Protein AF-0000000071004312 (afdb_homodimer)

Sequence (506 aa):
MAPIQQKALINCDMGEAYGNWACGPDLELLPMIDIANVACGFHGGDPLIMMETVRNCKAHNVRIGAHPGLPDLQGFGRREMKLSPEELTAMTIYQVGALQGFLDREGVPLSHVKPHGVLYGMMCRDYEVAKAVMLGIPKGVPVFGLAGTNMEKAANDLGIEFWAELYGDVKYDSRGLLVIDRKKKPWDLGDVERHVRQQVEEQSVTAVDGTVVQLPLKNYPLSICCHSDSPGCVDIIQVTRKVADEFNQKDGKMAPIQQKALINCDMGEAYGNWACGPDLELLPMIDIANVACGFHGGDPLIMMETVRNCKAHNVRIGAHPGLPDLQGFGRREMKLSPEELTAMTIYQVGALQGFLDREGVPLSHVKPHGVLYGMMCRDYEVAKAVMLGIPKGVPVFGLAGTNMEKAANDLGIEFWAELYGDVKYDSRGLLVIDRKKKPWDLGDVERHVRQQVEEQSVTAVDGTVVQLPLKNYPLSICCHSDSPGCVDIIQVTRKVADEFNQKDGK

Structure (mmCIF, N/CA/C/O backbone):
data_AF-0000000071004312-model_v1
#
loop_
_entity.id
_entity.type
_entity.pdbx_description
1 polymer 'Lactam utilization protein LamB'
#
loop_
_atom_site.group_PDB
_atom_site.id
_atom_site.type_symbol
_atom_site.label_atom_id
_atom_site.label_alt_id
_atom_site.label_comp_id
_atom_site.label_asym_id
_atom_site.label_entity_id
_atom_site.label_seq_id
_atom_site.pdbx_PDB_ins_code
_atom_site.Cartn_x
_atom_site.Cartn_y
_atom_site.Cartn_z
_atom_site.occupancy
_atom_site.B_iso_or_equiv
_atom_site.auth_seq_id
_atom_site.auth_comp_id
_atom_site.auth_asym_id
_atom_site.auth_atom_id
_atom_site.pdbx_PDB_model_num
ATOM 1 N N . MET A 1 1 ? 13.906 -38.688 -13.523 1 69.5 1 MET A N 1
ATOM 2 C CA . MET A 1 1 ? 14.164 -38.344 -12.133 1 69.5 1 MET A CA 1
ATOM 3 C C . MET A 1 1 ? 13.008 -38.781 -11.234 1 69.5 1 MET A C 1
ATOM 5 O O . MET A 1 1 ? 11.891 -38.969 -11.711 1 69.5 1 MET A O 1
ATOM 9 N N . ALA A 1 2 ? 13.281 -39.062 -9.953 1 77.81 2 ALA A N 1
ATOM 10 C CA . ALA A 1 2 ? 12.289 -39.5 -8.977 1 77.81 2 ALA A CA 1
ATOM 11 C C . ALA A 1 2 ? 11.18 -38.5 -8.797 1 77.81 2 ALA A C 1
ATOM 13 O O . ALA A 1 2 ? 11.391 -37.281 -8.992 1 77.81 2 ALA A O 1
ATOM 14 N N . PRO A 1 3 ? 9.938 -38.875 -8.695 1 84.31 3 PRO A N 1
ATOM 15 C CA . PRO A 1 3 ? 8.836 -37.969 -8.383 1 84.31 3 PRO A CA 1
ATOM 16 C C . PRO A 1 3 ? 9.148 -37.031 -7.215 1 84.31 3 PRO A C 1
ATOM 18 O O . PRO A 1 3 ? 10 -37.344 -6.379 1 84.31 3 PRO A O 1
ATOM 21 N N . ILE A 1 4 ? 8.477 -35.875 -7.305 1 87.81 4 ILE A N 1
ATOM 22 C CA . ILE A 1 4 ? 8.625 -35 -6.152 1 87.81 4 ILE A CA 1
ATOM 23 C C . ILE A 1 4 ? 8.172 -35.719 -4.887 1 87.81 4 ILE A C 1
ATOM 25 O O . ILE A 1 4 ? 7.391 -36.656 -4.953 1 87.81 4 ILE A O 1
ATOM 29 N N . GLN A 1 5 ? 8.68 -35.281 -3.76 1 85.81 5 GLN A N 1
ATOM 30 C CA . GLN A 1 5 ? 8.352 -35.938 -2.49 1 85.81 5 GLN A CA 1
ATOM 31 C C . GLN A 1 5 ? 7.375 -35.094 -1.682 1 85.81 5 GLN A C 1
ATOM 33 O O . GLN A 1 5 ? 6.754 -35.594 -0.739 1 85.81 5 GLN A O 1
ATOM 38 N N . GLN A 1 6 ? 7.176 -33.906 -2.055 1 91.5 6 GLN A N 1
ATOM 39 C CA . GLN A 1 6 ? 6.305 -32.969 -1.339 1 91.5 6 GLN A CA 1
ATOM 40 C C . GLN A 1 6 ? 4.898 -32.969 -1.923 1 91.5 6 GLN A C 1
ATOM 42 O O . GLN A 1 6 ? 4.695 -33.375 -3.07 1 91.5 6 GLN A O 1
ATOM 47 N N . LYS A 1 7 ? 3.975 -32.594 -1.084 1 94.81 7 LYS A N 1
ATOM 48 C CA . LYS A 1 7 ? 2.613 -32.375 -1.568 1 94.81 7 LYS A CA 1
ATOM 49 C C . LYS A 1 7 ? 2.574 -31.312 -2.656 1 94.81 7 LYS A C 1
ATOM 51 O O . LYS A 1 7 ? 3.232 -30.281 -2.541 1 94.81 7 LYS A O 1
ATOM 56 N N . ALA A 1 8 ? 1.825 -31.641 -3.682 1 95.62 8 ALA A N 1
ATOM 57 C CA . ALA A 1 8 ? 1.619 -30.672 -4.746 1 95.62 8 ALA A CA 1
ATOM 58 C C . ALA A 1 8 ? 0.413 -29.781 -4.449 1 95.62 8 ALA A C 1
ATOM 60 O O . ALA A 1 8 ? -0.732 -30.234 -4.547 1 95.62 8 ALA A O 1
ATOM 61 N N . LEU A 1 9 ? 0.684 -28.547 -4.09 1 97.62 9 LEU A N 1
ATOM 62 C CA . LEU A 1 9 ? -0.386 -27.578 -3.896 1 97.62 9 LEU A CA 1
ATOM 63 C C . LEU A 1 9 ? -0.665 -26.812 -5.188 1 97.62 9 LEU A C 1
ATOM 65 O O . LEU A 1 9 ? 0.139 -26.859 -6.121 1 97.62 9 LEU A O 1
ATOM 69 N N . ILE A 1 10 ? -1.806 -26.203 -5.262 1 98.25 10 ILE A N 1
ATOM 70 C CA . ILE A 1 10 ? -2.168 -25.406 -6.422 1 98.25 10 ILE A CA 1
ATOM 71 C C . ILE A 1 10 ? -2.309 -23.938 -6.012 1 98.25 10 ILE A C 1
ATOM 73 O O . ILE A 1 10 ? -2.994 -23.625 -5.035 1 98.25 10 ILE A O 1
ATOM 77 N N . ASN A 1 11 ? -1.608 -23.094 -6.727 1 98.5 11 ASN A N 1
ATOM 78 C CA . ASN A 1 11 ? -1.804 -21.672 -6.5 1 98.5 11 ASN A CA 1
ATOM 79 C C . ASN A 1 11 ? -2.279 -20.953 -7.766 1 98.5 11 ASN A C 1
ATOM 81 O O . ASN A 1 11 ? -2.131 -21.484 -8.867 1 98.5 11 ASN A O 1
ATOM 85 N N . CYS A 1 12 ? -2.926 -19.812 -7.566 1 98.06 12 CYS A N 1
ATOM 86 C CA . CYS A 1 12 ? -3.473 -19.047 -8.672 1 98.06 12 CYS A CA 1
ATOM 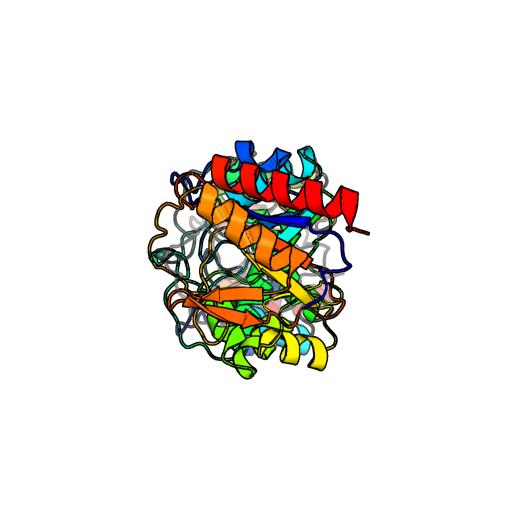87 C C . CYS A 1 12 ? -3.291 -17.547 -8.438 1 98.06 12 CYS A C 1
ATOM 89 O O . CYS A 1 12 ? -3.498 -17.062 -7.328 1 98.06 12 CYS A O 1
ATOM 91 N N . ASP A 1 13 ? -2.797 -16.891 -9.461 1 97 13 ASP A N 1
ATOM 92 C CA . ASP A 1 13 ? -2.785 -15.43 -9.406 1 97 13 ASP A CA 1
ATOM 93 C C . ASP A 1 13 ? -4.203 -14.867 -9.438 1 97 13 ASP A C 1
ATOM 95 O O . ASP A 1 13 ? -4.957 -15.125 -10.383 1 97 13 ASP A O 1
ATOM 99 N N . MET A 1 14 ? -4.516 -14.094 -8.414 1 95.81 14 MET A N 1
ATOM 100 C CA . MET A 1 14 ? -5.891 -13.617 -8.289 1 95.81 14 MET A CA 1
ATOM 101 C C . MET A 1 14 ? -5.926 -12.117 -8.023 1 95.81 14 MET A C 1
ATOM 103 O O . MET A 1 14 ? -4.895 -11.508 -7.723 1 95.81 14 MET A O 1
ATOM 107 N N . GLY A 1 15 ? -7.16 -11.539 -8.141 1 96.31 15 GLY A N 1
ATOM 108 C CA . GLY A 1 15 ? -7.359 -10.133 -7.852 1 96.31 15 GLY A CA 1
ATOM 109 C C . GLY A 1 15 ? -6.688 -9.211 -8.852 1 96.31 15 GLY A C 1
ATOM 110 O O . GLY A 1 15 ? -6.301 -8.094 -8.516 1 96.31 15 GLY A O 1
ATOM 111 N N . GLU A 1 16 ? -6.562 -9.648 -10.055 1 94.88 16 GLU A N 1
ATOM 112 C CA . GLU A 1 16 ? -5.777 -8.898 -11.031 1 94.88 16 GLU A CA 1
ATOM 113 C C . GLU A 1 16 ? -6.668 -7.988 -11.867 1 94.88 16 GLU A C 1
ATOM 115 O O . GLU A 1 16 ? -6.223 -7.434 -12.875 1 94.88 16 GLU A O 1
ATOM 120 N N . ALA A 1 17 ? -7.918 -7.824 -11.438 1 90.81 17 ALA A N 1
ATOM 121 C CA . ALA A 1 17 ? -8.828 -6.867 -12.055 1 90.81 17 ALA A CA 1
ATOM 122 C C . ALA A 1 17 ? -8.461 -5.434 -11.672 1 90.81 17 ALA A C 1
ATOM 124 O O . ALA A 1 17 ? -7.594 -5.215 -10.828 1 90.81 17 ALA A O 1
ATOM 125 N N . TYR A 1 18 ? -9.156 -4.512 -12.383 1 88.06 18 TYR A N 1
ATOM 126 C CA . TYR A 1 18 ? -8.961 -3.102 -12.07 1 88.06 18 TYR A CA 1
ATOM 127 C C . TYR A 1 18 ? -10.172 -2.279 -12.484 1 88.06 18 TYR A C 1
ATOM 129 O O . TYR A 1 18 ? -10.602 -2.328 -13.641 1 88.06 18 TYR A O 1
ATOM 137 N N . GLY A 1 19 ? -10.656 -1.514 -11.453 1 87.12 19 GLY A N 1
ATOM 138 C CA . GLY A 1 19 ? -11.867 -0.77 -11.758 1 87.12 19 GLY A CA 1
ATOM 139 C C . GLY A 1 19 ? -12.992 -1.646 -12.281 1 87.12 19 GLY A C 1
ATOM 140 O O . GLY A 1 19 ? -13.359 -2.635 -11.641 1 87.12 19 GLY A O 1
ATOM 141 N N . ASN A 1 20 ? -13.391 -1.354 -13.5 1 78.31 20 ASN A N 1
ATOM 142 C CA . ASN A 1 20 ? -14.5 -2.084 -14.102 1 78.31 20 ASN A CA 1
ATOM 143 C C . ASN A 1 20 ? -14.008 -3.268 -14.93 1 78.31 20 ASN A C 1
ATOM 145 O O . ASN A 1 20 ? -14.812 -4 -15.516 1 78.31 20 ASN A O 1
ATOM 149 N N . TRP A 1 21 ? -12.719 -3.432 -14.938 1 78.75 21 TRP A N 1
ATOM 150 C CA . TRP A 1 21 ? -12.156 -4.48 -15.781 1 78.75 21 TRP A CA 1
ATOM 151 C C . TRP A 1 21 ? -11.93 -5.758 -14.984 1 78.75 21 TRP A C 1
ATOM 153 O O . TRP A 1 21 ? -11.438 -5.715 -13.852 1 78.75 21 TRP A O 1
ATOM 163 N N . ALA A 1 22 ? -12.375 -6.781 -15.422 1 82.88 22 ALA A N 1
ATOM 164 C CA . ALA A 1 22 ? -12.188 -8.086 -14.797 1 82.88 22 ALA A CA 1
ATOM 165 C C . ALA A 1 22 ? -10.992 -8.82 -15.398 1 82.88 22 ALA A C 1
ATOM 167 O O . ALA A 1 22 ? -10.602 -8.547 -16.531 1 82.88 22 ALA A O 1
ATOM 168 N N . CYS A 1 23 ? -10.398 -9.586 -14.477 1 81.69 23 CYS A N 1
ATOM 169 C CA . CYS A 1 23 ? -9.344 -10.492 -14.93 1 81.69 23 CYS A CA 1
ATOM 170 C C . CYS A 1 23 ? -9.672 -11.93 -14.562 1 81.69 23 CYS A C 1
ATOM 172 O O . CYS A 1 23 ? -9.57 -12.32 -13.398 1 81.69 23 CYS A O 1
ATOM 174 N N . GLY A 1 24 ? -10.461 -12.734 -15.32 1 85.06 24 GLY A N 1
ATOM 175 C CA . GLY A 1 24 ? -10.781 -14.141 -15.125 1 85.06 24 GLY A CA 1
ATOM 176 C C . GLY A 1 24 ? -11.883 -14.359 -14.102 1 85.06 24 GLY A C 1
ATOM 177 O O . GLY A 1 24 ? -12.328 -13.414 -13.445 1 85.06 24 GLY A O 1
ATOM 178 N N . PRO A 1 25 ? -12.289 -15.531 -13.906 1 92.31 25 PRO A N 1
ATOM 179 C CA . PRO A 1 25 ? -13.375 -15.891 -12.984 1 92.31 25 PRO A CA 1
ATOM 180 C C . PRO A 1 25 ? -12.859 -16.328 -11.609 1 92.31 25 PRO A C 1
ATOM 182 O O . PRO A 1 25 ? -13.055 -17.469 -11.211 1 92.31 25 PRO A O 1
ATOM 185 N N . ASP A 1 26 ? -12.359 -15.414 -10.82 1 93.25 26 ASP A N 1
ATOM 186 C CA . ASP A 1 26 ? -11.672 -15.695 -9.57 1 93.25 26 ASP A CA 1
ATOM 187 C C . ASP A 1 26 ? -12.57 -16.484 -8.609 1 93.25 26 ASP A C 1
ATOM 189 O O . ASP A 1 26 ? -12.141 -17.469 -8.008 1 93.25 26 ASP A O 1
ATOM 193 N N . LEU A 1 27 ? -13.805 -16.062 -8.484 1 93.69 27 LEU A N 1
ATOM 194 C CA . LEU A 1 27 ? -14.711 -16.688 -7.527 1 93.69 27 LEU A CA 1
ATOM 195 C C . LEU A 1 27 ? -14.93 -18.156 -7.875 1 93.69 27 LEU A C 1
ATOM 197 O O . LEU A 1 27 ? -15.039 -19 -6.98 1 93.69 27 LEU A O 1
ATOM 201 N N . GLU A 1 28 ? -14.969 -18.422 -9.148 1 94.81 28 GLU A N 1
ATOM 202 C CA . GLU A 1 28 ? -15.164 -19.797 -9.602 1 94.81 28 GLU A CA 1
ATOM 203 C C . GLU A 1 28 ? -13.922 -20.656 -9.328 1 94.81 28 GLU A C 1
ATOM 205 O O . GLU A 1 28 ? -14.023 -21.875 -9.164 1 94.81 28 GLU A O 1
ATOM 210 N N . LEU A 1 29 ? -12.805 -20.047 -9.266 1 96.19 29 LEU A N 1
ATOM 211 C CA . LEU A 1 29 ? -11.539 -20.766 -9.148 1 96.19 29 LEU A CA 1
ATOM 212 C C . LEU A 1 29 ? -11.211 -21.047 -7.684 1 96.19 29 LEU A C 1
ATOM 214 O O . LEU A 1 29 ? -10.477 -21.984 -7.379 1 96.19 29 LEU A O 1
ATOM 218 N N . LEU A 1 30 ? -11.719 -20.281 -6.789 1 96.94 30 LEU A N 1
ATOM 219 C CA . LEU A 1 30 ? -11.328 -20.266 -5.383 1 96.94 30 LEU A CA 1
ATOM 220 C C . LEU A 1 30 ? -11.492 -21.656 -4.77 1 96.94 30 LEU A C 1
ATOM 222 O O . LEU A 1 30 ? -10.594 -22.141 -4.082 1 96.94 30 LEU A O 1
ATOM 226 N N . PRO A 1 31 ? -12.609 -22.359 -5.094 1 96.38 31 PRO A N 1
ATOM 227 C CA . PRO A 1 31 ? -12.773 -23.672 -4.473 1 96.38 31 PRO A CA 1
ATOM 228 C C . PRO A 1 31 ? -11.773 -24.703 -4.988 1 96.38 31 PRO A C 1
ATOM 230 O O . PRO A 1 31 ? -11.633 -25.781 -4.41 1 96.38 31 PRO A O 1
ATOM 233 N N . MET A 1 32 ? -11.031 -24.391 -6.035 1 96.94 32 MET A N 1
ATOM 234 C CA . MET A 1 32 ? -10.188 -25.375 -6.707 1 96.94 32 MET A CA 1
ATOM 235 C C . MET A 1 32 ? -8.719 -25.156 -6.355 1 96.94 32 MET A C 1
ATOM 237 O O . MET A 1 32 ? -7.855 -25.938 -6.762 1 96.94 32 MET A O 1
ATOM 241 N N . ILE A 1 33 ? -8.406 -24.094 -5.586 1 98.06 33 ILE A N 1
ATOM 242 C CA . ILE A 1 33 ? -7 -23.797 -5.355 1 98.06 33 ILE A CA 1
ATOM 243 C C . ILE A 1 33 ? -6.703 -23.828 -3.855 1 98.06 33 ILE A C 1
ATOM 245 O O . ILE A 1 33 ? -7.621 -23.797 -3.035 1 98.06 33 ILE A O 1
ATOM 249 N N . ASP A 1 34 ? -5.398 -23.953 -3.514 1 98.44 34 ASP A N 1
ATOM 250 C CA . ASP A 1 34 ? -4.934 -23.969 -2.129 1 98.44 34 ASP A CA 1
ATOM 251 C C . ASP A 1 34 ? -4.418 -22.594 -1.705 1 98.44 34 ASP A C 1
ATOM 253 O O . ASP A 1 34 ? -4.484 -22.234 -0.526 1 98.44 34 ASP A O 1
ATOM 257 N N . ILE A 1 35 ? -3.842 -21.891 -2.652 1 98.69 35 ILE A N 1
ATOM 258 C CA . ILE A 1 35 ? -3.109 -20.656 -2.373 1 98.69 35 ILE A CA 1
ATOM 259 C C . ILE A 1 35 ? -3.455 -19.609 -3.422 1 98.69 35 ILE A C 1
ATOM 261 O O . ILE A 1 35 ? -3.553 -19.906 -4.613 1 98.69 35 ILE A O 1
ATOM 265 N N . ALA A 1 36 ? -3.666 -18.359 -3.018 1 98.69 36 ALA A N 1
ATOM 266 C CA . ALA A 1 36 ? -3.895 -17.234 -3.92 1 98.69 36 ALA A CA 1
ATOM 267 C C . ALA A 1 36 ? -2.744 -16.234 -3.852 1 98.69 36 ALA A C 1
ATOM 269 O O . ALA A 1 36 ? -2.324 -15.836 -2.764 1 98.69 36 ALA A O 1
ATOM 270 N N . ASN A 1 37 ? -2.145 -15.93 -4.969 1 98.75 37 ASN A N 1
ATOM 271 C CA . ASN A 1 37 ? -1.273 -14.773 -5.113 1 98.75 37 ASN A CA 1
ATOM 272 C C . ASN A 1 37 ? -2.064 -13.523 -5.488 1 98.75 37 ASN A C 1
ATOM 274 O O . ASN A 1 37 ? -2.529 -13.391 -6.621 1 98.75 37 ASN A O 1
ATOM 278 N N . VAL A 1 38 ? -2.188 -12.602 -4.59 1 98.62 38 VAL A N 1
ATOM 279 C CA . VAL A 1 38 ? -3.119 -11.492 -4.773 1 98.62 38 VAL A CA 1
ATOM 280 C C . VAL A 1 38 ? -2.377 -10.273 -5.316 1 98.62 38 VAL A C 1
ATOM 282 O O . VAL A 1 38 ? -1.383 -9.836 -4.738 1 98.62 38 VAL A O 1
ATOM 285 N N . ALA A 1 39 ? -2.873 -9.773 -6.438 1 98.38 39 ALA A N 1
ATOM 286 C CA . ALA A 1 39 ? -2.297 -8.586 -7.059 1 98.38 39 ALA A CA 1
ATOM 287 C C . ALA A 1 39 ? -2.32 -7.402 -6.102 1 98.38 39 ALA A C 1
ATOM 289 O O . ALA A 1 39 ? -3.307 -7.188 -5.391 1 98.38 39 ALA A O 1
ATOM 290 N N . CYS A 1 40 ? -1.262 -6.562 -6.176 1 98.38 40 CYS A N 1
ATOM 291 C CA . CYS A 1 40 ? -1.096 -5.555 -5.133 1 98.38 40 CYS A CA 1
ATOM 292 C C . CYS A 1 40 ? -1.201 -4.148 -5.707 1 98.38 40 CYS A C 1
ATOM 294 O O . CYS A 1 40 ? -0.777 -3.182 -5.074 1 98.38 40 CYS A O 1
ATOM 296 N N . GLY A 1 41 ? -1.634 -4.039 -6.934 1 96.81 41 GLY A N 1
ATOM 297 C CA . GLY A 1 41 ? -2.012 -2.709 -7.387 1 96.81 41 GLY A CA 1
ATOM 298 C C . GLY A 1 41 ? -1.175 -2.215 -8.547 1 96.81 41 GLY A C 1
ATOM 299 O O . GLY A 1 41 ? -1.619 -1.365 -9.328 1 96.81 41 GLY A O 1
ATOM 300 N N . PHE A 1 42 ? 0.093 -2.729 -8.719 1 97.56 42 PHE A N 1
ATOM 301 C CA . PHE A 1 42 ? 0.99 -2.168 -9.727 1 97.56 42 PHE A CA 1
ATOM 302 C C . PHE A 1 42 ? 0.686 -2.744 -11.102 1 97.56 42 PHE A C 1
ATOM 304 O O . PHE A 1 42 ? 0.561 -1.999 -12.078 1 97.56 42 PHE A O 1
ATOM 311 N N . HIS A 1 43 ? 0.513 -4.074 -11.219 1 96 43 HIS A N 1
ATOM 312 C CA . HIS A 1 43 ? 0.188 -4.648 -12.516 1 96 43 HIS A CA 1
ATOM 313 C C . HIS A 1 43 ? -1.312 -4.883 -12.656 1 96 43 HIS A C 1
ATOM 315 O O . HIS A 1 43 ? -1.807 -5.121 -13.758 1 96 43 HIS A O 1
ATOM 321 N N . GLY A 1 44 ? -1.965 -4.879 -11.523 1 94.19 44 GLY A N 1
ATOM 322 C CA . GLY A 1 44 ? -3.393 -5.109 -11.367 1 94.19 44 GLY A CA 1
ATOM 323 C C . GLY A 1 44 ? -3.842 -5.121 -9.914 1 94.19 44 GLY A C 1
ATOM 324 O O . GLY A 1 44 ? -3.012 -5.133 -9 1 94.19 44 GLY A O 1
ATOM 325 N N . GLY A 1 45 ? -5.148 -5.086 -9.742 1 94.75 45 GLY A N 1
ATOM 326 C CA . GLY A 1 45 ? -5.688 -5.125 -8.398 1 94.75 45 GLY A CA 1
ATOM 327 C C . GLY A 1 45 ? -5.793 -3.752 -7.754 1 94.75 45 GLY A C 1
ATOM 328 O O . GLY A 1 45 ? -4.793 -3.203 -7.285 1 94.75 45 GLY A O 1
ATOM 329 N N . ASP A 1 46 ? -6.918 -3.133 -7.766 1 95.06 46 ASP A N 1
ATOM 330 C CA . ASP A 1 46 ? -7.109 -1.889 -7.023 1 95.06 46 ASP A CA 1
ATOM 331 C C . ASP A 1 46 ? -7.559 -2.166 -5.59 1 95.06 46 ASP A C 1
ATOM 333 O O . ASP A 1 46 ? -7.793 -3.318 -5.219 1 95.06 46 ASP A O 1
ATOM 337 N N . PRO A 1 47 ? -7.609 -1.148 -4.785 1 98 47 PRO A N 1
ATOM 338 C CA . PRO A 1 47 ? -7.867 -1.379 -3.363 1 98 47 PRO A CA 1
ATOM 339 C C . PRO A 1 47 ? -9.164 -2.143 -3.115 1 98 47 PRO A C 1
ATOM 341 O O . PRO A 1 47 ? -9.203 -3.053 -2.283 1 98 47 PRO A O 1
ATOM 344 N N . LEU A 1 48 ? -10.211 -1.795 -3.803 1 97.12 48 LEU A N 1
ATOM 345 C CA . LEU A 1 48 ? -11.492 -2.459 -3.592 1 97.12 48 LEU A CA 1
ATOM 346 C C . LEU A 1 48 ? -11.414 -3.928 -4 1 97.12 48 LEU A C 1
ATOM 348 O O . LEU A 1 48 ? -11.914 -4.801 -3.289 1 97.12 48 LEU A O 1
ATOM 352 N N . ILE A 1 49 ? -10.805 -4.227 -5.086 1 96.69 49 ILE A N 1
ATOM 353 C CA . ILE A 1 49 ? -10.641 -5.59 -5.586 1 96.69 49 ILE A CA 1
ATOM 354 C C . ILE A 1 49 ? -9.781 -6.395 -4.613 1 96.69 49 ILE A C 1
ATOM 356 O O . ILE A 1 49 ? -10.086 -7.551 -4.32 1 96.69 49 ILE A O 1
ATOM 360 N N . MET A 1 50 ? -8.734 -5.785 -4.152 1 98.25 50 MET A N 1
ATOM 361 C CA . MET A 1 50 ? -7.875 -6.449 -3.176 1 98.25 50 MET A CA 1
ATOM 362 C C . MET A 1 50 ? -8.664 -6.82 -1.922 1 98.25 50 MET A C 1
ATOM 364 O O . MET A 1 50 ? -8.547 -7.938 -1.418 1 98.25 50 MET A O 1
ATOM 368 N N . MET A 1 51 ? -9.453 -5.875 -1.412 1 98.31 51 MET A N 1
ATOM 369 C CA . MET A 1 51 ? -10.273 -6.109 -0.228 1 98.31 51 MET A CA 1
ATOM 370 C C . MET A 1 51 ? -11.227 -7.281 -0.449 1 98.31 51 MET A C 1
ATOM 372 O O . MET A 1 51 ? -11.305 -8.188 0.379 1 98.31 51 MET A O 1
ATOM 376 N N . GLU A 1 52 ? -11.875 -7.285 -1.579 1 97.06 52 GLU A N 1
ATOM 377 C CA . GLU A 1 52 ? -12.828 -8.336 -1.907 1 97.06 52 GLU A CA 1
ATOM 378 C C . GLU A 1 52 ? -12.133 -9.68 -2.082 1 97.06 52 GLU A C 1
ATOM 380 O O . GLU A 1 52 ? -12.633 -10.719 -1.631 1 97.06 52 GLU A O 1
ATOM 385 N N . THR A 1 53 ? -11.008 -9.656 -2.742 1 97.81 53 THR A N 1
ATOM 386 C CA . THR A 1 53 ? -10.258 -10.883 -2.98 1 97.81 53 THR A CA 1
ATOM 387 C C . THR A 1 53 ? -9.82 -11.516 -1.662 1 97.81 53 THR A C 1
ATOM 389 O O . THR A 1 53 ? -9.961 -12.727 -1.473 1 97.81 53 THR A O 1
ATOM 392 N N . VAL A 1 54 ? -9.352 -10.711 -0.725 1 98.69 54 VAL A N 1
ATOM 393 C CA . VAL A 1 54 ? -8.922 -11.203 0.581 1 98.69 54 VAL A CA 1
ATOM 394 C C . VAL A 1 54 ? -10.102 -11.836 1.309 1 98.69 54 VAL A C 1
ATOM 396 O O . VAL A 1 54 ? -9.984 -12.945 1.844 1 98.69 54 VAL A O 1
ATOM 399 N N . ARG A 1 55 ? -11.211 -11.164 1.273 1 98.5 55 ARG A N 1
ATOM 400 C CA . ARG A 1 55 ? -12.398 -11.672 1.947 1 98.5 55 ARG A CA 1
ATOM 401 C C . ARG A 1 55 ? -12.859 -12.992 1.331 1 98.5 55 ARG A C 1
ATOM 403 O O . ARG A 1 55 ? -13.203 -13.93 2.049 1 98.5 55 ARG A O 1
ATOM 410 N N . ASN A 1 56 ? -12.859 -13.047 0.032 1 98.19 56 ASN A N 1
ATOM 411 C CA . ASN A 1 56 ? -13.266 -14.258 -0.67 1 98.19 56 ASN A CA 1
ATOM 412 C C . ASN A 1 56 ? -12.312 -15.422 -0.389 1 98.19 56 ASN A C 1
ATOM 414 O O . ASN A 1 56 ? -12.758 -16.547 -0.159 1 98.19 56 ASN A O 1
ATOM 418 N N . CYS A 1 57 ? -11 -15.141 -0.454 1 98.62 57 CYS A N 1
ATOM 419 C CA . CYS A 1 57 ? -10.023 -16.172 -0.148 1 98.62 57 CYS A CA 1
ATOM 420 C C . CYS A 1 57 ? -10.211 -16.703 1.268 1 98.62 57 CYS A C 1
ATOM 422 O O . CYS A 1 57 ? -10.18 -17.922 1.491 1 98.62 57 CYS A O 1
ATOM 424 N N . LYS A 1 58 ? -10.391 -15.789 2.234 1 98.56 58 LYS A N 1
ATOM 425 C CA . LYS A 1 58 ? -10.641 -16.188 3.615 1 98.56 58 LYS A CA 1
ATOM 426 C C . LYS A 1 58 ? -11.867 -17.094 3.713 1 98.56 58 LYS A C 1
ATOM 428 O O . LYS A 1 58 ? -11.82 -18.141 4.363 1 98.56 58 LYS A O 1
ATOM 433 N N . ALA A 1 59 ? -12.953 -16.703 3.061 1 98.19 59 ALA A N 1
ATOM 434 C CA . ALA A 1 59 ? -14.211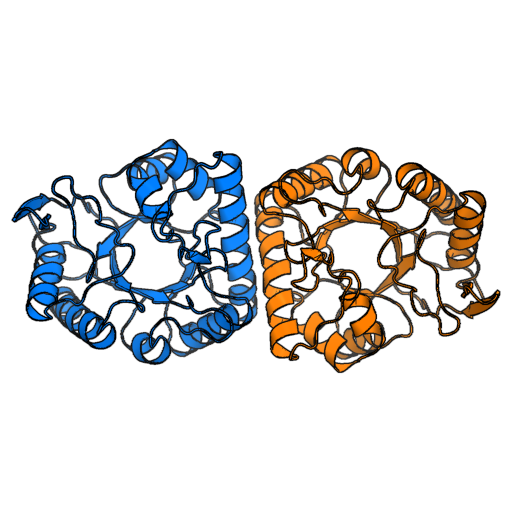 -17.453 3.102 1 98.19 59 ALA A CA 1
ATOM 435 C C . ALA A 1 59 ? -14.031 -18.859 2.559 1 98.19 59 ALA A C 1
ATOM 437 O O . ALA A 1 59 ? -14.75 -19.781 2.953 1 98.19 59 ALA A O 1
ATOM 438 N N . HIS A 1 60 ? -13.078 -19.109 1.7 1 98.06 60 HIS A N 1
ATOM 439 C CA . HIS A 1 60 ? -12.867 -20.406 1.069 1 98.06 60 HIS A CA 1
ATOM 440 C C . HIS A 1 60 ? -11.656 -21.125 1.667 1 98.06 60 HIS A C 1
ATOM 442 O O . HIS A 1 60 ? -11.203 -22.141 1.14 1 98.06 60 HIS A O 1
ATOM 448 N N . ASN A 1 61 ? -11.039 -20.531 2.682 1 97.94 61 ASN A N 1
ATOM 449 C CA . ASN A 1 61 ? -9.891 -21.094 3.379 1 97.94 61 ASN A CA 1
ATOM 450 C C . ASN A 1 61 ? -8.688 -21.25 2.447 1 97.94 61 ASN A C 1
ATOM 452 O O . ASN A 1 61 ? -8.008 -22.281 2.471 1 97.94 61 ASN A O 1
ATOM 456 N N . VAL A 1 62 ? -8.555 -20.359 1.569 1 98.62 62 VAL A N 1
ATOM 457 C CA . VAL A 1 62 ? -7.406 -20.281 0.667 1 98.62 62 VAL A CA 1
ATOM 458 C C . VAL A 1 62 ? -6.301 -19.438 1.297 1 98.62 62 VAL A C 1
ATOM 460 O O . VAL A 1 62 ? -6.559 -18.359 1.809 1 98.62 62 VAL A O 1
ATOM 463 N N . ARG A 1 63 ? -5.031 -19.953 1.313 1 98.69 63 ARG A N 1
ATOM 464 C CA . ARG A 1 63 ? -3.906 -19.172 1.81 1 98.69 63 ARG A CA 1
ATOM 465 C C . ARG A 1 63 ? -3.637 -17.969 0.91 1 98.69 63 ARG A C 1
ATOM 467 O O . ARG A 1 63 ? -3.807 -18.047 -0.308 1 98.69 63 ARG A O 1
ATOM 474 N N . ILE A 1 64 ? -3.207 -16.859 1.502 1 98.88 64 ILE A N 1
ATOM 475 C CA . ILE A 1 64 ? -3.094 -15.625 0.729 1 98.88 64 ILE A CA 1
ATOM 476 C C . ILE A 1 64 ? -1.647 -15.141 0.748 1 98.88 64 ILE A C 1
ATOM 478 O O . ILE A 1 64 ? -1.034 -15.031 1.812 1 98.88 64 ILE A O 1
ATOM 482 N N . GLY A 1 65 ? -1.104 -14.891 -0.368 1 98.88 65 GLY A N 1
ATOM 483 C CA . GLY A 1 65 ? 0.185 -14.234 -0.517 1 98.88 65 GLY A CA 1
ATOM 484 C C . GLY A 1 65 ? 0.128 -13 -1.396 1 98.88 65 GLY A C 1
ATOM 485 O O . GLY A 1 65 ? -0.887 -12.742 -2.047 1 98.88 65 GLY A O 1
ATOM 486 N N . ALA A 1 66 ? 1.188 -12.203 -1.363 1 98.94 66 ALA A N 1
ATOM 487 C CA . ALA A 1 66 ? 1.3 -10.992 -2.172 1 98.94 66 ALA A CA 1
ATOM 488 C C . ALA A 1 66 ? 1.873 -11.305 -3.551 1 98.94 66 ALA A C 1
ATOM 490 O O . ALA A 1 66 ? 2.799 -12.109 -3.678 1 98.94 66 ALA A O 1
ATOM 491 N N . HIS A 1 67 ? 1.357 -10.656 -4.551 1 98.81 67 HIS A N 1
ATOM 492 C CA . HIS A 1 67 ? 1.753 -10.812 -5.945 1 98.81 67 HIS A CA 1
ATOM 493 C C . HIS A 1 67 ? 2.275 -9.5 -6.52 1 98.81 67 HIS A C 1
ATOM 495 O O . HIS A 1 67 ? 1.761 -9.008 -7.527 1 98.81 67 HIS A O 1
ATOM 501 N N . PRO A 1 68 ? 3.371 -8.961 -5.879 1 98.88 68 PRO A N 1
ATOM 502 C CA . PRO A 1 68 ? 3.883 -7.676 -6.355 1 98.88 68 PRO A CA 1
ATOM 503 C C . PRO A 1 68 ? 4.395 -7.738 -7.793 1 98.88 68 PRO A C 1
ATOM 505 O O . PRO A 1 68 ? 4.961 -8.758 -8.211 1 98.88 68 PRO A O 1
ATOM 508 N N . GLY A 1 69 ? 4.207 -6.699 -8.555 1 98.12 69 GLY A N 1
ATOM 509 C CA . GLY A 1 69 ? 4.676 -6.586 -9.922 1 98.12 69 GLY A CA 1
ATOM 510 C C . GLY A 1 69 ? 5.281 -5.234 -10.242 1 98.12 69 GLY A C 1
ATOM 511 O O . GLY A 1 69 ? 5.402 -4.379 -9.359 1 98.12 69 GLY A O 1
ATOM 512 N N . LEU A 1 70 ? 5.766 -5.07 -11.477 1 97.38 70 LEU A N 1
ATOM 513 C CA . LEU A 1 70 ? 6.281 -3.789 -11.953 1 97.38 70 LEU A CA 1
ATOM 514 C C . LEU A 1 70 ? 5.156 -2.773 -12.109 1 97.38 70 LEU A C 1
ATOM 516 O O . LEU A 1 70 ? 4.008 -3.148 -12.375 1 97.38 70 LEU A O 1
ATOM 520 N N . PRO A 1 71 ? 5.457 -1.505 -11.836 1 96.12 71 PRO A N 1
ATOM 521 C CA . PRO A 1 71 ? 4.441 -0.466 -12.016 1 96.12 71 PRO A CA 1
ATOM 522 C C . PRO A 1 71 ? 4.09 -0.24 -13.484 1 96.12 71 PRO A C 1
ATOM 524 O O . PRO A 1 71 ? 4.371 0.829 -14.039 1 96.12 71 PRO A O 1
ATOM 527 N N . ASP A 1 72 ? 3.488 -1.19 -14.109 1 94.44 72 ASP A N 1
ATOM 528 C CA . ASP A 1 72 ? 3.109 -1.247 -15.516 1 94.44 72 ASP A CA 1
ATOM 529 C C . ASP A 1 72 ? 1.694 -1.793 -15.688 1 94.44 72 ASP A C 1
ATOM 531 O O . ASP A 1 72 ? 1.497 -2.846 -16.297 1 94.44 72 ASP A O 1
ATOM 535 N N . LEU A 1 73 ? 0.731 -1.014 -15.227 1 91.81 73 LEU A N 1
ATOM 536 C CA . LEU A 1 73 ? -0.665 -1.432 -15.281 1 91.81 73 LEU A CA 1
ATOM 537 C C . LEU A 1 73 ? -1.099 -1.703 -16.719 1 91.81 73 LEU A C 1
ATOM 539 O O . LEU A 1 73 ? -1.681 -2.752 -17 1 91.81 73 LEU A O 1
ATOM 543 N N . GLN A 1 74 ? -0.736 -0.855 -17.609 1 88.56 74 GLN A N 1
ATOM 544 C CA . GLN A 1 74 ? -1.146 -0.976 -19 1 88.56 74 GLN A CA 1
ATOM 545 C C . GLN A 1 74 ? -0.567 -2.236 -19.641 1 88.56 74 GLN A C 1
ATOM 547 O O . GLN A 1 74 ? -1.224 -2.879 -20.469 1 88.56 74 GLN A O 1
ATOM 552 N N . GLY A 1 75 ? 0.655 -2.529 -19.297 1 91.19 75 GLY A N 1
ATOM 553 C CA . GLY A 1 75 ? 1.314 -3.703 -19.844 1 91.19 75 GLY A CA 1
ATOM 554 C C . GLY A 1 75 ? 1.114 -4.949 -19 1 91.19 75 GLY A C 1
ATOM 555 O O . GLY A 1 75 ? 1.737 -5.98 -19.25 1 91.19 75 GLY A O 1
ATOM 556 N N . PHE A 1 76 ? 0.332 -4.793 -17.906 1 92.12 76 PHE A N 1
ATOM 557 C CA . PHE A 1 76 ? -0.004 -5.879 -17 1 92.12 76 PHE A CA 1
ATOM 558 C C . PHE A 1 76 ? 1.25 -6.434 -16.328 1 92.12 76 PHE A C 1
ATOM 560 O O . PHE A 1 76 ? 1.312 -7.621 -16.016 1 92.12 76 PHE A O 1
ATOM 567 N N . GLY A 1 77 ? 2.318 -5.586 -16.297 1 92 77 GLY A N 1
ATOM 568 C CA . GLY A 1 77 ? 3.562 -6 -15.672 1 92 77 GLY A CA 1
ATOM 569 C C . GLY A 1 77 ? 4.359 -6.98 -16.516 1 92 77 GLY A C 1
ATOM 570 O O . GLY A 1 77 ? 5.141 -7.77 -15.977 1 92 77 GLY A O 1
ATOM 571 N N . ARG A 1 78 ? 4.129 -7 -17.766 1 89.62 78 ARG A N 1
ATOM 572 C CA . ARG A 1 78 ? 4.781 -7.977 -18.641 1 89.62 78 ARG A CA 1
ATOM 573 C C . ARG A 1 78 ? 5.797 -7.305 -19.547 1 89.62 78 ARG A C 1
ATOM 575 O O . ARG A 1 78 ? 6.242 -7.902 -20.531 1 89.62 78 ARG A O 1
ATOM 582 N N . ARG A 1 79 ? 6.113 -5.992 -19.281 1 92 79 ARG A N 1
ATOM 583 C CA . ARG A 1 79 ? 7.184 -5.27 -19.969 1 92 79 ARG A CA 1
ATOM 584 C C . ARG A 1 79 ? 8.336 -4.969 -19.016 1 92 79 ARG A C 1
ATOM 586 O O . ARG A 1 79 ? 8.117 -4.418 -17.922 1 92 79 ARG A O 1
ATOM 593 N N . GLU A 1 80 ? 9.469 -5.336 -19.391 1 93.19 80 GLU A N 1
ATOM 594 C CA . GLU A 1 80 ? 10.625 -5.125 -18.516 1 93.19 80 GLU A CA 1
ATOM 595 C C . GLU A 1 80 ? 10.891 -3.641 -18.297 1 93.19 80 GLU A C 1
ATOM 597 O O . GLU A 1 80 ? 10.703 -2.832 -19.219 1 93.19 80 GLU A O 1
ATOM 602 N N . MET A 1 81 ? 11.258 -3.316 -17.141 1 93.69 81 MET A N 1
ATOM 603 C CA . MET A 1 81 ? 11.664 -1.972 -16.75 1 93.69 81 MET A CA 1
ATOM 604 C C . MET A 1 81 ? 13 -2 -16.016 1 93.69 81 MET A C 1
ATOM 606 O O . MET A 1 81 ? 13.25 -2.887 -15.203 1 93.69 81 MET A O 1
ATOM 610 N N . LYS A 1 82 ? 13.867 -1.19 -16.406 1 92.81 82 LYS A N 1
ATOM 611 C CA . LYS A 1 82 ? 15.117 -1.042 -15.68 1 92.81 82 LYS A CA 1
ATOM 612 C C . LYS A 1 82 ? 14.938 -0.165 -14.445 1 92.81 82 LYS A C 1
ATOM 614 O O . LYS A 1 82 ? 14.68 1.035 -14.562 1 92.81 82 LYS A O 1
ATOM 619 N N . LEU A 1 83 ? 15 -0.753 -13.344 1 96.19 83 LEU A N 1
ATOM 620 C CA . LEU A 1 83 ? 14.867 -0.077 -12.055 1 96.19 83 LEU A CA 1
ATOM 621 C C . LEU A 1 83 ? 16.109 -0.305 -11.195 1 96.19 83 LEU A C 1
ATOM 623 O O . LEU A 1 83 ? 16.781 -1.335 -11.312 1 96.19 83 LEU A O 1
ATOM 627 N N . SER A 1 84 ? 16.453 0.687 -10.352 1 96.88 84 SER A N 1
ATOM 628 C CA . SER A 1 84 ? 17.531 0.501 -9.398 1 96.88 84 SER A CA 1
ATOM 629 C C . SER A 1 84 ? 17.156 -0.524 -8.328 1 96.88 84 SER A C 1
ATOM 631 O O . SER A 1 84 ? 15.984 -0.785 -8.102 1 96.88 84 SER A O 1
ATOM 633 N N . PRO A 1 85 ? 18.141 -1.153 -7.719 1 98.12 85 PRO A N 1
ATOM 634 C CA . PRO A 1 85 ? 17.859 -2.088 -6.629 1 98.12 85 PRO A CA 1
ATOM 635 C C . PRO A 1 85 ? 16.984 -1.477 -5.539 1 98.12 85 PRO A C 1
ATOM 637 O O . PRO A 1 85 ? 16.078 -2.141 -5.023 1 98.12 85 PRO A O 1
ATOM 640 N N . GLU A 1 86 ? 17.188 -0.221 -5.262 1 97.81 86 GLU A N 1
ATOM 641 C CA . GLU A 1 86 ? 16.422 0.438 -4.211 1 97.81 86 GLU A CA 1
ATOM 642 C C . GLU A 1 86 ? 14.961 0.612 -4.625 1 97.81 86 GLU A C 1
ATOM 644 O O . GLU A 1 86 ? 14.055 0.486 -3.799 1 97.81 86 GLU A O 1
ATOM 649 N N . GLU A 1 87 ? 14.773 0.935 -5.855 1 97.88 87 GLU A N 1
ATOM 650 C CA . GLU A 1 87 ? 13.406 1.034 -6.371 1 97.88 87 GLU A CA 1
ATOM 651 C C . GLU A 1 87 ? 12.688 -0.307 -6.285 1 97.88 87 GLU A C 1
ATOM 653 O O . GLU A 1 87 ? 11.516 -0.365 -5.898 1 97.88 87 GLU A O 1
ATOM 658 N N . LEU A 1 88 ? 13.391 -1.385 -6.617 1 98.62 88 LEU A N 1
ATOM 659 C CA . LEU A 1 88 ? 12.82 -2.727 -6.562 1 98.62 88 LEU A CA 1
ATOM 660 C C . LEU A 1 88 ? 12.453 -3.102 -5.129 1 98.62 88 LEU A C 1
ATOM 662 O O . LEU A 1 88 ? 11.375 -3.654 -4.887 1 98.62 88 LEU A O 1
ATOM 666 N N . THR A 1 89 ? 13.367 -2.771 -4.238 1 98.81 89 THR A N 1
ATOM 667 C CA . THR A 1 89 ? 13.102 -3.043 -2.83 1 98.81 89 THR A CA 1
ATOM 668 C C . THR A 1 89 ? 11.898 -2.242 -2.344 1 98.81 89 THR A C 1
ATOM 670 O O . THR A 1 89 ? 10.977 -2.801 -1.75 1 98.81 89 THR A O 1
ATOM 673 N N . ALA A 1 90 ? 11.844 -0.979 -2.664 1 98.75 90 ALA A N 1
ATOM 674 C CA . ALA A 1 90 ? 10.797 -0.083 -2.182 1 98.75 90 ALA A CA 1
ATOM 675 C C . ALA A 1 90 ? 9.438 -0.475 -2.748 1 98.75 90 ALA A C 1
ATOM 677 O O . ALA A 1 90 ? 8.438 -0.484 -2.027 1 98.75 90 ALA A O 1
ATOM 678 N N . MET A 1 91 ? 9.445 -0.778 -4.012 1 98.56 91 MET A N 1
ATOM 679 C CA . MET A 1 91 ? 8.156 -1.105 -4.613 1 98.56 91 MET A CA 1
ATOM 680 C C . MET A 1 91 ? 7.609 -2.41 -4.047 1 98.56 91 MET A C 1
ATOM 682 O O . MET A 1 91 ? 6.395 -2.578 -3.926 1 98.56 91 MET A O 1
ATOM 686 N N . THR A 1 92 ? 8.508 -3.346 -3.701 1 98.88 92 THR A N 1
ATOM 687 C CA . THR A 1 92 ? 8.07 -4.602 -3.102 1 98.88 92 THR A CA 1
ATOM 688 C C . THR A 1 92 ? 7.504 -4.367 -1.704 1 98.88 92 THR A C 1
ATOM 690 O O . THR A 1 92 ? 6.426 -4.863 -1.375 1 98.88 92 THR A O 1
ATOM 693 N N . ILE A 1 93 ? 8.195 -3.547 -0.897 1 98.88 93 ILE A N 1
ATOM 694 C CA . ILE A 1 93 ? 7.719 -3.219 0.442 1 98.88 93 ILE A CA 1
ATOM 695 C C . ILE A 1 93 ? 6.336 -2.578 0.355 1 98.88 93 ILE A C 1
ATOM 697 O O . ILE A 1 93 ? 5.422 -2.959 1.089 1 98.88 93 ILE A O 1
ATOM 701 N N . TYR A 1 94 ? 6.191 -1.664 -0.561 1 98.88 94 TYR A N 1
ATOM 702 C CA . TYR A 1 94 ? 4.957 -0.913 -0.738 1 98.88 94 TYR A CA 1
ATOM 703 C C . TYR A 1 94 ? 3.789 -1.846 -1.042 1 98.88 94 TYR A C 1
ATOM 705 O O . TYR A 1 94 ? 2.752 -1.79 -0.378 1 98.88 94 TYR A O 1
ATOM 713 N N . GLN A 1 95 ? 3.965 -2.674 -2.049 1 98.88 95 GLN A N 1
ATOM 714 C CA . GLN A 1 95 ? 2.906 -3.559 -2.525 1 98.88 95 GLN A CA 1
ATOM 715 C C . GLN A 1 95 ? 2.553 -4.605 -1.477 1 98.88 95 GLN A C 1
ATOM 717 O O . GLN A 1 95 ? 1.373 -4.848 -1.206 1 98.88 95 GLN A O 1
ATOM 722 N N . VAL A 1 96 ? 3.568 -5.223 -0.838 1 98.94 96 VAL A N 1
ATOM 723 C CA . VAL A 1 96 ? 3.334 -6.246 0.176 1 98.94 96 VAL A CA 1
ATOM 724 C C . VAL A 1 96 ? 2.66 -5.621 1.395 1 98.94 96 VAL A C 1
ATOM 726 O O . VAL A 1 96 ? 1.723 -6.195 1.955 1 98.94 96 VAL A O 1
ATOM 729 N N . GLY A 1 97 ? 3.139 -4.43 1.8 1 98.88 97 GLY A N 1
ATOM 730 C CA . GLY A 1 97 ? 2.516 -3.719 2.906 1 98.88 97 GLY A CA 1
ATOM 731 C C . GLY A 1 97 ? 1.055 -3.393 2.658 1 98.88 97 GLY A C 1
ATOM 732 O O . GLY A 1 97 ? 0.22 -3.541 3.553 1 98.88 97 GLY A O 1
ATOM 733 N N . ALA A 1 98 ? 0.76 -2.938 1.451 1 98.81 98 ALA A N 1
ATOM 734 C CA . ALA A 1 98 ? -0.62 -2.621 1.09 1 98.81 98 ALA A CA 1
ATOM 735 C C . ALA A 1 98 ? -1.529 -3.83 1.288 1 98.81 98 ALA A C 1
ATOM 737 O O . ALA A 1 98 ? -2.586 -3.723 1.915 1 98.81 98 ALA A O 1
ATOM 738 N N . LEU A 1 99 ? -1.104 -4.996 0.815 1 98.88 99 LEU A N 1
ATOM 739 C CA . LEU A 1 99 ? -1.907 -6.199 0.986 1 98.88 99 LEU A CA 1
ATOM 740 C C . LEU A 1 99 ? -2.025 -6.57 2.461 1 98.88 99 LEU A C 1
ATOM 742 O O . LEU A 1 99 ? -3.094 -6.98 2.918 1 98.88 99 LEU A O 1
ATOM 746 N N . GLN A 1 100 ? -0.949 -6.445 3.199 1 98.75 100 GLN A N 1
ATOM 747 C CA . GLN A 1 100 ? -0.957 -6.801 4.613 1 98.75 100 GLN A CA 1
ATOM 748 C C . GLN A 1 100 ? -2.002 -5.992 5.379 1 98.75 100 GLN A C 1
ATOM 750 O O . GLN A 1 100 ? -2.602 -6.488 6.336 1 98.75 100 GLN A O 1
ATOM 755 N N . GLY A 1 101 ? -2.213 -4.723 4.938 1 98.69 101 GLY A N 1
ATOM 756 C CA . GLY A 1 101 ? -3.268 -3.938 5.559 1 98.69 101 GLY A CA 1
ATOM 757 C C . GLY A 1 101 ? -4.621 -4.617 5.52 1 98.69 101 GLY A C 1
ATOM 758 O O . GLY A 1 101 ? -5.367 -4.59 6.504 1 98.69 101 GLY A O 1
ATOM 759 N N . PHE A 1 102 ? -4.945 -5.219 4.418 1 98.81 102 PHE A N 1
ATOM 760 C CA . PHE A 1 102 ? -6.211 -5.926 4.266 1 98.81 102 PHE A CA 1
ATOM 761 C C . PHE A 1 102 ? -6.203 -7.23 5.051 1 98.81 102 PHE A C 1
ATOM 763 O O . PHE A 1 102 ? -7.207 -7.602 5.66 1 98.81 102 PHE A O 1
ATOM 770 N N . LEU A 1 103 ? -5.078 -7.934 5 1 98.81 103 LEU A N 1
ATOM 771 C CA . LEU A 1 103 ? -4.965 -9.195 5.723 1 98.81 103 LEU A CA 1
ATOM 772 C C . LEU A 1 103 ? -5.141 -8.984 7.223 1 98.81 103 LEU A C 1
ATOM 774 O O . LEU A 1 103 ? -5.875 -9.727 7.879 1 98.81 103 LEU A O 1
ATOM 778 N N . ASP A 1 104 ? -4.508 -7.984 7.754 1 98 104 ASP A N 1
ATOM 779 C CA . ASP A 1 104 ? -4.59 -7.68 9.18 1 98 104 ASP A CA 1
ATOM 780 C C . ASP A 1 104 ? -6.031 -7.402 9.602 1 98 104 ASP A C 1
ATOM 782 O O . ASP A 1 104 ? -6.473 -7.84 10.664 1 98 104 ASP A O 1
ATOM 786 N N . ARG A 1 105 ? -6.695 -6.695 8.781 1 96.75 105 ARG A N 1
ATOM 787 C CA . ARG A 1 105 ? -8.086 -6.363 9.078 1 96.75 105 ARG A CA 1
ATOM 788 C C . ARG A 1 105 ? -8.938 -7.625 9.195 1 96.75 105 ARG A C 1
ATOM 790 O O . ARG A 1 105 ? -9.852 -7.688 10.016 1 96.75 105 ARG A O 1
ATOM 797 N N . GLU A 1 106 ? -8.586 -8.617 8.383 1 97.69 106 GLU A N 1
ATOM 798 C CA . GLU A 1 106 ? -9.367 -9.852 8.352 1 97.69 106 GLU A CA 1
ATOM 799 C C . GLU A 1 106 ? -8.781 -10.898 9.281 1 97.69 106 GLU A C 1
ATOM 801 O O . GLU A 1 106 ? -9.32 -12 9.406 1 97.69 106 GLU A O 1
ATOM 806 N N . GLY A 1 107 ? -7.688 -10.625 9.938 1 97.69 107 GLY A N 1
ATOM 807 C CA . GLY A 1 107 ? -7.043 -11.57 10.844 1 97.69 107 GLY A CA 1
ATOM 808 C C . GLY A 1 107 ? -6.422 -12.75 10.125 1 97.69 107 GLY A C 1
ATOM 809 O O . GLY A 1 107 ? -6.48 -13.883 10.617 1 97.69 107 GLY A O 1
ATOM 810 N N . VAL A 1 108 ? -5.984 -12.5 8.922 1 98.06 108 VAL A N 1
ATOM 811 C CA . VAL A 1 108 ? -5.375 -13.539 8.102 1 98.06 108 VAL A CA 1
ATOM 812 C C . VAL A 1 108 ? -3.889 -13.25 7.914 1 98.06 108 VAL A C 1
ATOM 814 O O . VAL A 1 108 ? -3.5 -12.102 7.684 1 98.06 108 VAL A O 1
ATOM 817 N N . PRO A 1 109 ? -3.037 -14.242 8.062 1 98.31 109 PRO A N 1
ATOM 818 C CA . PRO A 1 109 ? -1.603 -14.008 7.891 1 98.31 109 PRO A CA 1
ATOM 819 C C . PRO A 1 109 ? -1.19 -13.906 6.422 1 98.31 109 PRO A C 1
ATOM 821 O O . PRO A 1 109 ? -1.859 -14.469 5.551 1 98.31 109 PRO A O 1
ATOM 824 N N . LEU A 1 110 ? -0.143 -13.172 6.152 1 98.81 110 LEU A N 1
ATOM 825 C CA . LEU A 1 110 ? 0.527 -13.234 4.855 1 98.81 110 LEU A CA 1
ATOM 826 C C . LEU A 1 110 ? 1.268 -14.555 4.688 1 98.81 110 LEU A C 1
ATOM 828 O O . LEU A 1 110 ? 2.188 -14.859 5.453 1 98.81 110 LEU A O 1
ATOM 832 N N . SER A 1 111 ? 0.961 -15.273 3.705 1 98.69 111 SER A N 1
ATOM 833 C CA . SER A 1 111 ? 1.477 -16.641 3.568 1 98.69 111 SER A CA 1
ATOM 834 C C . SER A 1 111 ? 2.807 -16.656 2.824 1 98.69 111 SER A C 1
ATOM 836 O O . SER A 1 111 ? 3.691 -17.453 3.137 1 98.69 111 SER A O 1
ATOM 838 N N . HIS A 1 112 ? 2.934 -15.789 1.825 1 98.88 112 HIS A N 1
ATOM 839 C CA . HIS A 1 112 ? 4.094 -15.805 0.944 1 98.88 112 HIS A CA 1
ATOM 840 C C . HIS A 1 112 ? 4.125 -14.57 0.049 1 98.88 112 HIS A C 1
ATOM 842 O O . HIS A 1 112 ? 3.188 -13.766 0.064 1 98.88 112 HIS A O 1
ATOM 848 N N . VAL A 1 113 ? 5.203 -14.406 -0.597 1 98.94 113 VAL A N 1
ATOM 849 C CA . VAL A 1 113 ? 5.309 -13.445 -1.688 1 98.94 113 VAL A CA 1
ATOM 850 C C . VAL A 1 113 ? 5.676 -14.164 -2.982 1 98.94 113 VAL A C 1
ATOM 852 O O . VAL A 1 113 ? 6.578 -15.008 -2.996 1 98.94 113 VAL A O 1
ATOM 855 N N . LYS A 1 114 ? 4.953 -13.906 -4.027 1 98.81 114 LYS A N 1
ATOM 856 C CA . LYS A 1 114 ? 5.25 -14.414 -5.363 1 98.81 114 LYS A CA 1
ATOM 857 C C . LYS A 1 114 ? 5.293 -13.273 -6.383 1 98.81 114 LYS A C 1
ATOM 859 O O . LYS A 1 114 ? 4.246 -12.789 -6.824 1 98.81 114 LYS A O 1
ATOM 864 N N . PRO A 1 115 ? 6.508 -12.891 -6.828 1 98.56 115 PRO A N 1
ATOM 865 C CA . PRO A 1 115 ? 6.582 -11.805 -7.805 1 98.56 115 PRO A CA 1
ATOM 866 C C . PRO A 1 115 ? 5.84 -12.117 -9.102 1 98.56 115 PRO A C 1
ATOM 868 O O . PRO A 1 115 ? 5.816 -13.273 -9.539 1 98.56 115 PRO A O 1
ATOM 871 N N . HIS A 1 116 ? 5.344 -11.094 -9.672 1 97 116 HIS A N 1
ATOM 872 C CA . HIS A 1 116 ? 4.48 -11.227 -10.844 1 97 116 HIS A CA 1
ATOM 873 C C . HIS A 1 116 ? 5.27 -11.047 -12.133 1 97 116 HIS A C 1
ATOM 875 O O . HIS A 1 116 ? 6.129 -10.164 -12.227 1 97 116 HIS A O 1
ATOM 881 N N . GLY A 1 117 ? 4.891 -11.828 -13.125 1 94 117 GLY A N 1
ATOM 882 C CA . GLY A 1 117 ? 5.156 -11.531 -14.523 1 94 117 GLY A CA 1
ATOM 883 C C . GLY A 1 117 ? 6.637 -11.383 -14.828 1 94 117 GLY A C 1
ATOM 884 O O . GLY A 1 117 ? 7.438 -12.25 -14.477 1 94 117 GLY A O 1
ATOM 885 N N . VAL A 1 118 ? 6.918 -10.266 -15.547 1 95.69 118 VAL A N 1
ATOM 886 C CA . VAL A 1 118 ? 8.273 -10.07 -16.047 1 95.69 118 VAL A CA 1
ATOM 887 C C . VAL A 1 118 ? 9.227 -9.844 -14.875 1 95.69 118 VAL A C 1
ATOM 889 O O . VAL A 1 118 ? 10.422 -10.141 -14.969 1 95.69 118 VAL A O 1
ATOM 892 N N . LEU A 1 119 ? 8.695 -9.352 -13.773 1 97.81 119 LEU A N 1
ATOM 893 C CA . LEU A 1 119 ? 9.531 -9.219 -12.586 1 97.81 119 LEU A CA 1
ATOM 894 C C . LEU A 1 119 ? 10.078 -10.578 -12.156 1 97.81 119 LEU A C 1
ATOM 896 O O . LEU A 1 119 ? 11.266 -10.703 -11.844 1 97.81 119 LEU A O 1
ATOM 900 N N . TYR A 1 120 ? 9.234 -11.594 -12.148 1 97.81 120 TYR A N 1
ATOM 901 C CA . TYR A 1 120 ? 9.625 -12.977 -11.883 1 97.81 120 TYR A CA 1
ATOM 902 C C . TYR A 1 120 ? 10.742 -13.414 -12.82 1 97.81 120 TYR A C 1
ATOM 904 O O . TYR A 1 120 ? 11.773 -13.93 -12.375 1 97.81 120 TYR A O 1
ATOM 912 N N . GLY A 1 121 ? 10.555 -13.133 -14.086 1 96.56 121 GLY A N 1
ATOM 913 C CA . GLY A 1 121 ? 11.57 -13.477 -15.07 1 96.56 121 GLY A CA 1
ATOM 914 C C . GLY A 1 121 ? 12.883 -12.742 -14.859 1 96.56 121 GLY A C 1
ATOM 915 O O . GLY A 1 121 ? 13.953 -13.328 -14.992 1 96.56 121 GLY A O 1
ATOM 916 N N . MET A 1 122 ? 12.789 -11.484 -14.562 1 97.75 122 MET A N 1
ATOM 917 C CA . MET A 1 122 ? 13.984 -10.695 -14.266 1 97.75 122 MET A CA 1
ATOM 918 C C . MET A 1 122 ? 14.742 -11.281 -13.078 1 97.75 122 MET A C 1
ATOM 920 O O . MET A 1 122 ? 15.969 -11.375 -13.109 1 97.75 122 MET A O 1
ATOM 924 N N . MET A 1 123 ? 14.023 -11.742 -12.109 1 98.38 123 MET A N 1
ATOM 925 C CA . MET A 1 123 ? 14.625 -12.305 -10.906 1 98.38 123 MET A CA 1
ATOM 926 C C . MET A 1 123 ? 15.297 -13.641 -11.211 1 98.38 123 MET A C 1
ATOM 928 O O . MET A 1 123 ? 16.312 -13.984 -10.617 1 98.38 123 MET A O 1
ATOM 932 N N . CYS A 1 124 ? 14.727 -14.391 -12.109 1 98.12 124 CYS A N 1
ATOM 933 C CA . CYS A 1 124 ? 15.328 -15.656 -12.508 1 98.12 124 CYS A CA 1
ATOM 934 C C . CYS A 1 124 ? 16.688 -15.438 -13.156 1 98.12 124 CYS A C 1
ATOM 936 O O . CYS A 1 124 ? 17.625 -16.219 -12.953 1 98.12 124 CYS A O 1
ATOM 938 N N . ARG A 1 125 ? 16.828 -14.336 -13.852 1 97.44 125 ARG A N 1
ATOM 939 C CA . ARG A 1 125 ? 18 -14.141 -14.711 1 97.44 125 ARG A CA 1
ATOM 940 C C . ARG A 1 125 ? 19.062 -13.305 -14.008 1 97.44 125 ARG A C 1
ATOM 942 O O . ARG A 1 125 ? 20.234 -13.398 -14.336 1 97.44 125 ARG A O 1
ATOM 949 N N . ASP A 1 126 ? 18.672 -12.492 -13.117 1 98.25 126 ASP A N 1
ATOM 950 C CA . ASP A 1 126 ? 19.562 -11.5 -12.531 1 98.25 126 ASP A CA 1
ATOM 951 C C . ASP A 1 126 ? 19.562 -11.586 -11.008 1 98.25 126 ASP A C 1
ATOM 953 O O . ASP A 1 126 ? 18.578 -11.219 -10.367 1 98.25 126 ASP A O 1
ATOM 957 N N . TYR A 1 127 ? 20.672 -11.922 -10.492 1 98.69 127 TYR A N 1
ATOM 958 C CA . TYR A 1 127 ? 20.812 -12.117 -9.055 1 98.69 127 TYR A CA 1
ATOM 959 C C . TYR A 1 127 ? 20.562 -10.82 -8.297 1 98.69 127 TYR A C 1
ATOM 961 O O . TYR A 1 127 ? 19.922 -10.828 -7.238 1 98.69 127 TYR A O 1
ATOM 969 N N . GLU A 1 128 ? 21.062 -9.727 -8.797 1 98.69 128 GLU A N 1
ATOM 970 C CA . GLU A 1 128 ? 20.922 -8.453 -8.094 1 98.69 128 GLU A CA 1
ATOM 971 C C . GLU A 1 128 ? 19.469 -8 -8.062 1 98.69 128 GLU A C 1
ATOM 973 O O . GLU A 1 128 ? 19.016 -7.395 -7.086 1 98.69 128 GLU A O 1
ATOM 978 N N . VAL A 1 129 ? 18.75 -8.289 -9.102 1 98.69 129 VAL A N 1
ATOM 979 C CA . VAL A 1 129 ? 17.328 -7.992 -9.133 1 98.69 129 VAL A CA 1
ATOM 980 C C . VAL A 1 129 ? 16.594 -8.867 -8.117 1 98.69 129 VAL A C 1
ATOM 982 O O . VAL A 1 129 ? 15.781 -8.367 -7.332 1 98.69 129 VAL A O 1
ATOM 985 N N . ALA A 1 130 ? 16.891 -10.164 -8.172 1 98.88 130 ALA A N 1
ATOM 986 C CA . ALA A 1 130 ? 16.266 -11.094 -7.227 1 98.88 130 ALA A CA 1
ATOM 987 C C . ALA A 1 130 ? 16.531 -10.664 -5.785 1 98.88 130 ALA A C 1
ATOM 989 O O . ALA A 1 130 ? 15.602 -10.609 -4.973 1 98.88 130 ALA A O 1
ATOM 990 N N . LYS A 1 131 ? 17.75 -10.367 -5.531 1 98.88 131 LYS A N 1
ATOM 991 C CA . LYS A 1 131 ? 18.125 -9.938 -4.191 1 98.88 131 LYS A CA 1
ATOM 992 C C . LYS A 1 131 ? 17.391 -8.68 -3.781 1 98.88 131 LYS A C 1
ATOM 994 O O . LYS A 1 131 ? 16.828 -8.609 -2.682 1 98.88 131 LYS A O 1
ATOM 999 N N . ALA A 1 132 ? 17.359 -7.703 -4.641 1 98.81 132 ALA A N 1
ATOM 1000 C CA . ALA A 1 132 ? 16.719 -6.422 -4.352 1 98.81 132 ALA A CA 1
ATOM 1001 C C . ALA A 1 132 ? 15.234 -6.605 -4.043 1 98.81 132 ALA A C 1
ATOM 1003 O O . ALA A 1 132 ? 14.719 -6.016 -3.09 1 98.81 132 ALA A O 1
ATOM 1004 N N . VAL A 1 133 ? 14.523 -7.391 -4.824 1 98.88 133 VAL A N 1
ATOM 1005 C CA . VAL A 1 133 ? 13.102 -7.652 -4.617 1 98.88 133 VAL A CA 1
ATOM 1006 C C . VAL A 1 133 ? 12.898 -8.375 -3.287 1 98.88 133 VAL A C 1
ATOM 1008 O O . VAL A 1 133 ? 12.023 -8.008 -2.502 1 98.88 133 VAL A O 1
ATOM 1011 N N . MET A 1 134 ? 13.75 -9.344 -3.016 1 98.81 134 MET A N 1
ATOM 1012 C CA . MET A 1 134 ? 13.555 -10.195 -1.844 1 98.81 134 MET A CA 1
ATOM 1013 C C . MET A 1 134 ? 13.891 -9.438 -0.562 1 98.81 134 MET A C 1
ATOM 1015 O O . MET A 1 134 ? 13.344 -9.734 0.501 1 98.81 134 MET A O 1
ATOM 1019 N N . LEU A 1 135 ? 14.75 -8.43 -0.663 1 98.69 135 LEU A N 1
ATOM 1020 C CA . LEU A 1 135 ? 15.023 -7.566 0.484 1 98.69 135 LEU A CA 1
ATOM 1021 C C . LEU A 1 135 ? 13.773 -6.801 0.902 1 98.69 135 LEU A C 1
ATOM 1023 O O . LEU A 1 135 ? 13.695 -6.297 2.025 1 98.69 135 LEU A O 1
ATOM 1027 N N . GLY A 1 136 ? 12.805 -6.699 0.043 1 98.75 136 GLY A N 1
ATOM 1028 C CA . GLY A 1 136 ? 11.562 -6.02 0.363 1 98.75 136 GLY A CA 1
ATOM 1029 C C . GLY A 1 136 ? 10.531 -6.93 1 1 98.75 136 GLY A C 1
ATOM 1030 O O . GLY A 1 136 ? 9.461 -6.477 1.412 1 98.75 136 GLY A O 1
ATOM 1031 N N . ILE A 1 137 ? 10.773 -8.219 1.106 1 98.81 137 ILE A N 1
ATOM 1032 C CA . ILE A 1 137 ? 9.859 -9.195 1.677 1 98.81 137 ILE A CA 1
ATOM 1033 C C . ILE A 1 137 ? 9.945 -9.164 3.201 1 98.81 137 ILE A C 1
ATOM 1035 O O . ILE A 1 137 ? 11.047 -9.133 3.764 1 98.81 137 ILE A O 1
ATOM 1039 N N . PRO A 1 138 ? 8.805 -9.117 3.891 1 98.31 138 PRO A N 1
ATOM 1040 C CA . PRO A 1 138 ? 8.852 -9.109 5.355 1 98.31 138 PRO A CA 1
ATOM 1041 C C . PRO A 1 138 ? 9.555 -10.336 5.93 1 98.31 138 PRO A C 1
ATOM 1043 O O . PRO A 1 138 ? 9.461 -11.43 5.359 1 98.31 138 PRO A O 1
ATOM 1046 N N . LYS A 1 139 ? 10.18 -10.172 7.09 1 97.12 139 LYS A N 1
ATOM 1047 C CA . LYS A 1 139 ? 10.875 -11.266 7.758 1 97.12 139 LYS A CA 1
ATOM 1048 C C . LYS A 1 139 ? 9.938 -12.445 8.016 1 97.12 139 LYS A C 1
ATOM 1050 O O . LYS A 1 139 ? 8.797 -12.25 8.438 1 97.12 139 LYS A O 1
ATOM 1055 N N . GLY A 1 140 ? 10.445 -13.625 7.715 1 97.75 140 GLY A N 1
ATOM 1056 C CA . GLY A 1 140 ? 9.711 -14.836 8.031 1 97.75 140 GLY A CA 1
ATOM 1057 C C . GLY A 1 140 ? 8.734 -15.25 6.949 1 97.75 140 GLY A C 1
ATOM 1058 O O . GLY A 1 140 ? 8.094 -16.297 7.047 1 97.75 140 GLY A O 1
ATOM 1059 N N . VAL A 1 141 ? 8.578 -14.453 5.934 1 98.69 141 VAL A N 1
ATOM 1060 C CA . VAL A 1 141 ? 7.637 -14.75 4.863 1 98.69 141 VAL A CA 1
ATOM 1061 C C . VAL A 1 141 ? 8.367 -15.453 3.715 1 98.69 141 VAL A C 1
ATOM 1063 O O . VAL A 1 141 ? 9.375 -14.945 3.211 1 98.69 141 VAL A O 1
ATOM 1066 N N . PRO A 1 142 ? 7.918 -16.609 3.293 1 98.81 142 PRO A N 1
ATOM 1067 C CA . PRO A 1 142 ? 8.562 -17.328 2.189 1 98.81 142 PRO A CA 1
ATOM 1068 C C . PRO A 1 142 ? 8.352 -16.641 0.84 1 98.81 142 PRO A C 1
ATOM 1070 O O . PRO A 1 142 ? 7.43 -15.828 0.692 1 98.81 142 PRO A O 1
ATOM 1073 N N . VAL A 1 143 ? 9.211 -16.953 -0.097 1 98.88 143 VAL A N 1
ATOM 1074 C CA . VAL A 1 143 ? 9.094 -16.469 -1.472 1 98.88 143 VAL A CA 1
ATOM 1075 C C . VAL A 1 143 ? 8.883 -17.656 -2.412 1 98.88 143 VAL A C 1
ATOM 1077 O O . VAL A 1 143 ? 9.5 -18.703 -2.246 1 98.88 143 VAL A O 1
ATOM 1080 N N . PHE A 1 144 ? 7.887 -17.516 -3.291 1 98.81 144 PHE A N 1
ATOM 1081 C CA . PHE A 1 144 ? 7.746 -18.469 -4.387 1 98.81 144 PHE A CA 1
ATOM 1082 C C . PHE A 1 144 ? 8.672 -18.109 -5.543 1 98.81 144 PHE A C 1
ATOM 1084 O O . PHE A 1 144 ? 8.812 -16.938 -5.887 1 98.81 144 PHE A O 1
ATOM 1091 N N . GLY A 1 145 ? 9.328 -19.094 -6.086 1 98.31 145 GLY A N 1
ATOM 1092 C CA . GLY A 1 145 ? 10.227 -18.828 -7.195 1 98.31 145 GLY A CA 1
ATOM 1093 C C . GLY A 1 145 ? 10.539 -20.078 -8.016 1 98.31 145 GLY A C 1
ATOM 1094 O O . GLY A 1 145 ? 10.016 -21.156 -7.734 1 98.31 145 GLY A O 1
ATOM 1095 N N . LEU A 1 146 ? 11.328 -19.891 -8.992 1 98 146 LEU A N 1
ATOM 1096 C CA . LEU A 1 146 ? 11.734 -20.969 -9.891 1 98 146 LEU A CA 1
ATOM 1097 C C . LEU A 1 146 ? 13.055 -21.594 -9.438 1 98 146 LEU A C 1
ATOM 1099 O O . LEU A 1 146 ? 14.086 -20.922 -9.43 1 98 146 LEU A O 1
ATOM 1103 N N . ALA A 1 147 ? 13.008 -22.859 -9.086 1 97.31 147 ALA A N 1
ATOM 1104 C CA . ALA A 1 147 ? 14.211 -23.562 -8.633 1 97.31 147 ALA A CA 1
ATOM 1105 C C . ALA A 1 147 ? 15.273 -23.578 -9.719 1 97.31 147 ALA A C 1
ATOM 1107 O O . ALA A 1 147 ? 14.961 -23.641 -10.914 1 97.31 147 ALA A O 1
ATOM 1108 N N . GLY A 1 148 ? 16.531 -23.547 -9.297 1 96.81 148 GLY A N 1
ATOM 1109 C CA . GLY A 1 148 ? 17.641 -23.625 -10.227 1 96.81 148 GLY A CA 1
ATOM 1110 C C . GLY A 1 148 ? 17.984 -22.297 -10.852 1 96.81 148 GLY A C 1
ATOM 1111 O O . GLY A 1 148 ? 18.734 -22.234 -11.828 1 96.81 148 GLY A O 1
ATOM 1112 N N . THR A 1 149 ? 17.453 -21.188 -10.359 1 98.06 149 THR A N 1
ATOM 1113 C CA . THR A 1 149 ? 17.688 -19.859 -10.914 1 98.06 149 THR A CA 1
ATOM 1114 C C . THR A 1 149 ? 18.297 -18.938 -9.852 1 98.06 149 THR A C 1
ATOM 1116 O O . THR A 1 149 ? 18.562 -19.375 -8.727 1 98.06 149 THR A O 1
ATOM 1119 N N . ASN A 1 150 ? 18.484 -17.688 -10.266 1 98.62 150 ASN A N 1
ATOM 1120 C CA . ASN A 1 150 ? 19 -16.688 -9.336 1 98.62 150 ASN A CA 1
ATOM 1121 C C . ASN A 1 150 ? 18.016 -16.391 -8.219 1 98.62 150 ASN A C 1
ATOM 1123 O O . ASN A 1 150 ? 18.406 -15.914 -7.148 1 98.62 150 ASN A O 1
ATOM 1127 N N . MET A 1 151 ? 16.719 -16.688 -8.43 1 98.62 151 MET A N 1
ATOM 1128 C CA . MET A 1 151 ? 15.75 -16.531 -7.355 1 98.62 151 MET A CA 1
ATOM 1129 C C . MET A 1 151 ? 16.078 -17.453 -6.184 1 98.62 151 MET A C 1
ATOM 1131 O O . MET A 1 151 ? 16.078 -17.031 -5.031 1 98.62 151 MET A O 1
ATOM 1135 N N . GLU A 1 152 ? 16.312 -18.703 -6.531 1 98.56 152 GLU A N 1
ATOM 1136 C CA . GLU A 1 152 ? 16.688 -19.656 -5.5 1 98.56 152 GLU A CA 1
ATOM 1137 C C . GLU A 1 152 ? 17.969 -19.25 -4.785 1 98.56 152 GLU A C 1
ATOM 1139 O O . GLU A 1 152 ? 18.031 -19.266 -3.555 1 98.56 152 GLU A O 1
ATOM 1144 N N . LYS A 1 153 ? 18.953 -18.891 -5.578 1 98.75 153 LYS A N 1
ATOM 1145 C CA . LYS A 1 153 ? 20.25 -18.484 -5.016 1 98.75 153 LYS A CA 1
ATOM 1146 C C . LYS A 1 153 ? 20.078 -17.312 -4.055 1 98.75 153 LYS A C 1
ATOM 1148 O O . LYS A 1 153 ? 20.609 -17.344 -2.943 1 98.75 153 LYS A O 1
ATOM 1153 N N . ALA A 1 154 ? 19.359 -16.312 -4.48 1 98.81 154 ALA A N 1
ATOM 1154 C CA . ALA A 1 154 ? 19.156 -15.117 -3.668 1 98.81 154 ALA A CA 1
ATOM 1155 C C . ALA A 1 154 ? 18.406 -15.445 -2.383 1 98.81 154 ALA A C 1
ATOM 1157 O O . ALA A 1 154 ? 18.766 -14.977 -1.303 1 98.81 154 ALA A O 1
ATOM 1158 N N . ALA A 1 155 ? 17.344 -16.234 -2.498 1 98.81 155 ALA A N 1
ATOM 1159 C CA . ALA A 1 155 ? 16.578 -16.609 -1.321 1 98.81 155 ALA A CA 1
ATOM 1160 C C . ALA A 1 155 ? 17.453 -17.328 -0.295 1 98.81 155 ALA A C 1
ATOM 1162 O O . ALA A 1 155 ? 17.422 -17 0.893 1 98.81 155 ALA A O 1
ATOM 1163 N N . ASN A 1 156 ? 18.203 -18.281 -0.749 1 98.56 156 ASN A N 1
ATOM 1164 C CA . ASN A 1 156 ? 19.094 -19.047 0.134 1 98.56 156 ASN A CA 1
ATOM 1165 C C . ASN A 1 156 ? 20.156 -18.156 0.768 1 98.56 156 ASN A C 1
ATOM 1167 O O . ASN A 1 156 ? 20.406 -18.25 1.968 1 98.56 156 ASN A O 1
ATOM 1171 N N . ASP A 1 157 ? 20.734 -17.312 -0.078 1 98.75 157 ASP A N 1
ATOM 1172 C CA . ASP A 1 157 ? 21.766 -16.406 0.421 1 98.75 157 ASP A CA 1
ATOM 1173 C C . ASP A 1 157 ? 21.203 -15.469 1.486 1 98.75 157 ASP A C 1
ATOM 1175 O O . ASP A 1 157 ? 21.922 -15.094 2.424 1 98.75 157 ASP A O 1
ATOM 1179 N N . LEU A 1 158 ? 19.969 -15.094 1.381 1 98.56 158 LEU A N 1
ATOM 1180 C CA . LEU A 1 158 ? 19.359 -14.133 2.295 1 98.56 158 LEU A CA 1
ATOM 1181 C C . LEU A 1 158 ? 18.688 -14.844 3.467 1 98.56 158 LEU A C 1
ATOM 1183 O O . LEU A 1 158 ? 18.188 -14.195 4.387 1 98.56 158 LEU A O 1
ATOM 1187 N N . GLY A 1 159 ? 18.609 -16.156 3.389 1 98.5 159 GLY A N 1
ATOM 1188 C CA . GLY A 1 159 ? 17.969 -16.906 4.441 1 98.5 159 GLY A CA 1
ATOM 1189 C C . GLY A 1 159 ? 16.453 -16.844 4.379 1 98.5 159 GLY A C 1
ATOM 1190 O O . GLY A 1 159 ? 15.773 -16.953 5.406 1 98.5 159 GLY A O 1
ATOM 1191 N N . ILE A 1 160 ? 15.898 -16.547 3.252 1 98.69 160 ILE A N 1
ATOM 1192 C CA . ILE A 1 160 ? 14.453 -16.516 3.043 1 98.69 160 ILE A CA 1
ATOM 1193 C C . ILE A 1 160 ? 13.969 -17.906 2.615 1 98.69 160 ILE A C 1
ATOM 1195 O O . ILE A 1 160 ? 14.555 -18.531 1.725 1 98.69 160 ILE A O 1
ATOM 1199 N N . GLU A 1 161 ? 12.953 -18.406 3.287 1 98.69 161 GLU A N 1
ATOM 1200 C CA . GLU A 1 161 ? 12.406 -19.703 2.893 1 98.69 161 GLU A CA 1
ATOM 1201 C C . GLU A 1 161 ? 11.945 -19.688 1.438 1 98.69 161 GLU A C 1
ATOM 1203 O O . GLU A 1 161 ? 11.18 -18.812 1.033 1 98.69 161 GLU A O 1
ATOM 1208 N N . PHE A 1 162 ? 12.438 -20.641 0.678 1 98.5 162 PHE A N 1
ATOM 1209 C CA . PHE A 1 162 ? 12.164 -20.75 -0.751 1 98.5 162 PHE A CA 1
ATOM 1210 C C . PHE A 1 162 ? 11.164 -21.859 -1.036 1 98.5 162 PHE A C 1
ATOM 1212 O O . PHE A 1 162 ? 11.328 -22.984 -0.568 1 98.5 162 PHE A O 1
ATOM 1219 N N . TRP A 1 163 ? 10.055 -21.516 -1.705 1 98.44 163 TRP A N 1
ATOM 1220 C CA . TRP A 1 163 ? 9.117 -22.484 -2.266 1 98.44 163 TRP A CA 1
ATOM 1221 C C . TRP A 1 163 ? 9.289 -22.594 -3.775 1 98.44 163 TRP A C 1
ATOM 1223 O O . TRP A 1 163 ? 9.289 -21.578 -4.484 1 98.44 163 TRP A O 1
ATOM 1233 N N . ALA A 1 164 ? 9.414 -23.766 -4.23 1 97.75 164 ALA A N 1
ATOM 1234 C CA . ALA A 1 164 ? 9.547 -23.969 -5.672 1 97.75 164 ALA A CA 1
ATOM 1235 C C . ALA A 1 164 ? 8.188 -23.953 -6.359 1 97.75 164 ALA A C 1
ATOM 1237 O O . ALA A 1 164 ? 7.207 -24.469 -5.824 1 97.75 164 ALA A O 1
ATOM 1238 N N . GLU A 1 165 ? 8.18 -23.406 -7.531 1 97.62 165 GLU A N 1
ATOM 1239 C CA . GLU A 1 165 ? 6.938 -23.328 -8.289 1 97.62 165 GLU A CA 1
ATOM 1240 C C . GLU A 1 165 ? 7.016 -24.172 -9.562 1 97.62 165 GLU A C 1
ATOM 1242 O O . GLU A 1 165 ? 8.055 -24.188 -10.227 1 97.62 165 GLU A O 1
ATOM 1247 N N . LEU A 1 166 ? 5.988 -24.844 -9.789 1 97.31 166 LEU A N 1
ATOM 1248 C CA . LEU A 1 166 ? 5.684 -25.453 -11.078 1 97.31 166 LEU A CA 1
ATOM 1249 C C . LEU A 1 166 ? 4.559 -24.703 -11.781 1 97.31 166 LEU A C 1
ATOM 1251 O O . LEU A 1 166 ? 3.896 -23.859 -11.18 1 97.31 166 LEU A O 1
ATOM 1255 N N . TYR A 1 167 ? 4.363 -24.969 -13.039 1 97.56 167 TYR A N 1
ATOM 1256 C CA . TYR A 1 167 ? 3.373 -24.188 -13.766 1 97.56 167 TYR A CA 1
ATOM 1257 C C . TYR A 1 167 ? 2.455 -25.094 -14.586 1 97.56 167 TYR A C 1
ATOM 1259 O O . TYR A 1 167 ? 2.922 -26 -15.273 1 97.56 167 TYR A O 1
ATOM 1267 N N . GLY A 1 168 ? 1.254 -24.859 -14.492 1 96.69 168 GLY A N 1
ATOM 1268 C CA . GLY A 1 168 ? 0.274 -25.641 -15.234 1 96.69 168 GLY A CA 1
ATOM 1269 C C . GLY A 1 168 ? 0.025 -25.109 -16.641 1 96.69 168 GLY A C 1
ATOM 1270 O O . GLY A 1 168 ? -0.257 -25.875 -17.547 1 96.69 168 GLY A O 1
ATOM 1271 N N . ASP A 1 169 ? 0.125 -23.797 -16.766 1 96.31 169 ASP A N 1
ATOM 1272 C CA . ASP A 1 169 ? -0.292 -23.203 -18.031 1 96.31 169 ASP A CA 1
ATOM 1273 C C . ASP A 1 169 ? 0.751 -22.203 -18.531 1 96.31 169 ASP A C 1
ATOM 1275 O O . ASP A 1 169 ? 0.403 -21.156 -19.094 1 96.31 169 ASP A O 1
ATOM 1279 N N . VAL A 1 170 ? 1.951 -22.406 -18.203 1 95.5 170 VAL A N 1
ATOM 1280 C CA . VAL A 1 170 ? 3.074 -21.656 -18.75 1 95.5 170 VAL A CA 1
ATOM 1281 C C . VAL A 1 170 ? 4.109 -22.609 -19.328 1 95.5 170 VAL A C 1
ATOM 1283 O O . VAL A 1 170 ? 4.41 -23.641 -18.734 1 95.5 170 VAL A O 1
ATOM 1286 N N . LYS A 1 171 ? 4.621 -22.281 -20.484 1 95.12 171 LYS A N 1
ATOM 1287 C CA . LYS A 1 171 ? 5.629 -23.109 -21.141 1 95.12 171 LYS A CA 1
ATOM 1288 C C . LYS A 1 171 ? 7.035 -22.75 -20.672 1 95.12 171 LYS A C 1
ATOM 1290 O O . LYS A 1 171 ? 7.238 -21.688 -20.078 1 95.12 171 LYS A O 1
ATOM 1295 N N . TYR A 1 172 ? 7.93 -23.641 -20.922 1 96.75 172 TYR A N 1
ATOM 1296 C CA . TYR A 1 172 ? 9.344 -23.469 -20.594 1 96.75 172 TYR A CA 1
ATOM 1297 C C . TYR A 1 172 ? 10.188 -23.422 -21.859 1 96.75 172 TYR A C 1
ATOM 1299 O O . TYR A 1 172 ? 9.828 -24.031 -22.875 1 96.75 172 TYR A O 1
ATOM 1307 N N . ASP A 1 173 ? 11.281 -22.672 -21.781 1 95.94 173 ASP A N 1
ATOM 1308 C CA . ASP A 1 173 ? 12.273 -22.75 -22.844 1 95.94 173 ASP A CA 1
ATOM 1309 C C . ASP A 1 173 ? 13.32 -23.828 -22.531 1 95.94 173 ASP A C 1
ATOM 1311 O O . ASP A 1 173 ? 13.219 -24.516 -21.531 1 95.94 173 ASP A O 1
ATOM 1315 N N . SER A 1 174 ? 14.258 -24.016 -23.438 1 95.69 174 SER A N 1
ATOM 1316 C CA . SER A 1 174 ? 15.211 -25.109 -23.328 1 95.69 174 SER A CA 1
ATOM 1317 C C . SER A 1 174 ? 16.188 -24.891 -22.172 1 95.69 174 SER A C 1
ATOM 1319 O O . SER A 1 174 ? 16.906 -25.812 -21.781 1 95.69 174 SER A O 1
ATOM 1321 N N . ARG A 1 175 ? 16.266 -23.734 -21.703 1 94.19 175 ARG A N 1
ATOM 1322 C CA . ARG A 1 175 ? 17.125 -23.422 -20.562 1 94.19 175 ARG A CA 1
ATOM 1323 C C . ARG A 1 175 ? 16.375 -23.609 -19.25 1 94.19 175 ARG A C 1
ATOM 1325 O O . ARG A 1 175 ? 16.922 -23.375 -18.172 1 94.19 175 ARG A O 1
ATOM 1332 N N . GLY A 1 176 ? 14.992 -23.953 -19.328 1 95 176 GLY A N 1
ATOM 1333 C CA . GLY A 1 176 ? 14.188 -24.156 -18.125 1 95 176 GLY A CA 1
ATOM 1334 C C 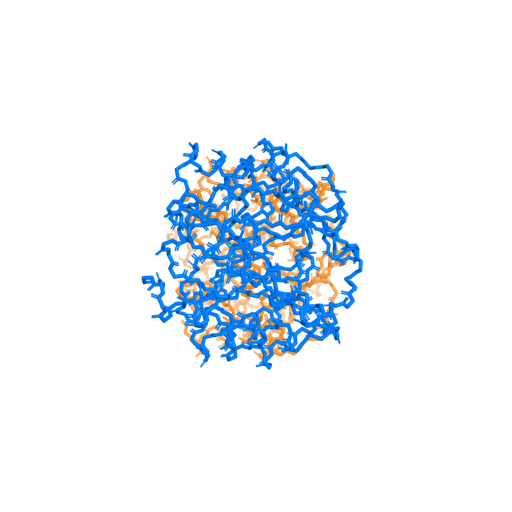. GLY A 1 176 ? 13.57 -22.875 -17.594 1 95 176 GLY A C 1
ATOM 1335 O O . GLY A 1 176 ? 13.109 -22.828 -16.453 1 95 176 GLY A O 1
ATOM 1336 N N . LEU A 1 177 ? 13.656 -21.859 -18.312 1 95.56 177 LEU A N 1
ATOM 1337 C CA . LEU A 1 177 ? 13.016 -20.609 -17.938 1 95.56 177 LEU A CA 1
ATOM 1338 C C . LEU A 1 177 ? 11.609 -20.516 -18.516 1 95.56 177 LEU A C 1
ATOM 1340 O O . LEU A 1 177 ? 11.305 -21.156 -19.531 1 95.56 177 LEU A O 1
ATOM 1344 N N . LEU A 1 178 ? 10.812 -19.75 -17.859 1 95.31 178 LEU A N 1
ATOM 1345 C CA . LEU A 1 178 ? 9.414 -19.594 -18.266 1 95.31 178 LEU A CA 1
ATOM 1346 C C . LEU A 1 178 ? 9.297 -18.734 -19.5 1 95.31 178 LEU A C 1
ATOM 1348 O O . LEU A 1 178 ? 10.016 -17.734 -19.641 1 95.31 178 LEU A O 1
ATOM 1352 N N . VAL A 1 179 ? 8.469 -19.156 -20.344 1 91.81 179 VAL A N 1
ATOM 1353 C CA . VAL A 1 179 ? 8.133 -18.344 -21.516 1 91.81 179 VAL A CA 1
ATOM 1354 C C . VAL A 1 179 ? 6.965 -17.422 -21.172 1 91.81 179 VAL A C 1
ATOM 1356 O O . VAL A 1 179 ? 5.82 -17.859 -21.062 1 91.81 179 VAL A O 1
ATOM 1359 N N . ILE A 1 180 ? 7.238 -16.234 -20.953 1 84.44 180 ILE A N 1
ATOM 1360 C CA . ILE A 1 180 ? 6.223 -15.273 -20.547 1 84.44 180 ILE A CA 1
ATOM 1361 C C . ILE A 1 180 ? 5.664 -14.57 -21.797 1 84.44 180 ILE A C 1
ATOM 1363 O O . ILE A 1 180 ? 6.359 -13.773 -22.422 1 84.44 180 ILE A O 1
ATOM 1367 N N . ASP A 1 181 ? 4.438 -14.789 -22.078 1 81.94 181 ASP A N 1
ATOM 1368 C CA . ASP A 1 181 ? 3.77 -14.195 -23.219 1 81.94 181 ASP A CA 1
ATOM 1369 C C . ASP A 1 181 ? 3.031 -12.914 -22.828 1 81.94 181 ASP A C 1
ATOM 1371 O O . ASP A 1 181 ? 2.523 -12.805 -21.719 1 81.94 181 ASP A O 1
ATOM 1375 N N . ARG A 1 182 ? 2.947 -12.016 -23.797 1 80.06 182 ARG A N 1
ATOM 1376 C CA . ARG A 1 182 ? 2.154 -10.812 -23.578 1 80.06 182 ARG A CA 1
ATOM 1377 C C . ARG A 1 182 ? 0.669 -11.148 -23.484 1 80.06 182 ARG A C 1
ATOM 1379 O O . ARG A 1 182 ? -0.021 -10.664 -22.578 1 80.06 182 ARG A O 1
ATOM 1386 N N . LYS A 1 183 ? 0.273 -11.938 -24.375 1 81.88 183 LYS A N 1
ATOM 1387 C CA . LYS A 1 183 ? -1.081 -12.484 -24.344 1 81.88 183 LYS A CA 1
ATOM 1388 C C . LYS A 1 183 ? -1.061 -14.008 -24.312 1 81.88 183 LYS A C 1
ATOM 1390 O O . LYS A 1 183 ? -0.461 -14.641 -25.188 1 81.88 183 LYS A O 1
ATOM 1395 N N . LYS A 1 184 ? -1.73 -14.508 -23.344 1 86.56 184 LYS A N 1
ATOM 1396 C CA . LYS A 1 184 ? -1.745 -15.961 -23.172 1 86.56 184 LYS A CA 1
ATOM 1397 C C . LYS A 1 184 ? -2.568 -16.625 -24.266 1 86.56 184 LYS A C 1
ATOM 1399 O O . LYS A 1 184 ? -3.611 -16.109 -24.672 1 86.56 184 LYS A O 1
ATOM 1404 N N . LYS A 1 185 ? -2.098 -17.75 -24.719 1 88.31 185 LYS A N 1
ATOM 1405 C CA . LYS A 1 185 ? -2.775 -18.562 -25.734 1 88.31 185 LYS A CA 1
ATOM 1406 C C . LYS A 1 185 ? -3.496 -19.75 -25.094 1 88.31 185 LYS A C 1
ATOM 1408 O O . LYS A 1 185 ? -3.1 -20.219 -24.031 1 88.31 185 LYS A O 1
ATOM 1413 N N . PRO A 1 186 ? -4.516 -20.219 -25.766 1 91.31 186 PRO A N 1
ATOM 1414 C CA . PRO A 1 186 ? -5.254 -21.359 -25.219 1 91.31 186 PRO A CA 1
ATOM 1415 C C . PRO A 1 186 ? -4.41 -22.641 -25.156 1 91.31 186 PRO A C 1
ATOM 1417 O O . PRO A 1 186 ? -3.551 -22.859 -26.016 1 91.31 186 PRO A O 1
ATOM 1420 N N . TRP A 1 187 ? -4.617 -23.484 -24.188 1 93.94 187 TRP A N 1
ATOM 1421 C CA . TRP A 1 187 ? -3.996 -24.781 -24 1 93.94 187 TRP A CA 1
ATOM 1422 C C . TRP A 1 187 ? -4.957 -25.906 -24.391 1 93.94 187 TRP A C 1
ATOM 1424 O O . TRP A 1 187 ? -6.168 -25.797 -24.172 1 93.94 187 TRP A O 1
ATOM 1434 N N . ASP A 1 188 ? -4.391 -26.859 -25.047 1 96 188 ASP A N 1
ATOM 1435 C CA . ASP A 1 188 ? -5.09 -28.141 -25.109 1 96 188 ASP A CA 1
ATOM 1436 C C . ASP A 1 188 ? -5.082 -28.828 -23.75 1 96 188 ASP A C 1
ATOM 1438 O O . ASP A 1 188 ? -4.035 -28.938 -23.109 1 96 188 ASP A O 1
ATOM 1442 N N . LEU A 1 189 ? -6.195 -29.25 -23.266 1 97.44 189 LEU A N 1
ATOM 1443 C CA . LEU A 1 189 ? -6.316 -29.781 -21.906 1 97.44 189 LEU A CA 1
ATOM 1444 C C . LEU A 1 189 ? -5.488 -31.047 -21.734 1 97.44 189 LEU A C 1
ATOM 1446 O O . LEU A 1 189 ? -4.957 -31.312 -20.656 1 97.44 189 LEU A O 1
ATOM 1450 N N . GLY A 1 190 ? -5.438 -31.844 -22.828 1 97.81 190 GLY A N 1
ATOM 1451 C CA . GLY A 1 190 ? -4.539 -33 -22.781 1 97.81 190 GLY A CA 1
ATOM 1452 C C . GLY A 1 190 ? -3.084 -32.594 -22.594 1 97.81 190 GLY A C 1
ATOM 1453 O O . GLY A 1 190 ? -2.34 -33.281 -21.891 1 97.81 190 GLY A O 1
ATOM 1454 N N . ASP A 1 191 ? -2.67 -31.594 -23.25 1 97.06 191 ASP A N 1
ATOM 1455 C CA . ASP A 1 191 ? -1.313 -31.062 -23.109 1 97.06 191 ASP A CA 1
ATOM 1456 C C . ASP A 1 191 ? -1.066 -30.578 -21.688 1 97.06 191 ASP A C 1
ATOM 1458 O O . ASP A 1 191 ? 0.019 -30.766 -21.125 1 97.06 191 ASP A O 1
ATOM 1462 N N . VAL A 1 192 ? -2.09 -29.891 -21.094 1 97.81 192 VAL A N 1
ATOM 1463 C CA . VAL A 1 192 ? -1.979 -29.438 -19.703 1 97.81 192 VAL A CA 1
ATOM 1464 C C . VAL A 1 192 ? -1.73 -30.625 -18.797 1 97.81 192 VAL A C 1
ATOM 1466 O O . VAL A 1 192 ? -0.829 -30.594 -17.953 1 97.81 192 VAL A O 1
ATOM 1469 N N . GLU A 1 193 ? -2.572 -31.656 -18.953 1 98.38 193 GLU A N 1
ATOM 1470 C CA . GLU A 1 193 ? -2.449 -32.844 -18.125 1 98.38 193 GLU A CA 1
ATOM 1471 C C . GLU A 1 193 ? -1.049 -33.438 -18.219 1 98.38 193 GLU A C 1
ATOM 1473 O O . GLU A 1 193 ? -0.423 -33.75 -17.203 1 98.38 193 GLU A O 1
ATOM 1478 N N . ARG A 1 194 ? -0.563 -33.656 -19.438 1 98 194 ARG A N 1
ATOM 1479 C CA . ARG A 1 194 ? 0.76 -34.25 -19.656 1 98 194 ARG A CA 1
ATOM 1480 C C . ARG A 1 194 ? 1.848 -33.344 -19.078 1 98 194 ARG A C 1
ATOM 1482 O O . ARG A 1 194 ? 2.799 -33.844 -18.453 1 98 194 ARG A O 1
ATOM 1489 N N . HIS A 1 195 ? 1.708 -32.062 -19.328 1 98 195 HIS A N 1
ATOM 1490 C CA . HIS A 1 195 ? 2.654 -31.047 -18.875 1 98 195 HIS A CA 1
ATOM 1491 C C . HIS A 1 195 ? 2.787 -31.078 -17.344 1 98 195 HIS A C 1
ATOM 1493 O O . HIS A 1 195 ? 3.898 -31.141 -16.812 1 98 195 HIS A O 1
ATOM 1499 N N . VAL A 1 196 ? 1.701 -31.078 -16.594 1 98.12 196 VAL A N 1
ATOM 1500 C CA . VAL A 1 196 ? 1.684 -31.047 -15.133 1 98.12 196 VAL A CA 1
ATOM 1501 C C . VAL A 1 196 ? 2.176 -32.375 -14.594 1 98.12 196 VAL A C 1
ATOM 1503 O O . VAL A 1 196 ? 3 -32.438 -13.672 1 98.12 196 VAL A O 1
ATOM 1506 N N . ARG A 1 197 ? 1.669 -33.469 -15.164 1 97.5 197 ARG A N 1
ATOM 1507 C CA . ARG A 1 197 ? 2.049 -34.812 -14.695 1 97.5 197 ARG A CA 1
ATOM 1508 C C . ARG A 1 197 ? 3.555 -35.031 -14.812 1 97.5 197 ARG A C 1
ATOM 1510 O O . ARG A 1 197 ? 4.184 -35.562 -13.906 1 97.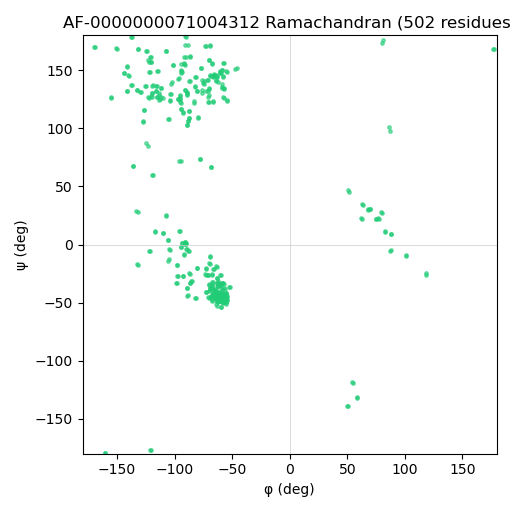5 197 ARG A O 1
ATOM 1517 N N . GLN A 1 198 ? 4.129 -34.625 -15.922 1 97.69 198 GLN A N 1
ATOM 1518 C CA . GLN A 1 198 ? 5.57 -34.719 -16.125 1 97.69 198 GLN A CA 1
ATOM 1519 C C . GLN A 1 198 ? 6.332 -34 -15.023 1 97.69 198 GLN A C 1
ATOM 1521 O O . GLN A 1 198 ? 7.328 -34.5 -14.5 1 97.69 198 GLN A O 1
ATOM 1526 N N . GLN A 1 199 ? 5.898 -32.781 -14.672 1 97.31 199 GLN A N 1
ATOM 1527 C CA . GLN A 1 199 ? 6.582 -31.969 -13.68 1 97.31 199 GLN A CA 1
ATOM 1528 C C . GLN A 1 199 ? 6.574 -32.625 -12.305 1 97.31 199 GLN A C 1
ATOM 1530 O O . GLN A 1 199 ? 7.609 -32.719 -11.648 1 97.31 199 GLN A O 1
ATOM 1535 N N . VAL A 1 200 ? 5.438 -33.219 -11.898 1 95.94 200 VAL A N 1
ATOM 1536 C CA . VAL A 1 200 ? 5.332 -33.719 -10.531 1 95.94 200 VAL A CA 1
ATOM 1537 C C . VAL A 1 200 ? 5.895 -35.125 -10.453 1 95.94 200 VAL A C 1
ATOM 1539 O O . VAL A 1 200 ? 6.457 -35.531 -9.43 1 95.94 200 VAL A O 1
ATOM 1542 N N . GLU A 1 201 ? 5.809 -35.938 -11.492 1 95.31 201 GLU A N 1
ATOM 1543 C CA . GLU A 1 201 ? 6.203 -37.312 -11.43 1 95.31 201 GLU A CA 1
ATOM 1544 C C . GLU A 1 201 ? 7.656 -37.5 -11.859 1 95.31 201 GLU A C 1
ATOM 1546 O O . GLU A 1 201 ? 8.32 -38.469 -11.445 1 95.31 201 GLU A O 1
ATOM 1551 N N . GLU A 1 202 ? 8.109 -36.562 -12.727 1 95.19 202 GLU A N 1
ATOM 1552 C CA . GLU A 1 202 ? 9.438 -36.781 -13.297 1 95.19 202 GLU A CA 1
ATOM 1553 C C . GLU A 1 202 ? 10.367 -35.625 -12.984 1 95.19 202 GLU A C 1
ATOM 1555 O O . GLU A 1 202 ? 11.547 -35.656 -13.344 1 95.19 202 GLU A O 1
ATOM 1560 N N . GLN A 1 203 ? 9.844 -34.562 -12.359 1 95.25 203 GLN A N 1
ATOM 1561 C CA . GLN A 1 203 ? 10.617 -33.344 -12.094 1 95.25 203 GLN A CA 1
ATOM 1562 C C . GLN A 1 203 ? 11.305 -32.844 -13.359 1 95.25 203 GLN A C 1
ATOM 1564 O O . GLN A 1 203 ? 12.508 -32.562 -13.359 1 95.25 203 GLN A O 1
ATOM 1569 N N . SER A 1 204 ? 10.555 -32.812 -14.375 1 96.81 204 SER A N 1
ATOM 1570 C CA . SER A 1 204 ? 11.039 -32.312 -15.664 1 96.81 204 SER A CA 1
ATOM 1571 C C . SER A 1 204 ? 9.906 -31.719 -16.484 1 96.81 204 SER A C 1
ATOM 1573 O O . SER A 1 204 ? 8.734 -31.844 -16.125 1 96.81 204 SER A O 1
ATOM 1575 N N . VAL A 1 205 ? 10.305 -31.047 -17.562 1 97.31 205 VAL A N 1
ATOM 1576 C CA . VAL A 1 205 ? 9.328 -30.469 -18.469 1 97.31 205 VAL A CA 1
ATOM 1577 C C . VAL A 1 205 ? 9.836 -30.562 -19.906 1 97.31 205 VAL A C 1
ATOM 1579 O O . VAL A 1 205 ? 11.039 -30.641 -20.141 1 97.31 205 VAL A O 1
ATOM 1582 N N . THR A 1 206 ? 8.93 -30.719 -20.844 1 97.44 206 THR A N 1
ATOM 1583 C CA . THR A 1 206 ? 9.273 -30.625 -22.25 1 97.44 206 THR A CA 1
ATOM 1584 C C . THR A 1 206 ? 9.18 -29.172 -22.734 1 97.44 206 THR A C 1
ATOM 1586 O O . THR A 1 206 ? 8.102 -28.578 -22.75 1 97.44 206 THR A O 1
ATOM 1589 N N . ALA A 1 207 ? 10.281 -28.641 -23.094 1 97.56 207 ALA A N 1
ATOM 1590 C CA . ALA A 1 207 ? 10.367 -27.25 -23.531 1 97.56 207 ALA A CA 1
ATOM 1591 C C . ALA A 1 207 ? 9.68 -27.062 -24.875 1 97.56 207 ALA A C 1
ATOM 1593 O O . ALA A 1 207 ? 9.312 -28.031 -25.547 1 97.56 207 ALA A O 1
ATOM 1594 N N . VAL A 1 208 ? 9.539 -25.844 -25.281 1 95.56 208 VAL A N 1
ATOM 1595 C CA . VAL A 1 208 ? 8.82 -25.5 -26.5 1 95.56 208 VAL A CA 1
ATOM 1596 C C . VAL A 1 208 ? 9.523 -26.094 -27.719 1 95.56 208 VAL A C 1
ATOM 1598 O O . VAL A 1 208 ? 8.883 -26.406 -28.719 1 95.56 208 VAL A O 1
ATOM 1601 N N . ASP A 1 209 ? 10.812 -26.266 -27.625 1 96.88 209 ASP A N 1
ATOM 1602 C CA . ASP A 1 209 ? 11.562 -26.797 -28.766 1 96.88 209 ASP A CA 1
ATOM 1603 C C . ASP A 1 209 ? 11.656 -28.328 -28.688 1 96.88 209 ASP A C 1
ATOM 1605 O O . ASP A 1 209 ? 12.359 -28.953 -29.484 1 96.88 209 ASP A O 1
ATOM 1609 N N . GLY A 1 210 ? 11.07 -28.875 -27.656 1 96.88 210 GLY A N 1
ATOM 1610 C CA . GLY A 1 210 ? 11.016 -30.312 -27.531 1 96.88 210 GLY A CA 1
ATOM 1611 C C . GLY A 1 210 ? 12.039 -30.891 -26.578 1 96.88 210 GLY A C 1
ATOM 1612 O O . GLY A 1 210 ? 11.969 -32.062 -26.188 1 96.88 210 GLY A O 1
ATOM 1613 N N . THR A 1 211 ? 12.945 -30.062 -26.156 1 97.38 211 THR A N 1
ATOM 1614 C CA . THR A 1 211 ? 13.984 -30.516 -25.234 1 97.38 211 THR A CA 1
ATOM 1615 C C . THR A 1 211 ? 13.391 -30.812 -23.859 1 97.38 211 THR A C 1
ATOM 1617 O O . THR A 1 211 ? 12.555 -30.062 -23.359 1 97.38 211 THR A O 1
ATOM 1620 N N . VAL A 1 212 ? 13.781 -31.953 -23.312 1 97.38 212 VAL A N 1
ATOM 1621 C CA . VAL A 1 212 ? 13.391 -32.281 -21.953 1 97.38 212 VAL A CA 1
ATOM 1622 C C . VAL A 1 212 ? 14.352 -31.594 -20.969 1 97.38 212 VAL A C 1
ATOM 1624 O O . VAL A 1 212 ? 15.562 -31.828 -21.031 1 97.38 212 VAL A O 1
ATOM 1627 N N . VAL A 1 213 ? 13.789 -30.781 -20.094 1 96.44 213 VAL A N 1
ATOM 1628 C CA . VAL A 1 213 ? 14.586 -30.031 -19.141 1 96.44 213 VAL A CA 1
ATOM 1629 C C . VAL A 1 213 ? 14.281 -30.531 -17.719 1 96.44 213 VAL A C 1
ATOM 1631 O O . VAL A 1 213 ? 13.117 -30.656 -17.344 1 96.44 213 VAL A O 1
ATOM 1634 N N . GLN A 1 214 ? 15.312 -30.812 -17 1 95.69 214 GLN A N 1
ATOM 1635 C CA . GLN A 1 214 ? 15.148 -31.203 -15.609 1 95.69 214 GLN A CA 1
ATOM 1636 C C . GLN A 1 214 ? 14.844 -29.984 -14.734 1 95.69 214 GLN A C 1
ATOM 1638 O O . GLN A 1 214 ? 15.406 -28.906 -14.938 1 95.69 214 GLN A O 1
ATOM 1643 N N . LEU A 1 215 ? 13.969 -30.125 -13.766 1 94.94 215 LEU A N 1
ATOM 1644 C CA . LEU A 1 215 ? 13.617 -29.109 -12.789 1 94.94 215 LEU A CA 1
ATOM 1645 C C . LEU A 1 215 ? 14.227 -29.422 -11.43 1 94.94 215 LEU A C 1
ATOM 1647 O O . LEU A 1 215 ? 13.781 -30.344 -10.742 1 94.94 215 LEU A O 1
ATOM 1651 N N . PRO A 1 216 ? 15.203 -28.719 -10.992 1 94.06 216 PRO A N 1
ATOM 1652 C CA . PRO A 1 216 ? 15.922 -29.016 -9.75 1 94.06 216 PRO A CA 1
ATOM 1653 C C . PRO A 1 216 ? 15.156 -28.578 -8.508 1 94.06 216 PRO A C 1
ATOM 1655 O O . PRO A 1 216 ? 15.586 -27.672 -7.801 1 94.06 216 PRO A O 1
ATOM 1658 N N . LEU A 1 217 ? 14.109 -29.281 -8.156 1 95.25 217 LEU A N 1
ATOM 1659 C CA . LEU A 1 217 ? 13.156 -28.875 -7.121 1 95.25 217 LEU A CA 1
ATOM 1660 C C . LEU A 1 217 ? 13.703 -29.188 -5.73 1 95.25 217 LEU A C 1
ATOM 1662 O O . LEU A 1 217 ? 13.227 -28.641 -4.734 1 95.25 217 LEU A O 1
ATOM 1666 N N . LYS A 1 218 ? 14.664 -30.094 -5.645 1 93.25 218 LYS A N 1
ATOM 1667 C CA . LYS A 1 218 ? 15.195 -30.516 -4.348 1 93.25 218 LYS A CA 1
ATOM 1668 C C . LYS A 1 218 ? 14.07 -30.906 -3.391 1 93.25 218 LYS A C 1
ATOM 1670 O O . LYS A 1 218 ? 13.195 -31.703 -3.736 1 93.25 218 LYS A O 1
ATOM 1675 N N . ASN A 1 219 ? 14.156 -30.516 -2.092 1 93 219 ASN A N 1
ATOM 1676 C CA . ASN A 1 219 ? 13.125 -30.859 -1.123 1 93 219 ASN A CA 1
ATOM 1677 C C . ASN A 1 219 ? 12.281 -29.641 -0.738 1 93 219 ASN A C 1
ATOM 1679 O O . ASN A 1 219 ? 11.75 -29.578 0.37 1 93 219 ASN A O 1
ATOM 1683 N N . TYR A 1 220 ? 12.234 -28.656 -1.638 1 96.44 220 TYR A N 1
ATOM 1684 C CA . TYR A 1 220 ? 11.461 -27.453 -1.354 1 96.44 220 TYR A CA 1
ATOM 1685 C C . TYR A 1 220 ? 9.969 -27.781 -1.289 1 96.44 220 TYR A C 1
ATOM 1687 O O . TYR A 1 220 ? 9.477 -28.609 -2.043 1 96.44 220 TYR A O 1
ATOM 1695 N N . PRO A 1 221 ? 9.227 -27.062 -0.354 1 96.31 221 PRO A N 1
ATOM 1696 C CA . PRO A 1 221 ? 7.785 -27.047 -0.608 1 96.31 221 PRO A CA 1
ATOM 1697 C C . PRO A 1 221 ? 7.441 -26.531 -2.006 1 96.31 221 PRO A C 1
ATOM 1699 O O . PRO A 1 221 ? 8.203 -25.766 -2.588 1 96.31 221 PRO A O 1
ATOM 1702 N N . LEU A 1 222 ? 6.355 -27.031 -2.564 1 94.12 222 LEU A N 1
ATOM 1703 C CA . LEU A 1 222 ? 6.125 -26.625 -3.947 1 94.12 222 LEU A CA 1
ATOM 1704 C C . LEU A 1 222 ? 4.641 -26.391 -4.203 1 94.12 222 LEU A C 1
ATOM 1706 O O . LEU A 1 222 ? 3.791 -26.891 -3.471 1 94.12 222 LEU A O 1
ATOM 1710 N N . SER A 1 223 ? 4.363 -25.562 -5.145 1 96.69 223 SER A N 1
ATOM 1711 C CA . SER A 1 223 ? 3.016 -25.312 -5.645 1 96.69 223 SER A CA 1
ATOM 1712 C C . SER A 1 223 ? 3.014 -25.156 -7.164 1 96.69 223 SER A C 1
ATOM 1714 O O . SER A 1 223 ? 4.016 -24.75 -7.754 1 96.69 223 SER A O 1
ATOM 1716 N N . ILE A 1 224 ? 1.907 -25.625 -7.758 1 98.06 224 ILE A N 1
ATOM 1717 C CA . ILE A 1 224 ? 1.697 -25.5 -9.195 1 98.06 224 ILE A CA 1
ATOM 1718 C C . ILE A 1 224 ? 0.852 -24.25 -9.484 1 98.06 224 ILE A C 1
ATOM 1720 O O . ILE A 1 224 ? -0.284 -24.156 -9.016 1 98.06 224 ILE A O 1
ATOM 1724 N N . CYS A 1 225 ? 1.376 -23.391 -10.258 1 98.19 225 CYS A N 1
ATOM 1725 C CA . CYS A 1 225 ? 0.693 -22.125 -10.539 1 98.19 225 CYS A CA 1
ATOM 1726 C C . CYS A 1 225 ? -0.189 -22.25 -11.773 1 98.19 225 CYS A C 1
ATOM 1728 O O . CYS A 1 225 ? 0.237 -22.797 -12.797 1 98.19 225 CYS A O 1
ATOM 1730 N N . CYS A 1 226 ? -1.36 -21.812 -11.695 1 96.25 226 CYS A N 1
ATOM 1731 C CA . CYS A 1 226 ? -2.273 -21.547 -12.805 1 96.25 226 CYS A CA 1
ATOM 1732 C C . CYS A 1 226 ? -2.73 -20.094 -12.797 1 96.25 226 CYS A C 1
ATOM 1734 O O . CYS A 1 226 ? -2.645 -19.422 -11.773 1 96.25 226 CYS A O 1
ATOM 1736 N N . HIS A 1 227 ? -3.139 -19.625 -13.906 1 93.12 227 HIS A N 1
ATOM 1737 C CA . HIS A 1 227 ? -3.439 -18.203 -14.016 1 93.12 227 HIS A CA 1
ATOM 1738 C C . HIS A 1 227 ? -4.906 -17.969 -14.375 1 93.12 227 HIS A C 1
ATOM 1740 O O . HIS A 1 227 ? -5.434 -18.609 -15.289 1 93.12 227 HIS A O 1
ATOM 1746 N N . SER A 1 228 ? -5.465 -17 -13.695 1 91.69 228 SER A N 1
ATOM 1747 C CA . SER A 1 228 ? -6.883 -16.703 -13.906 1 91.69 228 SER A CA 1
ATOM 1748 C C . SER A 1 228 ? -7.113 -16.031 -15.25 1 91.69 228 SER A C 1
ATOM 1750 O O . SER A 1 228 ? -8.242 -15.992 -15.75 1 91.69 228 SER A O 1
ATOM 1752 N N . ASP A 1 229 ? -6.086 -15.453 -15.789 1 88.19 229 ASP A N 1
ATOM 1753 C CA . ASP A 1 229 ? -6.242 -14.734 -17.062 1 88.19 229 ASP A CA 1
ATOM 1754 C C . ASP A 1 229 ? -5.992 -15.664 -18.25 1 88.19 229 ASP A C 1
ATOM 1756 O O . ASP A 1 229 ? -6.066 -15.242 -19.406 1 88.19 229 ASP A O 1
ATOM 1760 N N . SER A 1 230 ? -5.703 -16.938 -18.047 1 90.75 230 SER A N 1
ATOM 1761 C CA . SER A 1 230 ? -5.555 -17.891 -19.141 1 90.75 230 SER A CA 1
ATOM 1762 C C . SER A 1 230 ? -6.906 -18.234 -19.766 1 90.75 230 SER A C 1
ATOM 1764 O O . SER A 1 230 ? -7.879 -18.484 -19.062 1 90.75 230 SER A O 1
ATOM 1766 N N . PRO A 1 231 ? -6.98 -18.188 -21.203 1 91.94 231 PRO A N 1
ATOM 1767 C CA . PRO A 1 231 ? -8.211 -18.688 -21.812 1 91.94 231 PRO A CA 1
ATOM 1768 C C . PRO A 1 231 ? -8.547 -20.109 -21.375 1 91.94 231 PRO A C 1
ATOM 1770 O O . PRO A 1 231 ? -7.707 -21 -21.469 1 91.94 231 PRO A O 1
ATOM 1773 N N . GLY A 1 232 ? -9.734 -20.328 -20.812 1 93.5 232 GLY A N 1
ATOM 1774 C CA . GLY A 1 232 ? -10.133 -21.641 -20.328 1 93.5 232 GLY A CA 1
ATOM 1775 C C . GLY A 1 232 ? -9.547 -21.969 -18.969 1 93.5 232 GLY A C 1
ATOM 1776 O O . GLY A 1 232 ? -9.32 -23.141 -18.656 1 93.5 232 GLY A O 1
ATOM 1777 N N . CYS A 1 233 ? -9.273 -20.984 -18.203 1 94.31 233 CYS A N 1
ATOM 1778 C CA . CYS A 1 233 ? -8.562 -21.141 -16.938 1 94.31 233 CYS A CA 1
ATOM 1779 C C . CYS A 1 233 ? -9.297 -22.109 -16.016 1 94.31 233 CYS A C 1
ATOM 1781 O O . CYS A 1 233 ? -8.672 -22.859 -15.266 1 94.31 233 CYS A O 1
ATOM 1783 N N . VAL A 1 234 ? -10.617 -22.172 -16.016 1 96.38 234 VAL A N 1
ATOM 1784 C CA . VAL A 1 234 ? -11.375 -23.062 -15.156 1 96.38 234 VAL A CA 1
ATOM 1785 C C . VAL A 1 234 ? -11.023 -24.516 -15.477 1 96.38 234 VAL A C 1
ATOM 1787 O O . VAL A 1 234 ? -10.688 -25.297 -14.578 1 96.38 234 VAL A O 1
ATOM 1790 N N . ASP A 1 235 ? -11.062 -24.812 -16.766 1 97.06 235 ASP A N 1
ATOM 1791 C CA . ASP A 1 235 ? -10.734 -26.172 -17.203 1 97.06 235 ASP A CA 1
ATOM 1792 C C . ASP A 1 235 ? -9.273 -26.5 -16.906 1 97.06 235 ASP A C 1
ATOM 1794 O O . ASP A 1 235 ? -8.953 -27.625 -16.516 1 97.06 235 ASP A O 1
ATOM 1798 N N . ILE A 1 236 ? -8.406 -25.562 -17.094 1 97.38 236 ILE A N 1
ATOM 1799 C CA . ILE A 1 236 ? -6.98 -25.75 -16.859 1 97.38 236 ILE A CA 1
ATOM 1800 C C . ILE A 1 236 ? -6.746 -26.094 -15.391 1 97.38 236 ILE A C 1
ATOM 1802 O O . ILE A 1 236 ? -6.031 -27.047 -15.078 1 97.38 236 ILE A O 1
ATOM 1806 N N . ILE A 1 237 ? -7.355 -25.375 -14.508 1 97.62 237 ILE A N 1
ATOM 1807 C CA . ILE A 1 237 ? -7.16 -25.578 -13.078 1 97.62 237 ILE A CA 1
ATOM 1808 C C . ILE A 1 237 ? -7.789 -26.906 -12.656 1 97.62 237 ILE A C 1
ATOM 1810 O O . ILE A 1 237 ? -7.25 -27.609 -11.797 1 97.62 237 ILE A O 1
ATOM 1814 N N . GLN A 1 238 ? -8.938 -27.234 -13.266 1 97.62 238 GLN A N 1
ATOM 1815 C CA . GLN A 1 238 ? -9.578 -28.5 -12.953 1 97.62 238 GLN A CA 1
ATOM 1816 C C . GLN A 1 238 ? -8.672 -29.688 -13.32 1 97.62 238 GLN A C 1
ATOM 1818 O O . GLN A 1 238 ? -8.531 -30.625 -12.539 1 97.62 238 GLN A O 1
ATOM 1823 N N . VAL A 1 239 ? -8.102 -29.625 -14.516 1 98.19 239 VAL A N 1
ATOM 1824 C CA . VAL A 1 239 ? -7.195 -30.672 -14.961 1 98.19 239 VAL A CA 1
ATOM 1825 C C . VAL A 1 239 ? -5.969 -30.719 -14.055 1 98.19 239 VAL A C 1
ATOM 1827 O O . VAL A 1 239 ? -5.523 -31.797 -13.656 1 98.19 239 VAL A O 1
ATOM 1830 N N . THR A 1 240 ? -5.402 -29.562 -13.734 1 98.38 240 THR A N 1
ATOM 1831 C CA . THR A 1 240 ? -4.246 -29.484 -12.852 1 98.38 240 THR A CA 1
ATOM 1832 C C . THR A 1 240 ? -4.562 -30.078 -11.477 1 98.38 240 THR A C 1
ATOM 1834 O O . THR A 1 240 ? -3.766 -30.844 -10.93 1 98.38 240 THR A O 1
ATOM 1837 N N . ARG A 1 241 ? -5.707 -29.75 -10.93 1 97.75 241 ARG A N 1
ATOM 1838 C CA . ARG A 1 241 ? -6.156 -30.266 -9.648 1 97.75 241 ARG A CA 1
ATOM 1839 C C . ARG A 1 241 ? -6.273 -31.797 -9.68 1 97.75 241 ARG A C 1
ATOM 1841 O O . ARG A 1 241 ? -5.855 -32.469 -8.742 1 97.75 241 ARG A O 1
ATOM 1848 N N . LYS A 1 242 ? -6.883 -32.281 -10.734 1 97.56 242 LYS A N 1
ATOM 1849 C CA . LYS A 1 242 ? -7.008 -33.75 -10.891 1 97.56 242 LYS A CA 1
ATOM 1850 C C . LYS A 1 242 ? -5.641 -34.406 -10.828 1 97.56 242 LYS A C 1
ATOM 1852 O O . LYS A 1 242 ? -5.457 -35.375 -10.078 1 97.56 242 LYS A O 1
ATOM 1857 N N . VAL A 1 243 ? -4.691 -33.906 -11.578 1 97.44 243 VAL A N 1
ATOM 1858 C CA . VAL A 1 243 ? -3.354 -34.5 -11.625 1 97.44 243 VAL A CA 1
ATOM 1859 C C . VAL A 1 243 ? -2.699 -34.375 -10.25 1 97.44 243 VAL A C 1
ATOM 1861 O O . VAL A 1 243 ? -2.113 -35.344 -9.758 1 97.44 243 VAL A O 1
ATOM 1864 N N . ALA A 1 244 ? -2.764 -33.219 -9.609 1 97 244 ALA A N 1
ATOM 1865 C CA . ALA A 1 244 ? -2.17 -32.969 -8.297 1 97 244 ALA A CA 1
ATOM 1866 C C . ALA A 1 244 ? -2.76 -33.938 -7.258 1 97 244 ALA A C 1
ATOM 1868 O O . ALA A 1 244 ? -2.031 -34.5 -6.449 1 97 244 ALA A O 1
ATOM 1869 N N . ASP A 1 245 ? -4.09 -34.094 -7.277 1 96.31 245 ASP A N 1
ATOM 1870 C CA . ASP A 1 245 ? -4.758 -34.969 -6.312 1 96.31 245 ASP A CA 1
ATOM 1871 C C . ASP A 1 245 ? -4.336 -36.406 -6.508 1 96.31 245 ASP A C 1
ATOM 1873 O O . ASP A 1 245 ? -4.098 -37.125 -5.531 1 96.31 245 ASP A O 1
ATOM 1877 N N . GLU A 1 246 ? -4.363 -36.844 -7.742 1 96.44 246 GLU A N 1
ATOM 1878 C CA . GLU A 1 246 ? -3.908 -38.188 -8.039 1 96.44 246 GLU A CA 1
ATOM 1879 C C . GLU A 1 246 ? -2.484 -38.438 -7.531 1 96.44 246 GLU A C 1
ATOM 1881 O O . GLU A 1 246 ? -2.189 -39.469 -6.926 1 96.44 246 GLU A O 1
ATOM 1886 N N . PHE A 1 247 ? -1.667 -37.469 -7.785 1 96.06 247 PHE A N 1
ATOM 1887 C CA . PHE A 1 247 ? -0.284 -37.562 -7.332 1 96.06 247 PHE A CA 1
ATOM 1888 C C . PHE A 1 247 ? -0.214 -37.594 -5.812 1 96.06 247 PHE A C 1
ATOM 1890 O O . PHE A 1 247 ? 0.494 -38.438 -5.242 1 96.06 247 PHE A O 1
ATOM 1897 N N . ASN A 1 248 ? -0.872 -36.625 -5.137 1 95.31 248 ASN A N 1
ATOM 1898 C CA . ASN A 1 248 ? -0.848 -36.5 -3.682 1 95.31 248 ASN A CA 1
ATOM 1899 C C . ASN A 1 248 ? -1.352 -37.781 -3.016 1 95.31 248 ASN A C 1
ATOM 1901 O O . ASN A 1 248 ? -0.886 -38.156 -1.935 1 95.31 248 ASN A O 1
ATOM 1905 N N . GLN A 1 249 ? -2.287 -38.406 -3.529 1 92.69 249 GLN A N 1
ATOM 1906 C CA . GLN A 1 249 ? -2.834 -39.656 -2.988 1 92.69 249 GLN A CA 1
ATOM 1907 C C . GLN A 1 249 ? -1.83 -40.781 -3.105 1 92.69 249 GLN A C 1
ATOM 1909 O O . GLN A 1 249 ? -1.75 -41.625 -2.221 1 92.69 249 GLN A O 1
ATOM 1914 N N . LYS A 1 250 ? -1.113 -40.812 -4.129 1 88.12 250 LYS A N 1
ATOM 1915 C CA . LYS A 1 250 ? -0.213 -41.906 -4.418 1 88.12 250 LYS A CA 1
ATOM 1916 C C . LYS A 1 250 ? 1.158 -41.688 -3.789 1 88.12 250 LYS A C 1
ATOM 1918 O O . LYS A 1 250 ? 1.744 -42.625 -3.219 1 88.12 250 LYS A O 1
ATOM 1923 N N . ASP A 1 251 ? 1.597 -40.469 -3.936 1 78.12 251 ASP A N 1
ATOM 1924 C CA . ASP A 1 251 ? 3.016 -40.25 -3.674 1 78.12 251 ASP A CA 1
ATOM 1925 C C . ASP A 1 251 ? 3.232 -39.031 -2.781 1 78.12 251 ASP A C 1
ATOM 1927 O O . ASP A 1 251 ? 4.34 -38.781 -2.295 1 78.12 251 ASP A O 1
ATOM 1931 N N . GLY A 1 252 ? 2.191 -38.25 -2.732 1 65.06 252 GLY A N 1
ATOM 1932 C CA . GLY A 1 252 ? 2.344 -36.969 -2.051 1 65.06 252 GLY A CA 1
ATOM 1933 C C . GLY A 1 252 ? 2.348 -37.094 -0.539 1 65.06 252 GLY A C 1
ATOM 1934 O O . GLY A 1 252 ? 1.713 -38 0.015 1 65.06 252 GLY A O 1
ATOM 1935 N N . LYS A 1 253 ? 3.352 -36.469 0.076 1 69.5 253 LYS A N 1
ATOM 1936 C CA . LYS A 1 253 ? 3.355 -36.5 1.535 1 69.5 253 LYS A CA 1
ATOM 1937 C C . LYS A 1 253 ? 2.463 -35.438 2.121 1 69.5 253 LYS A C 1
ATOM 1939 O O . LYS A 1 253 ? 2.312 -34.344 1.532 1 69.5 253 LYS A O 1
ATOM 1944 N N . MET B 1 1 ? -11.867 32.781 24.656 1 69.75 1 MET B N 1
ATOM 1945 C CA . MET B 1 1 ? -11.852 31.453 25.25 1 69.75 1 MET B CA 1
ATOM 1946 C C . MET B 1 1 ? -10.492 31.156 25.875 1 69.75 1 MET B C 1
ATOM 1948 O O . MET B 1 1 ? -9.492 31.781 25.531 1 69.75 1 MET B O 1
ATOM 1952 N N . ALA B 1 2 ? -10.461 30.297 26.891 1 78.06 2 ALA B N 1
ATOM 1953 C CA . ALA B 1 2 ? -9.25 29.938 27.625 1 78.06 2 ALA B CA 1
ATOM 1954 C C . ALA B 1 2 ? -8.234 29.266 26.703 1 78.06 2 ALA B C 1
ATOM 1956 O O . ALA B 1 2 ? -8.602 28.656 25.703 1 78.06 2 ALA B O 1
ATOM 1957 N N . PRO B 1 3 ? -6.969 29.562 26.828 1 84.81 3 PRO B N 1
ATOM 1958 C CA . PRO B 1 3 ? -5.922 28.859 26.078 1 84.81 3 PRO B CA 1
ATOM 1959 C C . PRO B 1 3 ? -6.074 27.344 26.125 1 84.81 3 PRO B C 1
ATOM 1961 O O . PRO B 1 3 ? -6.695 26.812 27.031 1 84.81 3 PRO B O 1
ATOM 1964 N N . ILE B 1 4 ? -5.559 26.75 25 1 88.25 4 ILE B N 1
ATOM 1965 C CA . ILE B 1 4 ? -5.539 25.297 25.047 1 88.25 4 ILE B CA 1
ATOM 1966 C C . ILE B 1 4 ? -4.75 24.828 26.266 1 88.25 4 ILE B C 1
ATOM 1968 O O . ILE B 1 4 ? -3.908 25.562 26.797 1 88.25 4 ILE B O 1
ATOM 1972 N N . GLN B 1 5 ? -5.031 23.625 26.719 1 86.38 5 GLN B N 1
ATOM 1973 C CA . GLN B 1 5 ? -4.371 23.094 27.906 1 86.38 5 GLN B CA 1
ATOM 1974 C C . GLN B 1 5 ? -3.33 22.047 27.516 1 86.38 5 GLN B C 1
ATOM 1976 O O . GLN B 1 5 ? -2.461 21.703 28.328 1 86.38 5 GLN B O 1
ATOM 1981 N N . GLN B 1 6 ? -3.367 21.594 26.344 1 91.56 6 GLN B N 1
ATOM 1982 C CA . GLN B 1 6 ? -2.465 20.547 25.859 1 91.56 6 GLN B CA 1
ATOM 1983 C C . GLN B 1 6 ? -1.221 21.156 25.219 1 91.56 6 GLN B C 1
ATOM 1985 O O . GLN B 1 6 ? -1.229 22.312 24.797 1 91.56 6 GLN B O 1
ATOM 1990 N N . LYS B 1 7 ? -0.187 20.359 25.219 1 94.81 7 LYS B N 1
ATOM 1991 C CA . LYS B 1 7 ? 1.009 20.734 24.469 1 94.81 7 LYS B CA 1
ATOM 1992 C C . LYS B 1 7 ? 0.702 20.922 22.984 1 94.81 7 LYS B C 1
ATOM 1994 O O . LYS B 1 7 ? -0.022 20.109 22.391 1 94.81 7 LYS B O 1
ATOM 1999 N N . ALA B 1 8 ? 1.243 22 22.469 1 95.75 8 ALA B N 1
ATOM 2000 C CA . ALA B 1 8 ? 1.112 22.234 21.031 1 95.75 8 ALA B CA 1
ATOM 2001 C C . ALA B 1 8 ? 2.254 21.578 20.266 1 95.75 8 ALA B C 1
ATOM 2003 O O . ALA B 1 8 ? 3.393 22.047 20.312 1 95.75 8 ALA B O 1
ATOM 2004 N N . LEU B 1 9 ? 1.937 20.5 19.594 1 97.69 9 LEU B N 1
ATOM 2005 C CA . LEU B 1 9 ? 2.914 19.859 18.719 1 97.69 9 LEU B CA 1
ATOM 2006 C C . LEU B 1 9 ? 2.832 20.422 17.297 1 97.69 9 LEU B C 1
ATOM 2008 O O . LEU B 1 9 ? 1.858 21.094 16.953 1 97.69 9 LEU B O 1
ATOM 2012 N N . ILE B 1 10 ? 3.859 20.219 16.531 1 98.25 10 ILE B N 1
ATOM 2013 C CA . ILE B 1 10 ? 3.881 20.656 15.148 1 98.25 10 ILE B CA 1
ATOM 2014 C C . ILE B 1 10 ? 3.955 19.438 14.227 1 98.25 10 ILE B C 1
ATOM 2016 O O . ILE B 1 10 ? 4.797 18.562 14.414 1 98.25 10 ILE B O 1
ATOM 2020 N N . ASN B 1 11 ? 3.033 19.391 13.289 1 98.5 11 ASN B N 1
ATOM 2021 C CA . ASN B 1 11 ? 3.125 18.344 12.273 1 98.5 11 ASN B CA 1
ATOM 2022 C C . ASN B 1 11 ? 3.244 18.938 10.867 1 98.5 11 ASN B C 1
ATOM 2024 O O . ASN B 1 11 ? 2.922 20.109 10.656 1 98.5 11 ASN B O 1
ATOM 2028 N N . CYS B 1 12 ? 3.791 18.141 9.969 1 98 12 CYS B N 1
ATOM 2029 C CA . CYS B 1 12 ? 4.004 18.578 8.586 1 98 12 CYS B CA 1
ATOM 2030 C C . CYS B 1 12 ? 3.725 17.438 7.609 1 98 12 CYS B C 1
ATOM 2032 O O . CYS B 1 12 ? 4.117 16.297 7.848 1 98 12 CYS B O 1
ATOM 2034 N N . ASP B 1 13 ? 2.959 17.781 6.598 1 97 13 ASP B N 1
ATOM 2035 C CA . ASP B 1 13 ? 2.812 16.828 5.504 1 97 13 ASP B CA 1
ATOM 2036 C C . ASP B 1 13 ? 4.125 16.641 4.746 1 97 13 ASP B C 1
ATOM 2038 O O . ASP B 1 13 ? 4.688 17.625 4.234 1 97 13 ASP B O 1
ATOM 2042 N N . MET B 1 14 ? 4.566 15.406 4.684 1 95.69 14 MET B N 1
ATOM 2043 C CA . MET B 1 14 ? 5.883 15.156 4.102 1 95.69 14 MET B CA 1
ATOM 2044 C C . MET B 1 14 ? 5.816 14.016 3.092 1 95.69 14 MET B C 1
ATOM 2046 O O . MET B 1 14 ? 4.82 13.297 3.023 1 95.69 14 MET B O 1
ATOM 2050 N N . GLY B 1 15 ? 6.926 13.867 2.322 1 96.25 15 GLY B N 1
ATOM 2051 C CA . GLY B 1 15 ? 7.039 12.781 1.361 1 96.25 15 GLY B CA 1
ATOM 2052 C C . GLY B 1 15 ? 6.074 12.914 0.199 1 96.25 15 GLY B C 1
ATOM 2053 O O . GLY B 1 15 ? 5.648 11.906 -0.378 1 96.25 15 GLY B O 1
ATOM 2054 N N . GLU B 1 16 ? 5.754 14.094 -0.157 1 94.81 16 GLU B N 1
ATOM 2055 C CA . GLU B 1 16 ? 4.699 14.297 -1.146 1 94.81 16 GLU B CA 1
ATOM 2056 C C . GLU B 1 16 ? 5.281 14.477 -2.545 1 94.81 16 GLU B C 1
ATOM 2058 O O . GLU B 1 16 ? 4.57 14.852 -3.477 1 94.81 16 GLU B O 1
ATOM 2063 N N . ALA B 1 17 ? 6.586 14.188 -2.682 1 90.56 17 ALA B N 1
ATOM 2064 C CA . ALA B 1 17 ? 7.227 14.164 -3.994 1 90.56 17 ALA B CA 1
ATOM 2065 C C . ALA B 1 17 ? 6.797 12.938 -4.793 1 90.56 17 ALA B C 1
ATOM 2067 O O . ALA B 1 17 ? 6.113 12.055 -4.27 1 90.56 17 ALA B O 1
ATOM 2068 N N . TYR B 1 18 ? 7.211 12.977 -6.078 1 87.94 18 TYR B N 1
ATOM 2069 C CA . TYR B 1 18 ? 6.934 11.836 -6.941 1 87.94 18 TYR B CA 1
ATOM 2070 C C . TYR B 1 18 ? 7.934 11.766 -8.094 1 87.94 18 TYR B C 1
ATOM 2072 O O . TYR B 1 18 ? 8.094 12.734 -8.836 1 87.94 18 TYR B O 1
ATOM 2080 N N . GLY B 1 19 ? 8.547 10.555 -8.172 1 86.94 19 GLY B N 1
ATOM 2081 C CA . GLY B 1 19 ? 9.57 10.461 -9.195 1 86.94 19 GLY B CA 1
ATOM 2082 C C . GLY B 1 19 ? 10.641 11.531 -9.07 1 86.94 19 GLY B C 1
ATOM 2083 O O . GLY B 1 19 ? 11.242 11.695 -8.008 1 86.94 19 GLY B O 1
ATOM 2084 N N . ASN B 1 20 ? 10.734 12.336 -10.109 1 76.94 20 ASN B N 1
ATOM 2085 C CA . ASN B 1 20 ? 11.758 13.375 -10.141 1 76.94 20 ASN B CA 1
ATOM 2086 C C . ASN B 1 20 ? 11.227 14.703 -9.609 1 76.94 20 ASN B C 1
ATOM 2088 O O . ASN B 1 20 ? 11.961 15.688 -9.555 1 76.94 20 ASN B O 1
ATOM 2092 N N . TRP B 1 21 ? 9.992 14.672 -9.211 1 78.31 21 TRP B N 1
ATOM 2093 C CA . TRP B 1 21 ? 9.375 15.922 -8.773 1 78.31 21 TRP B CA 1
ATOM 2094 C C . TRP B 1 21 ? 9.469 16.078 -7.262 1 78.31 21 TRP B C 1
ATOM 2096 O O . TRP B 1 21 ? 9.234 15.117 -6.52 1 78.31 21 TRP B O 1
ATOM 2106 N N . ALA B 1 22 ? 9.93 17.109 -6.848 1 82.81 22 ALA B N 1
ATOM 2107 C CA . ALA B 1 22 ? 10.031 17.406 -5.426 1 82.81 22 ALA B CA 1
ATOM 2108 C C . ALA B 1 22 ? 8.812 18.188 -4.934 1 82.81 22 ALA B C 1
ATOM 2110 O O . ALA B 1 22 ? 8.133 18.844 -5.723 1 82.81 22 ALA B O 1
ATOM 2111 N N . CYS B 1 23 ? 8.523 17.906 -3.693 1 83.06 23 CYS B N 1
ATOM 2112 C CA . CYS B 1 23 ? 7.496 18.703 -3.023 1 83.06 23 CYS B CA 1
ATOM 2113 C C . CYS B 1 23 ? 8.031 19.312 -1.731 1 83.06 23 CYS B C 1
ATOM 2115 O O . CYS B 1 23 ? 8.188 18.609 -0.731 1 83.06 23 CYS B O 1
ATOM 2117 N N . GLY B 1 24 ? 8.672 20.5 -1.712 1 84.56 24 GLY B N 1
ATOM 2118 C CA . GLY B 1 24 ? 9.156 21.234 -0.548 1 84.56 24 GLY B CA 1
ATOM 2119 C C . GLY B 1 24 ? 10.484 20.703 -0.03 1 84.56 24 GLY B C 1
ATOM 2120 O O . GLY B 1 24 ? 10.969 19.672 -0.49 1 84.56 24 GLY B O 1
ATOM 2121 N N . PRO B 1 25 ? 11.047 21.359 0.897 1 92.12 25 PRO B N 1
ATOM 2122 C CA . PRO B 1 25 ? 12.336 20.984 1.487 1 92.12 25 PRO B CA 1
ATOM 2123 C C . PRO B 1 25 ? 12.188 20.141 2.744 1 92.12 25 PRO B C 1
ATOM 2125 O O . PRO B 1 25 ? 12.586 20.562 3.834 1 92.12 25 PRO B O 1
ATOM 2128 N N . ASP B 1 26 ? 11.781 18.906 2.609 1 93.06 26 ASP B N 1
ATOM 2129 C CA . ASP B 1 26 ? 11.414 18.031 3.723 1 93.06 26 ASP B CA 1
ATOM 2130 C C . ASP B 1 26 ? 12.578 17.875 4.703 1 93.06 26 ASP B C 1
ATOM 2132 O O . ASP B 1 26 ? 12.383 17.969 5.914 1 93.06 26 ASP B O 1
ATOM 2136 N N . LEU B 1 27 ? 13.766 17.656 4.195 1 93.56 27 LEU B N 1
ATOM 2137 C CA . LEU B 1 27 ? 14.914 17.406 5.055 1 93.56 27 LEU B CA 1
ATOM 2138 C C . LEU B 1 27 ? 15.203 18.609 5.941 1 93.56 27 LEU B C 1
ATOM 2140 O O . LEU B 1 27 ? 15.594 18.453 7.102 1 93.56 27 LEU B O 1
ATOM 2144 N N . GLU B 1 28 ? 14.992 19.766 5.383 1 94.69 28 GLU B N 1
ATOM 2145 C CA . GLU B 1 28 ? 15.227 20.984 6.141 1 94.69 28 GLU B CA 1
ATOM 2146 C C . GLU B 1 28 ? 14.172 21.172 7.227 1 94.69 28 GLU B C 1
ATOM 2148 O O . GLU B 1 28 ? 14.43 21.812 8.25 1 94.69 28 GLU B O 1
ATOM 2153 N N . LEU B 1 29 ? 13.039 20.625 7.027 1 96.06 29 LEU B N 1
ATOM 2154 C CA . LEU B 1 29 ? 11.914 20.844 7.926 1 96.06 29 LEU B CA 1
ATOM 2155 C C . LEU B 1 29 ? 11.938 19.859 9.086 1 96.06 29 LEU B C 1
ATOM 2157 O O . LEU B 1 29 ? 11.391 20.141 10.156 1 96.06 29 LEU B O 1
ATOM 2161 N N . LEU B 1 30 ? 12.539 18.734 8.914 1 96.81 30 LEU B N 1
ATOM 2162 C CA . LEU B 1 30 ? 12.469 17.609 9.828 1 96.81 30 LEU B CA 1
ATOM 2163 C C . LEU B 1 30 ? 12.898 18.016 11.234 1 96.81 30 LEU B C 1
ATOM 2165 O O . LEU B 1 30 ? 12.227 17.688 12.211 1 96.81 30 LEU B O 1
ATOM 2169 N N . PRO B 1 31 ? 13.992 18.828 11.352 1 96.31 31 PRO B N 1
ATOM 2170 C CA . PRO B 1 31 ? 14.422 19.172 12.703 1 96.31 31 PRO B CA 1
ATOM 2171 C C . PRO B 1 31 ? 13.438 20.109 13.414 1 96.31 31 PRO B C 1
ATOM 2173 O O . PRO B 1 31 ? 13.547 20.328 14.625 1 96.31 31 PRO B O 1
ATOM 2176 N N . MET B 1 32 ? 12.469 20.656 12.703 1 96.94 32 MET B N 1
ATOM 2177 C CA . MET B 1 32 ? 11.602 21.688 13.242 1 96.94 32 MET B CA 1
ATOM 2178 C C . MET B 1 32 ? 10.227 21.125 13.602 1 96.94 32 MET B C 1
ATOM 2180 O O . MET B 1 32 ? 9.383 21.844 14.141 1 96.94 32 MET B O 1
ATOM 2184 N N . ILE B 1 33 ? 9.977 19.844 13.297 1 98 33 ILE B N 1
ATOM 2185 C CA . ILE B 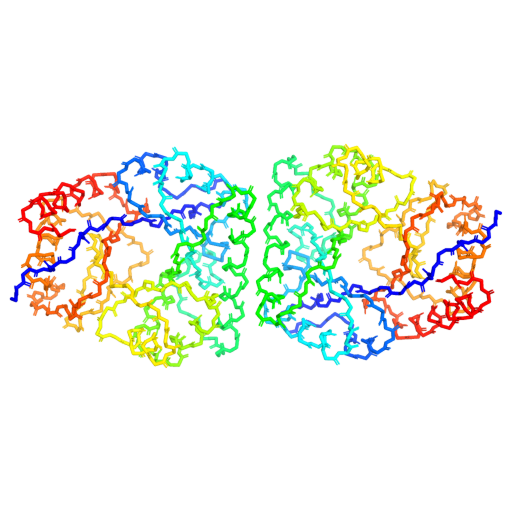1 33 ? 8.625 19.328 13.5 1 98 33 ILE B CA 1
ATOM 2186 C C . ILE B 1 33 ? 8.664 18.156 14.477 1 98 33 ILE B C 1
ATOM 2188 O O . ILE B 1 33 ? 9.727 17.578 14.734 1 98 33 ILE B O 1
ATOM 2192 N N . ASP B 1 34 ? 7.488 17.828 15.062 1 98.44 34 ASP B N 1
ATOM 2193 C CA . ASP B 1 34 ? 7.336 16.719 15.992 1 98.44 34 ASP B CA 1
ATOM 2194 C C . ASP B 1 34 ? 6.785 15.477 15.289 1 98.44 34 ASP B C 1
ATOM 2196 O O . ASP B 1 34 ? 7.066 14.352 15.695 1 98.44 34 ASP B O 1
ATOM 2200 N N . ILE B 1 35 ? 5.949 15.719 14.312 1 98.69 35 ILE B N 1
ATOM 2201 C CA . ILE B 1 35 ? 5.168 14.664 13.68 1 98.69 35 ILE B CA 1
ATOM 2202 C C . ILE B 1 35 ? 5.176 14.852 12.164 1 98.69 35 ILE B C 1
ATOM 2204 O O . ILE B 1 35 ? 5.047 15.977 11.672 1 98.69 35 ILE B O 1
ATOM 2208 N N . ALA B 1 36 ? 5.34 13.797 11.398 1 98.69 36 ALA B N 1
ATOM 2209 C CA . ALA B 1 36 ? 5.25 13.812 9.938 1 98.69 36 ALA B CA 1
ATOM 2210 C C . ALA B 1 36 ? 4.043 13.023 9.453 1 98.69 36 ALA B C 1
ATOM 2212 O O . ALA B 1 36 ? 3.826 11.883 9.883 1 98.69 36 ALA B O 1
ATOM 2213 N N . ASN B 1 37 ? 3.186 13.633 8.672 1 98.75 37 ASN B N 1
ATOM 2214 C CA . ASN B 1 37 ? 2.188 12.93 7.875 1 98.75 37 ASN B CA 1
ATOM 2215 C C . ASN B 1 37 ? 2.744 12.516 6.516 1 98.75 37 ASN B C 1
ATOM 2217 O O . ASN B 1 37 ? 2.939 13.367 5.641 1 98.75 37 ASN B O 1
ATOM 2221 N N . VAL B 1 38 ? 2.959 11.266 6.312 1 98.62 38 VAL B N 1
ATOM 2222 C CA . VAL B 1 38 ? 3.711 10.812 5.145 1 98.62 38 VAL B CA 1
ATOM 2223 C C . VAL B 1 38 ? 2.744 10.391 4.039 1 98.62 38 VAL B C 1
ATOM 2225 O O . VAL B 1 38 ? 1.86 9.562 4.258 1 98.62 38 VAL B O 1
ATOM 2228 N N . ALA B 1 39 ? 2.939 11 2.879 1 98.38 39 ALA B N 1
ATOM 2229 C CA . ALA B 1 39 ? 2.121 10.68 1.713 1 98.38 39 ALA B CA 1
ATOM 2230 C C . ALA B 1 39 ? 2.225 9.195 1.359 1 98.38 39 ALA B C 1
ATOM 2232 O O . ALA B 1 39 ? 3.312 8.617 1.41 1 98.38 39 ALA B O 1
ATOM 2233 N N . CYS B 1 40 ? 1.095 8.625 0.88 1 98.38 40 CYS B N 1
ATOM 2234 C CA . CYS B 1 40 ? 1.051 7.172 0.756 1 98.38 40 CYS B CA 1
ATOM 2235 C C . CYS B 1 40 ? 0.88 6.754 -0.699 1 98.38 40 CYS B C 1
ATOM 2237 O O . CYS B 1 40 ? 0.507 5.613 -0.982 1 98.38 40 CYS B O 1
ATOM 2239 N N . GLY B 1 41 ? 1.026 7.676 -1.606 1 96.81 41 GLY B N 1
ATOM 2240 C CA . GLY B 1 41 ? 1.15 7.234 -2.988 1 96.81 41 GLY B CA 1
ATOM 2241 C C . GLY B 1 41 ? 0.038 7.754 -3.879 1 96.81 41 GLY B C 1
ATOM 2242 O O . GLY B 1 41 ? 0.217 7.883 -5.094 1 96.81 41 GLY B O 1
ATOM 2243 N N . PHE B 1 42 ? -1.18 8.07 -3.318 1 97.56 42 PHE B N 1
ATOM 2244 C CA . PHE B 1 42 ? -2.326 8.406 -4.152 1 97.56 42 PHE B CA 1
ATOM 2245 C C . PHE B 1 42 ? -2.262 9.867 -4.59 1 97.56 42 PHE B C 1
ATOM 2247 O O . PHE B 1 42 ? -2.428 10.172 -5.773 1 97.56 42 PHE B O 1
ATOM 2254 N N . HIS B 1 43 ? -1.97 10.805 -3.658 1 95.94 43 HIS B N 1
ATOM 2255 C CA . HIS B 1 43 ? -1.872 12.203 -4.055 1 95.94 43 HIS B CA 1
ATOM 2256 C C . HIS B 1 43 ? -0.42 12.617 -4.277 1 95.94 43 HIS B C 1
ATOM 2258 O O . HIS B 1 43 ? -0.149 13.672 -4.852 1 95.94 43 HIS B O 1
ATOM 2264 N N . GLY B 1 44 ? 0.455 11.797 -3.736 1 94.12 44 GLY B N 1
ATOM 2265 C CA . GLY B 1 44 ? 1.898 11.969 -3.773 1 94.12 44 GLY B CA 1
ATOM 2266 C C . GLY B 1 44 ? 2.648 10.898 -3.006 1 94.12 44 GLY B C 1
ATOM 2267 O O . GLY B 1 44 ? 2.039 10.102 -2.285 1 94.12 44 GLY B O 1
ATOM 2268 N N . GLY B 1 45 ? 3.941 10.891 -3.221 1 94.69 45 GLY B N 1
ATOM 2269 C CA . GLY B 1 45 ? 4.762 9.914 -2.516 1 94.69 45 GLY B CA 1
ATOM 2270 C C . GLY B 1 45 ? 4.852 8.586 -3.23 1 94.69 45 GLY B C 1
ATOM 2271 O O . GLY B 1 45 ? 3.891 7.812 -3.242 1 94.69 45 GLY B O 1
ATOM 2272 N N . ASP B 1 46 ? 5.895 8.305 -3.92 1 95.06 46 ASP B N 1
ATOM 2273 C CA . ASP B 1 46 ? 6.109 6.98 -4.488 1 95.06 46 ASP B CA 1
ATOM 2274 C C . ASP B 1 46 ? 6.887 6.086 -3.521 1 95.06 46 ASP B C 1
ATOM 2276 O O . ASP B 1 46 ? 7.312 6.539 -2.457 1 95.06 46 ASP B O 1
ATOM 2280 N N . PRO B 1 47 ? 7 4.832 -3.842 1 98 47 PRO B N 1
ATOM 2281 C CA . PRO B 1 47 ? 7.582 3.896 -2.875 1 98 47 PRO B CA 1
ATOM 2282 C C . PRO B 1 47 ? 8.977 4.316 -2.414 1 98 47 PRO B C 1
ATOM 2284 O O . PRO B 1 47 ? 9.281 4.246 -1.222 1 98 47 PRO B O 1
ATOM 2287 N N . LEU B 1 48 ? 9.797 4.738 -3.318 1 97.19 48 LEU B N 1
ATOM 2288 C CA . LEU B 1 48 ? 11.156 5.121 -2.953 1 97.19 48 LEU B CA 1
ATOM 2289 C C . LEU B 1 48 ? 11.156 6.348 -2.045 1 97.19 48 LEU B C 1
ATOM 2291 O O . LEU B 1 48 ? 11.883 6.391 -1.05 1 97.19 48 LEU B O 1
ATOM 2295 N N . ILE B 1 49 ? 10.359 7.312 -2.326 1 96.69 49 ILE B N 1
ATOM 2296 C CA . ILE B 1 49 ? 10.234 8.531 -1.532 1 96.69 49 ILE B CA 1
ATOM 2297 C C . ILE B 1 49 ? 9.688 8.188 -0.146 1 96.69 49 ILE B C 1
ATOM 2299 O O . ILE B 1 49 ? 10.164 8.719 0.861 1 96.69 49 ILE B O 1
ATOM 2303 N N . MET B 1 50 ? 8.711 7.344 -0.123 1 98.25 50 MET B N 1
ATOM 2304 C CA . MET B 1 50 ? 8.156 6.914 1.157 1 98.25 50 MET B CA 1
ATOM 2305 C C . MET B 1 50 ? 9.227 6.254 2.021 1 98.25 50 MET B C 1
ATOM 2307 O O . MET B 1 50 ? 9.336 6.551 3.213 1 98.25 50 MET B O 1
ATOM 2311 N N . MET B 1 51 ? 10.008 5.355 1.43 1 98.31 51 MET B N 1
ATOM 2312 C CA . MET B 1 51 ? 11.086 4.672 2.141 1 98.31 51 MET B CA 1
ATOM 2313 C C . MET B 1 51 ? 12.086 5.672 2.711 1 98.31 51 MET B C 1
ATOM 2315 O O . MET B 1 51 ? 12.43 5.609 3.891 1 98.31 51 MET B O 1
ATOM 2319 N N . GLU B 1 52 ? 12.469 6.617 1.905 1 97.06 52 GLU B N 1
ATOM 2320 C CA . GLU B 1 52 ? 13.438 7.629 2.322 1 97.06 52 GLU B CA 1
ATOM 2321 C C . GLU B 1 52 ? 12.859 8.531 3.41 1 97.06 52 GLU B C 1
ATOM 2323 O O . GLU B 1 52 ? 13.547 8.875 4.371 1 97.06 52 GLU B O 1
ATOM 2328 N N . THR B 1 53 ? 11.625 8.906 3.238 1 97.81 53 THR B N 1
ATOM 2329 C CA . THR B 1 53 ? 10.969 9.773 4.207 1 97.81 53 THR B CA 1
ATOM 2330 C C . THR B 1 53 ? 10.898 9.102 5.574 1 97.81 53 THR B C 1
ATOM 2332 O O . THR B 1 53 ? 11.195 9.727 6.598 1 97.81 53 THR B O 1
ATOM 2335 N N . VAL B 1 54 ? 10.555 7.824 5.613 1 98.69 54 VAL B N 1
ATOM 2336 C CA . VAL B 1 54 ? 10.469 7.074 6.859 1 98.69 54 VAL B CA 1
ATOM 2337 C C . VAL B 1 54 ? 11.836 7.031 7.531 1 98.69 54 VAL B C 1
ATOM 2339 O O . VAL B 1 54 ? 11.953 7.293 8.734 1 98.69 54 VAL B O 1
ATOM 2342 N N . ARG B 1 55 ? 12.836 6.754 6.746 1 98.5 55 ARG B N 1
ATOM 2343 C CA . ARG B 1 55 ? 14.188 6.676 7.285 1 98.5 55 ARG B CA 1
ATOM 2344 C C . ARG B 1 55 ? 14.633 8.023 7.844 1 98.5 55 ARG B C 1
ATOM 2346 O O . ARG B 1 55 ? 15.219 8.094 8.922 1 98.5 55 ARG B O 1
ATOM 2353 N N . ASN B 1 56 ? 14.367 9.062 7.117 1 98.19 56 ASN B N 1
ATOM 2354 C CA . ASN B 1 56 ? 14.734 10.406 7.551 1 98.19 56 ASN B CA 1
ATOM 2355 C C . ASN B 1 56 ? 13.992 10.812 8.82 1 98.19 56 ASN B C 1
ATOM 2357 O O . ASN B 1 56 ? 14.586 11.383 9.734 1 98.19 56 ASN B O 1
ATOM 2361 N N . CYS B 1 57 ? 12.672 10.555 8.844 1 98.62 57 CYS B N 1
ATOM 2362 C CA . CYS B 1 57 ? 11.898 10.859 10.039 1 98.62 57 CYS B CA 1
ATOM 2363 C C . CYS B 1 57 ? 12.438 10.117 11.25 1 98.62 57 CYS B C 1
ATOM 2365 O O . CYS B 1 57 ? 12.578 10.695 12.328 1 98.62 57 CYS B O 1
ATOM 2367 N N . LYS B 1 58 ? 12.719 8.812 11.078 1 98.56 58 LYS B N 1
ATOM 2368 C CA . LYS B 1 58 ? 13.305 8.023 12.156 1 98.56 58 LYS B CA 1
ATOM 2369 C C . LYS B 1 58 ? 14.609 8.641 12.648 1 98.56 58 LYS B C 1
ATOM 2371 O O . LYS B 1 58 ? 14.812 8.781 13.859 1 98.56 58 LYS B O 1
ATOM 2376 N N . ALA B 1 59 ? 15.484 9.016 11.734 1 98.19 59 ALA B N 1
ATOM 2377 C CA . ALA B 1 59 ? 16.781 9.578 12.062 1 98.19 59 ALA B CA 1
ATOM 2378 C C . ALA B 1 59 ? 16.641 10.859 12.875 1 98.19 59 ALA B C 1
ATOM 2380 O O . ALA B 1 59 ? 17.531 11.203 13.672 1 98.19 59 ALA B O 1
ATOM 2381 N N . HIS B 1 60 ? 15.562 11.578 12.758 1 98 60 HIS B N 1
ATOM 2382 C CA . HIS B 1 60 ? 15.359 12.852 13.438 1 98 60 HIS B CA 1
ATOM 2383 C C . HIS B 1 60 ? 14.383 12.703 14.602 1 98 60 HIS B C 1
ATOM 2385 O O . HIS B 1 60 ? 13.938 13.703 15.172 1 98 60 HIS B O 1
ATOM 2391 N N . ASN B 1 61 ? 13.938 11.484 14.883 1 97.88 61 ASN B N 1
ATOM 2392 C CA . ASN B 1 61 ? 13.031 11.18 15.984 1 97.88 61 ASN B CA 1
ATOM 2393 C C . ASN B 1 61 ? 11.68 11.867 15.805 1 97.88 61 ASN B C 1
ATOM 2395 O O . ASN B 1 61 ? 11.133 12.422 16.766 1 97.88 61 ASN B O 1
ATOM 2399 N N . VAL B 1 62 ? 11.266 11.984 14.617 1 98.62 62 VAL B N 1
ATOM 2400 C CA . VAL B 1 62 ? 9.953 12.516 14.273 1 98.62 62 VAL B CA 1
ATOM 2401 C C . VAL B 1 62 ? 8.93 11.391 14.234 1 98.62 62 VAL B C 1
ATOM 2403 O O . VAL B 1 62 ? 9.18 10.336 13.633 1 98.62 62 VAL B O 1
ATOM 2406 N N . ARG B 1 63 ? 7.754 11.562 14.906 1 98.69 63 ARG B N 1
ATOM 2407 C CA . ARG B 1 63 ? 6.684 10.57 14.828 1 98.69 63 ARG B CA 1
ATOM 2408 C C . ARG B 1 63 ? 6.105 10.492 13.422 1 98.69 63 ARG B C 1
ATOM 2410 O O . ARG B 1 63 ? 6.023 11.508 12.727 1 98.69 63 ARG B O 1
ATOM 2417 N N . ILE B 1 64 ? 5.707 9.297 13.008 1 98.88 64 ILE B N 1
ATOM 2418 C CA . ILE B 1 64 ? 5.305 9.117 11.617 1 98.88 64 ILE B CA 1
ATOM 2419 C C . ILE B 1 64 ? 3.854 8.648 11.555 1 98.88 64 ILE B C 1
ATOM 2421 O O . ILE B 1 64 ? 3.475 7.691 12.234 1 98.88 64 ILE B O 1
ATOM 2425 N N . GLY B 1 65 ? 3.062 9.297 10.828 1 98.88 65 GLY B N 1
ATOM 2426 C CA . GLY B 1 65 ? 1.709 8.875 10.508 1 98.88 65 GLY B CA 1
ATOM 2427 C C . GLY B 1 65 ? 1.446 8.789 9.016 1 98.88 65 GLY B C 1
ATOM 2428 O O . GLY B 1 65 ? 2.264 9.242 8.211 1 98.88 65 GLY B O 1
ATOM 2429 N N . ALA B 1 66 ? 0.337 8.156 8.641 1 98.94 66 ALA B N 1
ATOM 2430 C CA . ALA B 1 66 ? -0.071 8.016 7.246 1 98.94 66 ALA B CA 1
ATOM 2431 C C . ALA B 1 66 ? -0.894 9.219 6.793 1 98.94 66 ALA B C 1
ATOM 2433 O O . ALA B 1 66 ? -1.735 9.719 7.543 1 98.94 66 ALA B O 1
ATOM 2434 N N . HIS B 1 67 ? -0.676 9.648 5.594 1 98.81 67 HIS B N 1
ATOM 2435 C CA . HIS B 1 67 ? -1.342 10.781 4.973 1 98.81 67 HIS B CA 1
ATOM 2436 C C . HIS B 1 67 ? -2.111 10.359 3.727 1 98.81 67 HIS B C 1
ATOM 2438 O O . HIS B 1 67 ? -1.886 10.891 2.639 1 98.81 67 HIS B O 1
ATOM 2444 N N . PRO B 1 68 ? -3.096 9.414 3.92 1 98.81 68 PRO B N 1
ATOM 2445 C CA . PRO B 1 68 ? -3.83 8.93 2.75 1 98.81 68 PRO B CA 1
ATOM 2446 C C . PRO B 1 68 ? -4.629 10.031 2.055 1 98.81 68 PRO B C 1
ATOM 2448 O O . PRO B 1 68 ? -5.164 10.922 2.717 1 98.81 68 PRO B O 1
ATOM 2451 N N . GLY B 1 69 ? -4.723 9.977 0.763 1 98.12 69 GLY B N 1
ATOM 2452 C CA . GLY B 1 69 ? -5.484 10.922 -0.039 1 98.12 69 GLY B CA 1
ATOM 2453 C C . GLY B 1 69 ? -6.281 10.266 -1.146 1 98.12 69 GLY B C 1
ATOM 2454 O O . GLY B 1 69 ? -6.297 9.031 -1.257 1 98.12 69 GLY B O 1
ATOM 2455 N N . LEU B 1 70 ? -7.035 11.07 -1.909 1 97.38 70 LEU B N 1
ATOM 2456 C CA . LEU B 1 70 ? -7.77 10.586 -3.072 1 97.38 70 LEU B CA 1
ATOM 2457 C C . LEU B 1 70 ? -6.812 10.195 -4.195 1 97.38 70 LEU B C 1
ATOM 2459 O O . LEU B 1 70 ? -5.719 10.75 -4.309 1 97.38 70 LEU B O 1
ATOM 2463 N N . PRO B 1 71 ? -7.184 9.156 -4.945 1 96.12 71 PRO B N 1
ATOM 2464 C CA . PRO B 1 71 ? -6.344 8.758 -6.078 1 96.12 71 PRO B CA 1
ATOM 2465 C C . PRO B 1 71 ? -6.34 9.789 -7.203 1 96.12 71 PRO B C 1
ATOM 2467 O O . PRO B 1 71 ? -6.84 9.516 -8.297 1 96.12 71 PRO B O 1
ATOM 2470 N N . ASP B 1 72 ? -5.797 10.922 -6.965 1 94.44 72 ASP B N 1
ATOM 2471 C CA . ASP B 1 72 ? -5.723 12.094 -7.844 1 94.44 72 ASP B CA 1
ATOM 2472 C C . ASP B 1 72 ? -4.328 12.703 -7.82 1 94.44 72 ASP B C 1
ATOM 2474 O O . ASP B 1 72 ? -4.152 13.852 -7.41 1 94.44 72 ASP B O 1
ATOM 2478 N N . LEU B 1 73 ? -3.373 11.961 -8.367 1 91.88 73 LEU B N 1
ATOM 2479 C CA . LEU B 1 73 ? -1.983 12.406 -8.375 1 91.88 73 LEU B CA 1
ATOM 2480 C C . LEU B 1 73 ? -1.842 13.734 -9.117 1 91.88 73 LEU B C 1
ATOM 2482 O O . LEU B 1 73 ? -1.23 14.672 -8.602 1 91.88 73 LEU B O 1
ATOM 2486 N N . GLN B 1 74 ? -2.471 13.867 -10.219 1 88.62 74 GLN B N 1
ATOM 2487 C CA . GLN B 1 74 ? -2.359 15.062 -11.047 1 88.62 74 GLN B CA 1
ATOM 2488 C C . GLN B 1 74 ? -2.926 16.281 -10.328 1 88.62 74 GLN B C 1
ATOM 2490 O O . GLN B 1 74 ? -2.396 17.391 -10.453 1 88.62 74 GLN B O 1
ATOM 2495 N N . GLY B 1 75 ? -4.008 16.062 -9.625 1 91.19 75 GLY B N 1
ATOM 2496 C CA . GLY B 1 75 ? -4.645 17.156 -8.906 1 91.19 75 GLY B CA 1
ATOM 2497 C C . GLY B 1 75 ? -4.141 17.297 -7.48 1 91.19 75 GLY B C 1
ATOM 2498 O O . GLY B 1 75 ? -4.695 18.062 -6.691 1 91.19 75 GLY B O 1
ATOM 2499 N N . PHE B 1 76 ? -3.158 16.438 -7.113 1 92.06 76 PHE B N 1
ATOM 2500 C CA . PHE B 1 76 ? -2.525 16.438 -5.801 1 92.06 76 PHE B CA 1
ATOM 2501 C C . PHE B 1 76 ? -3.545 16.141 -4.707 1 92.06 76 PHE B C 1
ATOM 2503 O O . PHE B 1 76 ? -3.414 16.625 -3.58 1 92.06 76 PHE B O 1
ATOM 2510 N N . GLY B 1 77 ? -4.668 15.477 -5.117 1 92.06 77 GLY B N 1
ATOM 2511 C CA . GLY B 1 77 ? -5.703 15.117 -4.16 1 92.06 77 GLY B CA 1
ATOM 2512 C C . GLY B 1 77 ? -6.555 16.297 -3.729 1 92.06 77 GLY B C 1
ATOM 2513 O O . GLY B 1 77 ? -7.113 16.297 -2.631 1 92.06 77 GLY B O 1
ATOM 2514 N N . ARG B 1 78 ? -6.598 17.328 -4.512 1 89.56 78 ARG B N 1
ATOM 2515 C CA . ARG B 1 78 ? -7.312 18.531 -4.125 1 89.56 78 ARG B CA 1
ATOM 2516 C C . ARG B 1 78 ? -8.57 18.719 -4.969 1 89.56 78 ARG B C 1
ATOM 2518 O O . ARG B 1 78 ? -9.156 19.812 -4.988 1 89.56 78 ARG B O 1
ATOM 2525 N N . ARG B 1 79 ? -8.945 17.672 -5.77 1 92 79 ARG B N 1
ATOM 2526 C CA . ARG B 1 79 ? -10.211 17.625 -6.504 1 92 79 ARG B CA 1
ATOM 2527 C C . ARG B 1 79 ? -11.148 16.578 -5.922 1 92 79 ARG B C 1
ATOM 2529 O O . ARG B 1 79 ? -10.766 15.422 -5.75 1 92 79 ARG B O 1
ATOM 2536 N N . GLU B 1 80 ? -12.289 16.984 -5.613 1 93.25 80 GLU B N 1
ATOM 2537 C CA . GLU B 1 80 ? -13.242 1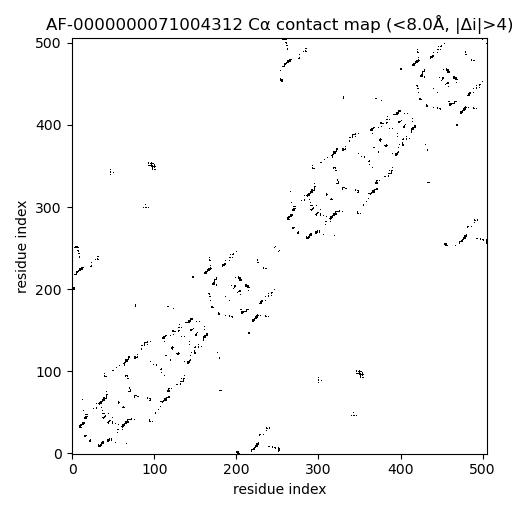6.062 -5.004 1 93.25 80 GLU B CA 1
ATOM 2538 C C . GLU B 1 80 ? -13.617 14.93 -5.969 1 93.25 80 GLU B C 1
ATOM 2540 O O . GLU B 1 80 ? -13.734 15.156 -7.176 1 93.25 80 GLU B O 1
ATOM 2545 N N . MET B 1 81 ? -13.742 13.789 -5.445 1 93.75 81 MET B N 1
ATOM 2546 C CA . MET B 1 81 ? -14.203 12.602 -6.164 1 93.75 81 MET B CA 1
ATOM 2547 C C . MET B 1 81 ? -15.336 11.914 -5.41 1 93.75 81 MET B C 1
ATOM 2549 O O . MET B 1 81 ? -15.297 11.805 -4.184 1 93.75 81 MET B O 1
ATOM 2553 N N . LYS B 1 82 ? -16.344 11.625 -6.078 1 92.75 82 LYS B N 1
ATOM 2554 C CA . LYS B 1 82 ? -17.422 10.836 -5.48 1 92.75 82 LYS B CA 1
ATOM 2555 C C . LYS B 1 82 ? -17.078 9.352 -5.473 1 92.75 82 LYS B C 1
ATOM 2557 O O . LYS B 1 82 ? -17 8.727 -6.531 1 92.75 82 LYS B O 1
ATOM 2562 N N . LEU B 1 83 ? -16.844 8.852 -4.352 1 96.12 83 LEU B N 1
ATOM 2563 C CA . LEU B 1 83 ? -16.516 7.445 -4.148 1 96.12 83 LEU B CA 1
ATOM 2564 C C . LEU B 1 83 ? -17.516 6.789 -3.197 1 96.12 83 LEU B C 1
ATOM 2566 O O . LEU B 1 83 ? -18.078 7.453 -2.326 1 96.12 83 LEU B O 1
ATOM 2570 N N . SER B 1 84 ? -17.766 5.488 -3.404 1 96.88 84 SER B N 1
ATOM 2571 C CA . SER B 1 84 ? -18.594 4.75 -2.459 1 96.88 84 SER B CA 1
ATOM 2572 C C . SER B 1 84 ? -17.891 4.598 -1.11 1 96.88 84 SER B C 1
ATOM 2574 O O . SER B 1 84 ? -16.672 4.707 -1.023 1 96.88 84 SER B O 1
ATOM 2576 N N . PRO B 1 85 ? -18.656 4.41 -0.043 1 98.12 85 PRO B N 1
ATOM 2577 C CA . PRO B 1 85 ? -18.047 4.176 1.269 1 98.12 85 PRO B CA 1
ATOM 2578 C C . PRO B 1 85 ? -17.016 3.045 1.25 1 98.12 85 PRO B C 1
ATOM 2580 O O . PRO B 1 85 ? -15.961 3.154 1.875 1 98.12 85 PRO B O 1
ATOM 2583 N N . GLU B 1 86 ? -17.281 2.023 0.479 1 97.81 86 GLU B N 1
ATOM 2584 C CA . GLU B 1 86 ? -16.375 0.88 0.422 1 97.81 86 GLU B CA 1
ATOM 2585 C C . GLU B 1 86 ? -15.07 1.249 -0.271 1 97.81 86 GLU B C 1
ATOM 2587 O O . GLU B 1 86 ? -14 0.784 0.125 1 97.81 86 GLU B O 1
ATOM 2592 N N . GLU B 1 87 ? -15.195 2.018 -1.291 1 97.88 87 GLU B N 1
ATOM 2593 C CA . GLU B 1 87 ? -13.992 2.5 -1.968 1 97.88 87 GLU B CA 1
ATOM 2594 C C . GLU B 1 87 ? -13.133 3.344 -1.032 1 97.88 87 GLU B C 1
ATOM 2596 O O . GLU B 1 87 ? -11.906 3.205 -1.011 1 97.88 87 GLU B O 1
ATOM 2601 N N . LEU B 1 88 ? -13.773 4.199 -0.238 1 98.62 88 LEU B N 1
ATOM 2602 C CA . LEU B 1 88 ? -13.07 5.055 0.712 1 98.62 88 LEU B CA 1
ATOM 2603 C C . LEU B 1 88 ? -12.359 4.215 1.773 1 98.62 88 LEU B C 1
ATOM 2605 O O . LEU B 1 88 ? -11.211 4.488 2.115 1 98.62 88 LEU B O 1
ATOM 2609 N N . THR B 1 89 ? -13.094 3.227 2.244 1 98.81 89 THR B N 1
ATOM 2610 C CA . THR B 1 89 ? -12.508 2.33 3.234 1 98.81 89 THR B CA 1
ATOM 2611 C C . THR B 1 89 ? -11.312 1.58 2.645 1 98.81 89 THR B C 1
ATOM 2613 O O . THR B 1 89 ? -10.227 1.566 3.23 1 98.81 89 THR B O 1
ATOM 2616 N N . ALA B 1 90 ? -11.469 1.047 1.464 1 98.75 90 ALA B N 1
ATOM 2617 C CA . ALA B 1 90 ? -10.438 0.225 0.83 1 98.75 90 ALA B CA 1
ATOM 2618 C C . ALA B 1 90 ? -9.195 1.052 0.506 1 98.75 90 ALA B C 1
ATOM 2620 O O . ALA B 1 90 ? -8.07 0.603 0.728 1 98.75 90 ALA B O 1
ATOM 2621 N N . MET B 1 91 ? -9.445 2.221 -0.012 1 98.56 91 MET B N 1
ATOM 2622 C CA . MET B 1 91 ? -8.289 3.027 -0.391 1 98.56 91 MET B CA 1
ATOM 2623 C C . MET B 1 91 ? -7.496 3.457 0.84 1 98.56 91 MET B C 1
ATOM 2625 O O . MET B 1 91 ? -6.273 3.594 0.782 1 98.56 91 MET B O 1
ATOM 2629 N N . THR B 1 92 ? -8.195 3.676 1.966 1 98.88 92 THR B N 1
ATOM 2630 C CA . THR B 1 92 ? -7.516 4.039 3.203 1 98.88 92 THR B CA 1
ATOM 2631 C C . THR B 1 92 ? -6.688 2.867 3.727 1 98.88 92 THR B C 1
ATOM 2633 O O . THR B 1 92 ? -5.52 3.033 4.078 1 98.88 92 THR B O 1
ATOM 2636 N N . ILE B 1 93 ? -7.27 1.66 3.717 1 98.88 93 ILE B N 1
ATOM 2637 C CA . ILE B 1 93 ? -6.555 0.466 4.152 1 98.88 93 ILE B CA 1
ATOM 2638 C C . ILE B 1 93 ? -5.293 0.28 3.309 1 98.88 93 ILE B C 1
ATOM 2640 O O . ILE B 1 93 ? -4.211 0.042 3.844 1 98.88 93 ILE B O 1
ATOM 2644 N N . TYR B 1 94 ? -5.453 0.443 2.023 1 98.88 94 TYR B N 1
ATOM 2645 C CA . TYR B 1 94 ? -4.371 0.242 1.068 1 98.88 94 TYR B CA 1
ATOM 2646 C C . TYR B 1 94 ? -3.207 1.181 1.359 1 98.88 94 TYR B C 1
ATOM 2648 O O . TYR B 1 94 ? -2.062 0.739 1.486 1 98.88 94 TYR B O 1
ATOM 2656 N N . GLN B 1 95 ? -3.502 2.455 1.442 1 98.88 95 GLN B N 1
ATOM 2657 C CA . GLN B 1 95 ? -2.486 3.488 1.617 1 98.88 95 GLN B CA 1
ATOM 2658 C C . GLN B 1 95 ? -1.805 3.363 2.977 1 98.88 95 GLN B C 1
ATOM 2660 O O . GLN B 1 95 ? -0.577 3.426 3.07 1 98.88 95 GLN B O 1
ATOM 2665 N N . VAL B 1 96 ? -2.594 3.148 4.051 1 98.94 96 VAL B N 1
ATOM 2666 C CA . VAL B 1 96 ? -2.043 3.025 5.395 1 98.94 96 VAL B CA 1
ATOM 2667 C C . VAL B 1 96 ? -1.192 1.76 5.492 1 98.94 96 VAL B C 1
ATOM 2669 O O . VAL B 1 96 ? -0.101 1.78 6.062 1 98.94 96 VAL B O 1
ATOM 2672 N N . GLY B 1 97 ? -1.69 0.656 4.91 1 98.88 97 GLY B N 1
ATOM 2673 C CA . GLY B 1 97 ? -0.924 -0.579 4.887 1 98.88 97 GLY B CA 1
ATOM 2674 C C . GLY B 1 97 ? 0.409 -0.44 4.176 1 98.88 97 GLY B C 1
ATOM 2675 O O . GLY B 1 97 ? 1.425 -0.957 4.645 1 98.88 97 GLY B O 1
ATOM 2676 N N . ALA B 1 98 ? 0.391 0.243 3.043 1 98.81 98 ALA B N 1
ATOM 2677 C CA . ALA B 1 98 ? 1.622 0.468 2.291 1 98.81 98 ALA B CA 1
ATOM 2678 C C . ALA B 1 98 ? 2.674 1.162 3.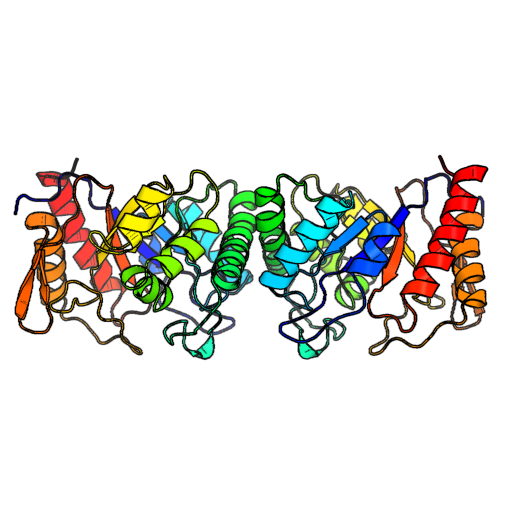152 1 98.81 98 ALA B C 1
ATOM 2680 O O . ALA B 1 98 ? 3.82 0.717 3.223 1 98.81 98 ALA B O 1
ATOM 2681 N N . LEU B 1 99 ? 2.283 2.213 3.857 1 98.88 99 LEU B N 1
ATOM 2682 C CA . LEU B 1 99 ? 3.225 2.918 4.723 1 98.88 99 LEU B CA 1
ATOM 2683 C C . LEU B 1 99 ? 3.693 2.02 5.859 1 98.88 99 LEU B C 1
ATOM 2685 O O . LEU B 1 99 ? 4.871 2.033 6.223 1 98.88 99 LEU B O 1
ATOM 2689 N N . GLN B 1 100 ? 2.797 1.256 6.434 1 98.75 100 GLN B N 1
ATOM 2690 C CA . GLN B 1 100 ? 3.145 0.385 7.551 1 98.75 100 GLN B CA 1
ATOM 2691 C C . GLN B 1 100 ? 4.234 -0.606 7.156 1 98.75 100 GLN B C 1
ATOM 2693 O O . GLN B 1 100 ? 5.074 -0.974 7.984 1 98.75 100 GLN B O 1
ATOM 2698 N N . GLY B 1 101 ? 4.215 -1.031 5.867 1 98.69 101 GLY B N 1
ATOM 2699 C CA . GLY B 1 101 ? 5.289 -1.896 5.402 1 98.69 101 GLY B CA 1
ATOM 2700 C C . GLY B 1 101 ? 6.668 -1.301 5.617 1 98.69 101 GLY B C 1
ATOM 2701 O O . GLY B 1 101 ? 7.594 -2.002 6.023 1 98.69 101 GLY B O 1
ATOM 2702 N N . PHE B 1 102 ? 6.809 -0.042 5.352 1 98.81 102 PHE B N 1
ATOM 2703 C CA . PHE B 1 102 ? 8.078 0.649 5.531 1 98.81 102 PHE B CA 1
ATOM 2704 C C . PHE B 1 102 ? 8.375 0.858 7.012 1 98.81 102 PHE B C 1
ATOM 2706 O O . PHE B 1 102 ? 9.523 0.723 7.449 1 98.81 102 PHE B O 1
ATOM 2713 N N . LEU B 1 103 ? 7.344 1.219 7.766 1 98.81 103 LEU B N 1
ATOM 2714 C CA . LEU B 1 103 ? 7.52 1.434 9.203 1 98.81 103 LEU B CA 1
ATOM 2715 C C . LEU B 1 103 ? 7.988 0.156 9.891 1 98.81 103 LEU B C 1
ATOM 2717 O O . LEU B 1 103 ? 8.922 0.188 10.695 1 98.81 103 LEU B O 1
ATOM 2721 N N . ASP B 1 104 ? 7.383 -0.944 9.57 1 98.06 104 ASP B N 1
ATOM 2722 C CA . ASP B 1 104 ? 7.738 -2.23 10.164 1 98.06 104 ASP B CA 1
ATOM 2723 C C . ASP B 1 104 ? 9.195 -2.58 9.891 1 98.06 104 ASP B C 1
ATOM 2725 O O . ASP B 1 104 ? 9.898 -3.084 10.766 1 98.06 104 ASP B O 1
ATOM 2729 N N . ARG B 1 105 ? 9.594 -2.324 8.703 1 96.81 105 ARG B N 1
ATOM 2730 C CA . ARG B 1 105 ? 10.969 -2.613 8.32 1 96.81 105 ARG B CA 1
ATOM 2731 C C . ARG B 1 105 ? 11.953 -1.835 9.195 1 96.81 105 ARG B C 1
ATOM 2733 O O . ARG B 1 105 ? 13.023 -2.342 9.531 1 96.81 105 ARG B O 1
ATOM 2740 N N . GLU B 1 106 ? 11.547 -0.62 9.562 1 97.69 106 GLU B N 1
ATOM 2741 C CA . GLU B 1 106 ? 12.43 0.253 10.336 1 97.69 106 GLU B CA 1
ATOM 2742 C C . GLU B 1 106 ? 12.164 0.121 11.828 1 97.69 106 GLU B C 1
ATOM 2744 O O . GLU B 1 106 ? 12.828 0.769 12.641 1 97.69 106 GLU B O 1
ATOM 2749 N N . GLY B 1 107 ? 11.203 -0.665 12.234 1 97.75 107 GLY B N 1
ATOM 2750 C CA . GLY B 1 107 ? 10.867 -0.845 13.633 1 97.75 107 GLY B CA 1
ATOM 2751 C C . GLY B 1 107 ? 10.234 0.386 14.258 1 97.75 107 GLY B C 1
ATOM 2752 O O . GLY B 1 107 ? 10.508 0.708 15.414 1 97.75 107 GLY B O 1
ATOM 2753 N N . VAL B 1 108 ? 9.531 1.116 13.445 1 98.12 108 VAL B N 1
ATOM 2754 C CA . VAL B 1 108 ? 8.875 2.338 13.891 1 98.12 108 VAL B CA 1
ATOM 2755 C C . VAL B 1 108 ? 7.363 2.148 13.875 1 98.12 108 VAL B C 1
ATOM 2757 O O . VAL B 1 108 ? 6.812 1.573 12.93 1 98.12 108 VAL B O 1
ATOM 2760 N N . PRO B 1 109 ? 6.676 2.564 14.922 1 98.31 109 PRO B N 1
ATOM 2761 C CA . PRO B 1 109 ? 5.219 2.4 14.945 1 98.31 109 PRO B CA 1
ATOM 2762 C C . PRO B 1 109 ? 4.496 3.434 14.086 1 98.31 109 PRO B C 1
ATOM 2764 O O . PRO B 1 109 ? 5.016 4.527 13.859 1 98.31 109 PRO B O 1
ATOM 2767 N N . LEU B 1 110 ? 3.338 3.074 13.578 1 98.81 110 LEU B N 1
ATOM 2768 C CA . LEU B 1 110 ? 2.418 4.047 13 1 98.81 110 LEU B CA 1
ATOM 2769 C C . LEU B 1 110 ? 1.803 4.926 14.086 1 98.81 110 LEU B C 1
ATOM 2771 O O . LEU B 1 110 ? 1.109 4.43 14.977 1 98.81 110 LEU B O 1
ATOM 2775 N N . SER B 1 111 ? 1.96 6.176 13.992 1 98.69 111 SER B N 1
ATOM 2776 C CA . SER B 1 111 ? 1.573 7.078 15.07 1 98.69 111 SER B CA 1
ATOM 2777 C C . SER B 1 111 ? 0.123 7.523 14.922 1 98.69 111 SER B C 1
ATOM 2779 O O . SER B 1 111 ? -0.584 7.691 15.922 1 98.69 111 SER B O 1
ATOM 2781 N N . HIS B 1 112 ? -0.302 7.742 13.695 1 98.88 112 HIS B N 1
ATOM 2782 C CA . HIS B 1 112 ? -1.617 8.312 13.43 1 98.88 112 HIS B CA 1
ATOM 2783 C C . HIS B 1 112 ? -1.968 8.227 11.945 1 98.88 112 HIS B C 1
ATOM 2785 O O . HIS B 1 112 ? -1.144 7.809 11.133 1 98.88 112 HIS B O 1
ATOM 2791 N N . VAL B 1 113 ? -3.176 8.516 11.672 1 98.94 113 VAL B N 1
ATOM 2792 C CA . VAL B 1 113 ? -3.611 8.75 10.297 1 98.94 113 VAL B CA 1
ATOM 2793 C C . VAL B 1 113 ? -4.172 10.164 10.164 1 98.94 113 VAL B C 1
ATOM 2795 O O . VAL B 1 113 ? -4.965 10.602 11 1 98.94 113 VAL B O 1
ATOM 2798 N N . LYS B 1 114 ? -3.719 10.891 9.188 1 98.81 114 LYS B N 1
ATOM 2799 C CA . LYS B 1 114 ? -4.242 12.211 8.852 1 98.81 114 LYS B CA 1
ATOM 2800 C C . LYS B 1 114 ? -4.621 12.281 7.371 1 98.81 114 LYS B C 1
ATOM 2802 O O . LYS B 1 114 ? -3.752 12.438 6.512 1 98.81 114 LYS B O 1
ATOM 2807 N N . PRO B 1 115 ? -5.938 12.266 7.074 1 98.56 115 PRO B N 1
ATOM 2808 C CA . PRO B 1 115 ? -6.332 12.336 5.668 1 98.56 115 PRO B CA 1
ATOM 2809 C C . PRO B 1 115 ? -5.855 13.617 4.98 1 98.56 115 PRO B C 1
ATOM 2811 O O . PRO B 1 115 ? -5.805 14.68 5.609 1 98.56 115 PRO B O 1
ATOM 2814 N N . HIS B 1 116 ? -5.605 13.484 3.736 1 96.94 116 HIS B N 1
ATOM 2815 C CA . HIS B 1 116 ? -5.004 14.555 2.955 1 96.94 116 HIS B CA 1
ATOM 2816 C C . HIS B 1 116 ? -6.066 15.359 2.213 1 96.94 116 HIS B C 1
ATOM 2818 O O . HIS B 1 116 ? -7.008 14.789 1.659 1 96.94 116 HIS B O 1
ATOM 2824 N N . GLY B 1 117 ? -5.824 16.672 2.156 1 93.94 117 GLY B N 1
ATOM 2825 C CA . GLY B 1 117 ? -6.418 17.531 1.15 1 93.94 117 GLY B CA 1
ATOM 2826 C C . GLY B 1 117 ? -7.934 17.516 1.175 1 93.94 117 GLY B C 1
ATOM 2827 O O . GLY B 1 117 ? -8.547 17.703 2.229 1 93.94 117 GLY B O 1
ATOM 2828 N N . VAL B 1 118 ? -8.484 17.344 -0.065 1 95.56 118 VAL B N 1
ATOM 2829 C CA . VAL B 1 118 ? -9.93 17.469 -0.216 1 95.56 118 VAL B CA 1
ATOM 2830 C C . VAL B 1 118 ? -10.625 16.328 0.509 1 95.56 118 VAL B C 1
ATOM 2832 O O . VAL B 1 118 ? -11.773 16.453 0.945 1 95.56 118 VAL B O 1
ATOM 2835 N N . LEU B 1 119 ? -9.93 15.203 0.667 1 97.81 119 LEU B N 1
ATOM 2836 C CA . LEU B 1 119 ? -10.5 14.117 1.453 1 97.81 119 LEU B CA 1
ATOM 2837 C C . LEU B 1 119 ? -10.797 14.578 2.879 1 97.81 119 LEU B C 1
ATOM 2839 O O . LEU B 1 119 ? -11.867 14.289 3.416 1 97.81 119 LEU B O 1
ATOM 2843 N N . TYR B 1 120 ? -9.859 15.297 3.492 1 97.75 120 TYR B N 1
ATOM 2844 C CA . TYR B 1 120 ? -10.039 15.914 4.801 1 97.75 120 TYR B CA 1
ATOM 2845 C C . TYR B 1 120 ? -11.281 16.797 4.824 1 97.75 120 TYR B C 1
ATOM 2847 O O . TYR B 1 120 ? -12.125 16.656 5.715 1 97.75 120 TYR B O 1
ATOM 2855 N N . GLY B 1 121 ? -11.406 17.625 3.822 1 96.44 121 GLY B N 1
ATOM 2856 C CA . GLY B 1 121 ? -12.562 18.484 3.715 1 96.44 121 GLY B CA 1
ATOM 2857 C C . GLY B 1 121 ? -13.867 17.734 3.555 1 96.44 121 GLY B C 1
ATOM 2858 O O . GLY B 1 121 ? -14.875 18.078 4.164 1 96.44 121 GLY B O 1
ATOM 2859 N N . MET B 1 122 ? -13.844 16.734 2.74 1 97.75 122 MET B N 1
ATOM 2860 C CA . MET B 1 122 ? -15.023 15.883 2.559 1 97.75 122 MET B CA 1
ATOM 2861 C C . MET B 1 122 ? -15.445 15.25 3.879 1 97.75 122 MET B C 1
ATOM 2863 O O . MET B 1 122 ? -16.641 15.203 4.199 1 97.75 122 MET B O 1
ATOM 2867 N N . MET B 1 123 ? -14.492 14.852 4.656 1 98.31 123 MET B N 1
ATOM 2868 C CA . MET B 1 123 ? -14.758 14.211 5.941 1 98.31 123 MET B CA 1
ATOM 2869 C C . MET B 1 123 ? -15.328 15.203 6.941 1 98.31 123 MET B C 1
ATOM 2871 O O . MET B 1 123 ? -16.156 14.844 7.781 1 98.31 123 MET B O 1
ATOM 2875 N N . CYS B 1 124 ? -14.898 16.438 6.867 1 98.12 124 CYS B N 1
ATOM 2876 C CA . CYS B 1 124 ? -15.438 17.469 7.746 1 98.12 124 CYS B CA 1
ATOM 2877 C C . CYS B 1 124 ? -16.922 17.688 7.48 1 98.12 124 CYS B C 1
ATOM 2879 O O . CYS B 1 124 ? -17.688 17.922 8.414 1 98.12 124 CYS B O 1
ATOM 2881 N N . ARG B 1 125 ? -17.312 17.531 6.238 1 97.38 125 ARG B N 1
ATOM 2882 C CA . ARG B 1 125 ? -18.656 17.953 5.828 1 97.38 125 ARG B CA 1
ATOM 2883 C C . ARG B 1 125 ? -19.625 16.766 5.824 1 97.38 125 ARG B C 1
ATOM 2885 O O . ARG B 1 125 ? -20.828 16.953 5.965 1 97.38 125 ARG B O 1
ATOM 2892 N N . ASP B 1 126 ? -19.141 15.617 5.633 1 98.25 126 ASP B N 1
ATOM 2893 C CA . ASP B 1 126 ? -19.984 14.453 5.406 1 98.25 126 ASP B CA 1
ATOM 2894 C C . ASP B 1 126 ? -19.641 13.32 6.379 1 98.25 126 ASP B C 1
ATOM 2896 O O . ASP B 1 126 ? -18.594 12.695 6.262 1 98.25 126 ASP B O 1
ATOM 2900 N N . TYR B 1 127 ? -20.578 13.016 7.184 1 98.69 127 TYR B N 1
ATOM 2901 C CA . TYR B 1 127 ? -20.391 12.016 8.227 1 98.69 127 TYR B CA 1
ATOM 2902 C C . TYR B 1 127 ? -20.109 10.648 7.617 1 98.69 127 TYR B C 1
ATOM 2904 O O . TYR B 1 127 ? -19.266 9.898 8.117 1 98.69 127 TYR B O 1
ATOM 2912 N N . GLU B 1 128 ? -20.812 10.305 6.57 1 98.69 128 GLU B N 1
ATOM 2913 C CA . GLU B 1 128 ? -20.656 8.977 5.969 1 98.69 128 GLU B CA 1
ATOM 2914 C C . GLU B 1 128 ? -19.281 8.828 5.324 1 98.69 128 GLU B C 1
ATOM 2916 O O . GLU B 1 128 ? -18.703 7.734 5.336 1 98.69 128 GLU B O 1
ATOM 2921 N N . VAL B 1 129 ? -18.797 9.883 4.781 1 98.69 129 VAL B N 1
ATOM 2922 C CA . VAL B 1 129 ? -17.453 9.867 4.223 1 98.69 129 VAL B CA 1
ATOM 2923 C C . VAL B 1 129 ? -16.422 9.703 5.348 1 98.69 129 VAL B C 1
ATOM 2925 O O . VAL B 1 129 ? -15.523 8.875 5.254 1 98.69 129 VAL B O 1
ATOM 2928 N N . ALA B 1 130 ? -16.609 10.516 6.395 1 98.88 130 ALA B N 1
ATOM 2929 C CA . ALA B 1 130 ? -15.695 10.422 7.535 1 98.88 130 ALA B CA 1
ATOM 2930 C C . ALA B 1 130 ? -15.68 9.016 8.117 1 98.88 130 ALA B C 1
ATOM 2932 O O . ALA B 1 130 ? -14.609 8.445 8.352 1 98.88 130 ALA B O 1
ATOM 2933 N N . LYS B 1 131 ? -16.828 8.516 8.297 1 98.88 131 LYS B N 1
ATOM 2934 C CA . LYS B 1 131 ? -16.969 7.164 8.844 1 98.88 131 LYS B CA 1
ATOM 2935 C C . LYS B 1 131 ? -16.281 6.137 7.949 1 98.88 131 LYS B C 1
ATOM 2937 O O . LYS B 1 131 ? -15.516 5.297 8.43 1 98.88 131 LYS B O 1
ATOM 2942 N N . ALA B 1 132 ? -16.547 6.199 6.68 1 98.81 132 ALA B N 1
ATOM 2943 C CA . ALA B 1 132 ? -16 5.242 5.723 1 98.81 132 ALA B CA 1
ATOM 2944 C C . ALA B 1 132 ? -14.469 5.273 5.727 1 98.81 132 ALA B C 1
ATOM 2946 O O . ALA B 1 132 ? -13.82 4.223 5.727 1 98.81 132 ALA B O 1
ATOM 2947 N N . VAL B 1 133 ? -13.867 6.445 5.719 1 98.88 133 VAL B N 1
ATOM 2948 C CA . VAL B 1 133 ? -12.414 6.598 5.738 1 98.88 133 VAL B CA 1
ATOM 2949 C C . VAL B 1 133 ? -11.852 6.039 7.043 1 98.88 133 VAL B C 1
ATOM 2951 O O . VAL B 1 133 ? -10.875 5.289 7.035 1 98.88 133 VAL B O 1
ATOM 2954 N N . MET B 1 134 ? -12.516 6.34 8.148 1 98.81 134 MET B N 1
ATOM 2955 C CA . MET B 1 134 ? -11.992 5.977 9.461 1 98.81 134 MET B CA 1
ATOM 2956 C C . MET B 1 134 ? -12.117 4.48 9.703 1 98.81 134 MET B C 1
ATOM 2958 O O . MET B 1 134 ? -11.328 3.898 10.453 1 98.81 134 MET B O 1
ATOM 2962 N N . LEU B 1 135 ? -13.078 3.842 9.055 1 98.69 135 LEU B N 1
ATOM 2963 C CA . LEU B 1 135 ? -13.195 2.389 9.125 1 98.69 135 LEU B CA 1
ATOM 2964 C C . LEU B 1 135 ? -11.969 1.719 8.516 1 98.69 135 LEU B C 1
ATOM 2966 O O . LEU B 1 135 ? -11.703 0.543 8.781 1 98.69 135 LEU B O 1
ATOM 2970 N N . GLY B 1 136 ? -11.227 2.424 7.715 1 98.75 136 GLY B N 1
ATOM 2971 C CA . GLY B 1 136 ? -10.016 1.881 7.113 1 98.75 136 GLY B CA 1
ATOM 2972 C C . GLY B 1 136 ? -8.781 2.062 7.98 1 98.75 136 GLY B C 1
ATOM 2973 O O . GLY B 1 136 ? -7.707 1.566 7.648 1 98.75 136 GLY B O 1
ATOM 2974 N N . ILE B 1 137 ? -8.859 2.756 9.094 1 98.81 137 ILE B N 1
ATOM 2975 C CA . ILE B 1 137 ? -7.746 3.02 9.992 1 98.81 137 ILE B CA 1
ATOM 2976 C C . ILE B 1 137 ? -7.508 1.807 10.891 1 98.81 137 ILE B C 1
ATOM 2978 O O . ILE B 1 137 ? -8.453 1.234 11.43 1 98.81 137 ILE B O 1
ATOM 2982 N N . PRO B 1 138 ? -6.25 1.361 11.016 1 98.38 138 PRO B N 1
ATOM 2983 C CA . PRO B 1 138 ? -5.98 0.218 11.891 1 98.38 138 PRO B CA 1
ATOM 2984 C C . PRO B 1 138 ? -6.406 0.465 13.336 1 98.38 138 PRO B C 1
ATOM 2986 O O . PRO B 1 138 ? -6.328 1.597 13.82 1 98.38 138 PRO B O 1
ATOM 2989 N N . LYS B 1 139 ? -6.785 -0.595 14.031 1 97.12 139 LYS B N 1
ATOM 2990 C CA . LYS B 1 139 ? -7.207 -0.505 15.43 1 97.12 139 LYS B CA 1
ATOM 2991 C C . LYS B 1 139 ? -6.121 0.124 16.297 1 97.12 139 LYS B C 1
ATOM 2993 O O . LYS B 1 139 ? -4.941 -0.207 16.156 1 97.12 139 LYS B O 1
ATOM 2998 N N . GLY B 1 140 ? -6.566 1.049 17.125 1 97.75 140 GLY B N 1
ATOM 2999 C CA . GLY B 1 140 ? -5.656 1.633 18.109 1 97.75 140 GLY B CA 1
ATOM 3000 C C . GLY B 1 140 ? -4.895 2.83 17.562 1 97.75 140 GLY B C 1
ATOM 3001 O O . GLY B 1 140 ? -4.141 3.473 18.297 1 97.75 140 GLY B O 1
ATOM 3002 N N . VAL B 1 141 ? -5.043 3.135 16.312 1 98.69 141 VAL B N 1
ATOM 3003 C CA . VAL B 1 141 ? -4.328 4.254 15.711 1 98.69 141 VAL B CA 1
ATOM 3004 C C . VAL B 1 141 ? -5.207 5.5 15.727 1 98.69 141 VAL B C 1
ATOM 3006 O O . VAL B 1 141 ? -6.344 5.473 15.25 1 98.69 141 VAL B O 1
ATOM 3009 N N . PRO B 1 142 ? -4.734 6.602 16.281 1 98.81 142 PRO B N 1
ATOM 3010 C CA . PRO B 1 142 ? -5.527 7.836 16.312 1 98.81 142 PRO B CA 1
ATOM 3011 C C . PRO B 1 142 ? -5.68 8.477 14.938 1 98.81 142 PRO B C 1
ATOM 3013 O O . PRO B 1 142 ? -4.902 8.18 14.023 1 98.81 142 PRO B O 1
ATOM 3016 N N . VAL B 1 143 ? -6.691 9.305 14.805 1 98.88 143 VAL B N 1
ATOM 3017 C CA . VAL B 1 143 ? -6.922 10.078 13.586 1 98.88 143 VAL B CA 1
ATOM 3018 C C . VAL B 1 143 ? -6.793 11.57 13.898 1 98.88 143 VAL B C 1
ATOM 3020 O O . VAL B 1 143 ? -7.25 12.031 14.945 1 98.88 143 VAL B O 1
ATOM 3023 N N . PHE B 1 144 ? -6.031 12.273 13.055 1 98.81 144 PHE B N 1
ATOM 3024 C CA . PHE B 1 144 ? -6.031 13.727 13.109 1 98.81 144 PHE B CA 1
ATOM 3025 C C . PHE B 1 144 ? -7.219 14.297 12.344 1 98.81 144 PHE B C 1
ATOM 3027 O O . PHE B 1 144 ? -7.555 13.82 11.258 1 98.81 144 PHE B O 1
ATOM 3034 N N . GLY B 1 145 ? -7.863 15.266 12.922 1 98.31 145 GLY B N 1
ATOM 3035 C CA . GLY B 1 145 ? -9.008 15.867 12.258 1 98.31 145 GLY B CA 1
ATOM 3036 C C . GLY B 1 145 ? -9.352 17.25 12.797 1 98.31 145 GLY B C 1
ATOM 3037 O O . GLY B 1 145 ? -8.672 17.75 13.688 1 98.31 145 GLY B O 1
ATOM 3038 N N . LEU B 1 146 ? -10.352 17.812 12.25 1 98 146 LEU B N 1
ATOM 3039 C CA . LEU B 1 146 ? -10.828 19.141 12.633 1 98 146 LEU B CA 1
ATOM 3040 C C . LEU B 1 146 ? -11.945 19.031 13.672 1 98 146 LEU B C 1
ATOM 3042 O O . LEU B 1 146 ? -13.016 18.5 13.375 1 98 146 LEU B O 1
ATOM 3046 N N . ALA B 1 147 ? -11.695 19.547 14.852 1 97.31 147 ALA B N 1
ATOM 3047 C CA . ALA B 1 147 ? -12.688 19.516 15.922 1 97.31 147 ALA B CA 1
ATOM 3048 C C . ALA B 1 147 ? -13.961 20.25 15.516 1 97.31 147 ALA B C 1
ATOM 3050 O O . ALA B 1 147 ? -13.906 21.25 14.797 1 97.31 147 ALA B O 1
ATOM 3051 N N . GLY B 1 148 ? -15.086 19.766 16.016 1 96.81 148 GLY B N 1
ATOM 3052 C CA . GLY B 1 148 ? -16.359 20.422 15.758 1 96.81 148 GLY B CA 1
ATOM 3053 C C . GLY B 1 148 ? -16.969 20.031 14.422 1 96.81 148 GLY B C 1
ATOM 3054 O O . GLY B 1 148 ? -17.922 20.672 13.961 1 96.81 148 GLY B O 1
ATOM 3055 N N . THR B 1 149 ? -16.453 19.031 13.75 1 98.06 149 THR B N 1
ATOM 3056 C CA . THR B 1 149 ? -16.953 18.594 12.445 1 98.06 149 THR B CA 1
ATOM 3057 C C . THR B 1 149 ? -17.406 17.141 12.492 1 98.06 149 THR B C 1
ATOM 3059 O O . THR B 1 149 ? -17.375 16.516 13.547 1 98.06 149 THR B O 1
ATOM 3062 N N . ASN B 1 150 ? -17.812 16.656 11.32 1 98.62 150 ASN B N 1
ATOM 3063 C CA . ASN B 1 150 ? -18.219 15.266 11.203 1 98.62 150 ASN B CA 1
ATOM 3064 C C . ASN B 1 150 ? -17.047 14.312 11.43 1 98.62 150 ASN B C 1
ATOM 3066 O O . ASN B 1 150 ? -17.234 13.148 11.781 1 98.62 150 ASN B O 1
ATOM 3070 N N . MET B 1 151 ? -15.812 14.789 11.266 1 98.56 151 MET B N 1
ATOM 3071 C CA . MET B 1 151 ? -14.648 13.969 11.578 1 98.56 151 MET B CA 1
ATOM 3072 C C . MET B 1 151 ? -14.625 13.602 13.055 1 98.56 151 MET B C 1
ATOM 3074 O O . MET B 1 151 ? -14.43 12.438 13.406 1 98.56 151 MET B O 1
ATOM 3078 N N . GLU B 1 152 ? -14.797 14.625 13.867 1 98.56 152 GLU B N 1
ATOM 3079 C CA . GLU B 1 152 ? -14.836 14.391 15.305 1 98.56 152 GLU B CA 1
ATOM 3080 C C . GLU B 1 152 ? -15.969 13.438 15.68 1 98.56 152 GLU B C 1
ATOM 3082 O O . GLU B 1 152 ? -15.766 12.492 16.453 1 98.56 152 GLU B O 1
ATOM 3087 N N . LYS B 1 153 ? -17.141 13.727 15.148 1 98.75 153 LYS B N 1
ATOM 3088 C CA . LYS B 1 153 ? -18.312 12.898 15.445 1 98.75 153 LYS B CA 1
ATOM 3089 C C . LYS B 1 153 ? -18.062 11.445 15.07 1 98.75 153 LYS B C 1
ATOM 3091 O O . LYS B 1 153 ? -18.344 10.539 15.859 1 98.75 153 LYS B O 1
ATOM 3096 N N . ALA B 1 154 ? -17.562 11.227 13.883 1 98.81 154 ALA B N 1
ATOM 3097 C CA . ALA B 1 154 ? -17.312 9.867 13.391 1 98.81 154 ALA B CA 1
ATOM 3098 C C . ALA B 1 154 ? -16.266 9.156 14.25 1 98.81 154 ALA B C 1
ATOM 3100 O O . ALA B 1 154 ? -16.438 7.992 14.609 1 98.81 154 ALA B O 1
ATOM 3101 N N . ALA B 1 155 ? -15.188 9.852 14.562 1 98.81 155 ALA B N 1
ATOM 3102 C CA . ALA B 1 155 ? -14.141 9.258 15.391 1 98.81 155 ALA B CA 1
ATOM 3103 C C . ALA B 1 155 ? -14.695 8.812 16.734 1 98.81 155 ALA B C 1
ATOM 3105 O O . ALA B 1 155 ? -14.445 7.688 17.188 1 98.81 155 ALA B O 1
ATOM 3106 N N . ASN B 1 156 ? -15.438 9.695 17.375 1 98.56 156 ASN B N 1
ATOM 3107 C CA . ASN B 1 156 ? -16.016 9.391 18.672 1 98.56 156 ASN B CA 1
ATOM 3108 C C . ASN B 1 156 ? -17.016 8.227 18.578 1 98.56 156 ASN B C 1
ATOM 3110 O O . ASN B 1 156 ? -16.984 7.324 19.422 1 98.56 156 ASN B O 1
ATOM 3114 N N . ASP B 1 157 ? -17.844 8.289 17.562 1 98.75 157 ASP B N 1
ATOM 3115 C CA . ASP B 1 157 ? -18.828 7.23 17.391 1 98.75 157 ASP B CA 1
ATOM 3116 C C . ASP B 1 157 ? -18.156 5.875 17.156 1 98.75 157 ASP B C 1
ATOM 3118 O O . ASP B 1 157 ? -18.672 4.84 17.578 1 98.75 157 ASP B O 1
ATOM 3122 N N . LEU B 1 158 ? -17.016 5.855 16.547 1 98.56 158 LEU B N 1
ATOM 3123 C CA . LEU B 1 158 ? -16.312 4.613 16.203 1 98.56 158 LEU B CA 1
ATOM 3124 C C . LEU B 1 158 ? -15.344 4.219 17.312 1 98.56 158 LEU B C 1
ATOM 3126 O O . LEU B 1 158 ? -14.727 3.154 17.25 1 98.56 158 LEU B O 1
ATOM 3130 N N . GLY B 1 159 ? -15.148 5.102 18.266 1 98.5 159 GLY B N 1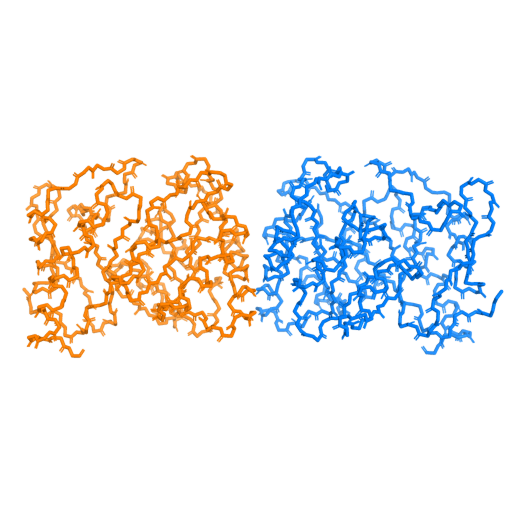
ATOM 3131 C CA . GLY B 1 159 ? -14.211 4.824 19.344 1 98.5 159 GLY B CA 1
ATOM 3132 C C . GLY B 1 159 ? -12.758 4.996 18.922 1 98.5 159 GLY B C 1
ATOM 3133 O O . GLY B 1 159 ? -11.875 4.34 19.484 1 98.5 159 GLY B O 1
ATOM 3134 N N . ILE B 1 160 ? -12.492 5.746 17.922 1 98.69 160 ILE B N 1
ATOM 3135 C CA . ILE B 1 160 ? -11.141 6.047 17.469 1 98.69 160 ILE B CA 1
ATOM 3136 C C . ILE B 1 160 ? -10.617 7.289 18.188 1 98.69 160 ILE B C 1
ATOM 3138 O O . ILE B 1 160 ? -11.312 8.305 18.266 1 98.69 160 ILE B O 1
ATOM 3142 N N . GLU B 1 161 ? -9.438 7.195 18.766 1 98.69 161 GLU B N 1
ATOM 3143 C CA . GLU B 1 161 ? -8.859 8.367 19.406 1 98.69 161 GLU B CA 1
ATOM 3144 C C . GLU B 1 161 ? -8.734 9.531 18.438 1 98.69 161 GLU B C 1
ATOM 3146 O O . GLU B 1 161 ? -8.156 9.383 17.359 1 98.69 161 GLU B O 1
ATOM 3151 N N . PHE B 1 162 ? -9.289 10.664 18.828 1 98.56 162 PHE B N 1
ATOM 3152 C CA . PHE B 1 162 ? -9.32 11.859 17.984 1 98.56 162 PHE B CA 1
ATOM 3153 C C . PHE B 1 162 ? -8.289 12.875 18.469 1 98.56 162 PHE B C 1
ATOM 3155 O O . PHE B 1 162 ? -8.234 13.203 19.656 1 98.56 162 PHE B O 1
ATOM 3162 N N . TRP B 1 163 ? -7.387 13.297 17.562 1 98.44 163 TRP B N 1
ATOM 3163 C CA . TRP B 1 163 ? -6.492 14.43 17.766 1 98.44 163 TRP B CA 1
ATOM 3164 C C . TRP B 1 163 ? -6.973 15.656 17 1 98.44 163 TRP B C 1
ATOM 3166 O O . TRP B 1 163 ? -7.238 15.57 15.797 1 98.44 163 TRP B O 1
ATOM 3176 N N . ALA B 1 164 ? -7.066 16.734 17.656 1 97.81 164 ALA B N 1
ATOM 3177 C CA . ALA B 1 164 ? -7.48 17.953 17 1 97.81 164 ALA B CA 1
ATOM 3178 C C . ALA B 1 164 ? -6.309 18.609 16.281 1 97.81 164 ALA B C 1
ATOM 3180 O O . ALA B 1 164 ? -5.188 18.625 16.781 1 97.81 164 ALA B O 1
ATOM 3181 N N . GLU B 1 165 ? -6.609 19.188 15.164 1 97.69 165 GLU B N 1
ATOM 3182 C CA . GLU B 1 165 ? -5.57 19.859 14.383 1 97.69 165 GLU B CA 1
ATOM 3183 C C . GLU B 1 165 ? -5.832 21.359 14.289 1 97.69 165 GLU B C 1
ATOM 3185 O O . GLU B 1 165 ? -6.98 21.781 14.133 1 97.69 165 GLU B O 1
ATOM 3190 N N . LEU B 1 166 ? -4.812 22.062 14.453 1 97.31 166 LEU B N 1
ATOM 3191 C CA . LEU B 1 166 ? -4.727 23.469 14.102 1 97.31 166 LEU B CA 1
ATOM 3192 C C . LEU B 1 166 ? -3.865 23.672 12.859 1 97.31 166 LEU B C 1
ATOM 3194 O O . LEU B 1 166 ? -3.182 22.75 12.414 1 97.31 166 LEU B O 1
ATOM 3198 N N . TYR B 1 167 ? -3.924 24.828 12.289 1 97.5 167 TYR B N 1
ATOM 3199 C CA . TYR B 1 167 ? -3.199 25.016 11.031 1 97.5 167 TYR B CA 1
ATOM 3200 C C . TYR B 1 167 ? -2.393 26.312 11.055 1 97.5 167 TYR B C 1
ATOM 3202 O O . TYR B 1 167 ? -2.902 27.359 11.453 1 97.5 167 TYR B O 1
ATOM 3210 N N . GLY B 1 168 ? -1.23 26.219 10.672 1 96.62 168 GLY B N 1
ATOM 3211 C CA . GLY B 1 168 ? -0.358 27.391 10.625 1 96.62 168 GLY B CA 1
ATOM 3212 C C . GLY B 1 168 ? -0.472 28.172 9.328 1 96.62 168 GLY B C 1
ATOM 3213 O O . GLY B 1 168 ? -0.327 29.391 9.32 1 96.62 168 GLY B O 1
ATOM 3214 N N . ASP B 1 169 ? -0.724 27.438 8.258 1 96.25 169 ASP B N 1
ATOM 3215 C CA . ASP B 1 169 ? -0.654 28.094 6.953 1 96.25 169 ASP B CA 1
ATOM 3216 C C . ASP B 1 169 ? -1.879 27.766 6.105 1 96.25 169 ASP B C 1
ATOM 3218 O O . ASP B 1 169 ? -1.769 27.578 4.891 1 96.25 169 ASP B O 1
ATOM 3222 N N . VAL B 1 170 ? -2.953 27.5 6.727 1 95.38 170 VAL B N 1
ATOM 3223 C CA . VAL B 1 170 ? -4.238 27.328 6.059 1 95.38 170 VAL B CA 1
ATOM 3224 C C . VAL B 1 170 ? -5.27 28.281 6.676 1 95.38 170 VAL B C 1
ATOM 3226 O O . VAL B 1 170 ? -5.324 28.438 7.895 1 95.38 170 VAL B O 1
ATOM 3229 N N . LYS B 1 171 ? -6.051 28.922 5.844 1 95.06 171 LYS B N 1
ATOM 3230 C CA . LYS B 1 171 ? -7.082 29.844 6.301 1 95.06 171 LYS B CA 1
ATOM 3231 C C . LYS B 1 171 ? -8.383 29.109 6.605 1 95.06 171 LYS B C 1
ATOM 3233 O O . LYS B 1 171 ? -8.562 27.969 6.188 1 95.06 171 LYS B O 1
ATOM 3238 N N . TYR B 1 172 ? -9.211 29.75 7.348 1 96.69 172 TYR B N 1
ATOM 3239 C CA . TYR B 1 172 ? -10.531 29.234 7.707 1 96.69 172 TYR B CA 1
ATOM 3240 C C . TYR B 1 172 ? -11.633 30.109 7.105 1 96.69 172 TYR B C 1
ATOM 3242 O O . TYR B 1 172 ? -11.445 31.312 6.891 1 96.69 172 TYR B O 1
ATOM 3250 N N . ASP B 1 173 ? -12.75 29.453 6.809 1 95.88 173 ASP B N 1
ATOM 3251 C CA . ASP B 1 173 ? -13.93 30.234 6.453 1 95.88 173 ASP B CA 1
ATOM 3252 C C . ASP B 1 173 ? -14.773 30.547 7.688 1 95.88 173 ASP B C 1
ATOM 3254 O O . ASP B 1 173 ? -14.391 30.203 8.812 1 95.88 173 ASP B O 1
ATOM 3258 N N . SER B 1 174 ? -15.859 31.266 7.496 1 95.75 174 SER B N 1
ATOM 3259 C CA . SER B 1 174 ? -16.641 31.766 8.617 1 95.75 174 SER B CA 1
ATOM 3260 C C . SER B 1 174 ? -17.359 30.641 9.344 1 95.75 174 SER B C 1
ATOM 3262 O O . SER B 1 174 ? -17.875 30.828 10.445 1 95.75 174 SER B O 1
ATOM 3264 N N . ARG B 1 175 ? -17.453 29.531 8.75 1 93.94 175 ARG B N 1
ATOM 3265 C CA . ARG B 1 175 ? -18.062 28.375 9.367 1 93.94 175 ARG B CA 1
ATOM 3266 C C . ARG B 1 175 ? -17.031 27.531 10.133 1 93.94 175 ARG B C 1
ATOM 3268 O O . ARG B 1 175 ? -17.375 26.5 10.695 1 93.94 175 ARG B O 1
ATOM 3275 N N . GLY B 1 176 ? -15.688 27.969 10.039 1 94.94 176 GLY B N 1
ATOM 3276 C CA . GLY B 1 176 ? -14.641 27.25 10.742 1 94.94 176 GLY B CA 1
ATOM 3277 C C . GLY B 1 176 ? -14.055 26.109 9.938 1 94.94 176 GLY B C 1
ATOM 3278 O O . GLY B 1 176 ? -13.359 25.25 10.484 1 94.94 176 GLY B O 1
ATOM 3279 N N . LEU B 1 177 ? -14.398 26.031 8.75 1 95.5 177 LEU B N 1
ATOM 3280 C CA . LEU B 1 177 ? -13.828 25.016 7.863 1 95.5 177 LEU B CA 1
ATOM 3281 C C . LEU B 1 177 ? -12.594 25.562 7.145 1 95.5 177 LEU B C 1
ATOM 3283 O O . LEU B 1 177 ? -12.453 26.781 6.973 1 95.5 177 LEU B O 1
ATOM 3287 N N . LEU B 1 178 ? -11.766 24.641 6.762 1 95.31 178 LEU B N 1
ATOM 3288 C CA . LEU B 1 178 ? -10.508 25.016 6.109 1 95.31 178 LEU B CA 1
ATOM 3289 C C . LEU B 1 178 ? -10.758 25.453 4.672 1 95.31 178 LEU B C 1
ATOM 3291 O O . LEU B 1 178 ? -11.578 24.859 3.969 1 95.31 178 LEU B O 1
ATOM 3295 N N . VAL B 1 179 ? -10.086 26.453 4.32 1 91.75 179 VAL B N 1
ATOM 3296 C CA . VAL B 1 179 ? -10.094 26.891 2.93 1 91.75 179 VAL B CA 1
ATOM 3297 C C . VAL B 1 179 ? -8.992 26.172 2.16 1 91.75 179 VAL B C 1
ATOM 3299 O O . VAL B 1 179 ? -7.805 26.469 2.33 1 91.75 179 VAL B O 1
ATOM 3302 N N . ILE B 1 180 ? -9.336 25.234 1.43 1 84.38 180 ILE B N 1
ATOM 3303 C CA . ILE B 1 180 ? -8.367 24.438 0.694 1 84.38 180 ILE B CA 1
ATOM 3304 C C . ILE B 1 180 ? -8.164 25.016 -0.702 1 84.38 180 ILE B C 1
ATOM 3306 O O . ILE B 1 180 ? -9.062 24.953 -1.547 1 84.38 180 ILE B O 1
ATOM 3310 N N . ASP B 1 181 ? -7.008 25.516 -0.958 1 81.56 181 ASP B N 1
ATOM 3311 C CA . ASP B 1 181 ? -6.668 26.109 -2.246 1 81.56 181 ASP B CA 1
ATOM 3312 C C . ASP B 1 181 ? -6.004 25.094 -3.166 1 81.56 181 ASP B C 1
ATOM 3314 O O . ASP B 1 181 ? -5.289 24.203 -2.699 1 81.56 181 ASP B O 1
ATOM 3318 N N . ARG B 1 182 ? -6.242 25.297 -4.469 1 79.94 182 ARG B N 1
ATOM 3319 C CA . ARG B 1 182 ? -5.559 24.469 -5.453 1 79.94 182 ARG B CA 1
ATOM 3320 C C . ARG B 1 182 ? -4.059 24.734 -5.461 1 79.94 182 ARG B C 1
ATOM 3322 O O . ARG B 1 182 ? -3.25 23.812 -5.449 1 79.94 182 ARG B O 1
ATOM 3329 N N . LYS B 1 183 ? -3.756 25.953 -5.441 1 81.12 183 LYS B N 1
ATOM 3330 C CA . LYS B 1 183 ? -2.377 26.406 -5.297 1 81.12 183 LYS B CA 1
ATOM 3331 C C . LYS B 1 183 ? -2.225 27.328 -4.094 1 81.12 183 LYS B C 1
ATOM 3333 O O . LYS B 1 183 ? -2.924 28.344 -3.99 1 81.12 183 LYS B O 1
ATOM 3338 N N . LYS B 1 184 ? -1.302 26.969 -3.27 1 86.19 184 LYS B N 1
ATOM 3339 C CA . LYS B 1 184 ? -1.095 27.734 -2.049 1 86.19 184 LYS B CA 1
ATOM 3340 C C . LYS B 1 184 ? -0.46 29.094 -2.359 1 86.19 184 LYS B C 1
ATOM 3342 O O . LYS B 1 184 ? 0.408 29.188 -3.229 1 86.19 184 LYS B O 1
ATOM 3347 N N . LYS B 1 185 ? -0.893 30.094 -1.652 1 87.88 185 LYS B N 1
ATOM 3348 C CA . LYS B 1 185 ? -0.363 31.453 -1.767 1 87.88 185 LYS B CA 1
ATOM 3349 C C . LYS B 1 185 ? 0.596 31.766 -0.621 1 87.88 185 LYS B C 1
ATOM 3351 O O . LYS B 1 185 ? 0.488 31.188 0.462 1 87.88 185 LYS B O 1
ATOM 3356 N N . PRO B 1 186 ? 1.496 32.688 -0.873 1 91.12 186 PRO B N 1
ATOM 3357 C CA . PRO B 1 186 ? 2.449 33.062 0.181 1 91.12 186 PRO B CA 1
ATOM 3358 C C . PRO B 1 186 ? 1.779 33.688 1.388 1 91.12 186 PRO B C 1
ATOM 3360 O O . PRO B 1 186 ? 0.789 34.406 1.234 1 91.12 186 PRO B O 1
ATOM 3363 N N . TRP B 1 187 ? 2.27 33.469 2.582 1 93.75 187 TRP B N 1
ATOM 3364 C CA . TRP B 1 187 ? 1.842 34.094 3.838 1 93.75 187 TRP B CA 1
ATOM 3365 C C . TRP B 1 187 ? 2.807 35.188 4.27 1 93.75 187 TRP B C 1
ATOM 3367 O O . TRP B 1 187 ? 4.016 35.062 4.062 1 93.75 187 TRP B O 1
ATOM 3377 N N . ASP B 1 188 ? 2.217 36.219 4.746 1 95.88 188 ASP B N 1
ATOM 3378 C CA . ASP B 1 188 ? 3.016 37.156 5.559 1 95.88 188 ASP B CA 1
ATOM 3379 C C . ASP B 1 188 ? 3.369 36.531 6.906 1 95.88 188 ASP B C 1
ATOM 3381 O O . ASP B 1 188 ? 2.496 36 7.594 1 95.88 188 ASP B O 1
ATOM 3385 N N . LEU B 1 189 ? 4.598 36.5 7.273 1 97.31 189 LEU B N 1
ATOM 3386 C CA . LEU B 1 189 ? 5.059 35.812 8.461 1 97.31 189 LEU B CA 1
ATOM 3387 C C . LEU B 1 189 ? 4.426 36.375 9.719 1 97.31 189 LEU B C 1
ATOM 3389 O O . LEU B 1 189 ? 4.168 35.656 10.68 1 97.31 189 LEU B O 1
ATOM 3393 N N . GLY B 1 190 ? 4.227 37.719 9.703 1 97.75 190 GLY B N 1
ATOM 3394 C CA . GLY B 1 190 ? 3.482 38.312 10.805 1 97.75 190 GLY B CA 1
ATOM 3395 C C . GLY B 1 190 ? 2.068 37.75 10.922 1 97.75 190 GLY B C 1
ATOM 3396 O O . GLY B 1 190 ? 1.565 37.562 12.031 1 97.75 190 GLY B O 1
ATOM 3397 N N . ASP B 1 191 ? 1.42 37.594 9.836 1 97 191 ASP B N 1
ATOM 3398 C CA . ASP B 1 191 ? 0.08 37.031 9.812 1 97 191 ASP B CA 1
ATOM 3399 C C . ASP B 1 191 ? 0.093 35.594 10.328 1 97 191 ASP B C 1
ATOM 3401 O O . ASP B 1 191 ? -0.823 35.156 11.039 1 97 191 ASP B O 1
ATOM 3405 N N . VAL B 1 192 ? 1.138 34.812 9.938 1 97.81 192 VAL B N 1
ATOM 3406 C CA . VAL B 1 192 ? 1.277 33.438 10.43 1 97.81 192 VAL B CA 1
ATOM 3407 C C . VAL B 1 192 ? 1.356 33.438 11.953 1 97.81 192 VAL B C 1
ATOM 3409 O O . VAL B 1 192 ? 0.657 32.688 12.617 1 97.81 192 VAL B O 1
ATOM 3412 N N . GLU B 1 193 ? 2.244 34.312 12.469 1 98.38 193 GLU B N 1
ATOM 3413 C CA . GLU B 1 193 ? 2.428 34.375 13.914 1 98.38 193 GLU B CA 1
ATOM 3414 C C . GLU B 1 193 ? 1.111 34.688 14.625 1 98.38 193 GLU B C 1
ATOM 3416 O O . GLU B 1 193 ? 0.752 34.031 15.594 1 98.38 193 GLU B O 1
ATOM 3421 N N . ARG B 1 194 ? 0.401 35.719 14.172 1 97.94 194 ARG B N 1
ATOM 3422 C CA . ARG B 1 194 ? -0.87 36.094 14.773 1 97.94 194 ARG B CA 1
ATOM 3423 C C . ARG B 1 194 ? -1.895 34.969 14.656 1 97.94 194 ARG B C 1
ATOM 3425 O O . ARG B 1 194 ? -2.637 34.719 15.609 1 97.94 194 ARG B O 1
ATOM 3432 N N . HIS B 1 195 ? -1.95 34.406 13.469 1 97.94 195 HIS B N 1
ATOM 3433 C CA . HIS B 1 195 ? -2.877 33.312 13.164 1 97.94 195 HIS B CA 1
ATOM 3434 C C . HIS B 1 195 ? -2.68 32.125 14.109 1 97.94 195 HIS B C 1
ATOM 3436 O O . HIS B 1 195 ? -3.641 31.641 14.711 1 97.94 195 HIS B O 1
ATOM 3442 N N . VAL B 1 196 ? -1.456 31.656 14.336 1 98.12 196 VAL B N 1
ATOM 3443 C CA . VAL B 1 196 ? -1.131 30.516 15.18 1 98.12 196 VAL B CA 1
ATOM 3444 C C . VAL B 1 196 ? -1.353 30.875 16.656 1 98.12 196 VAL B C 1
ATOM 3446 O O . VAL B 1 196 ? -1.951 30.109 17.406 1 98.12 196 VAL B O 1
ATOM 3449 N N . ARG B 1 197 ? -0.869 32.062 17.047 1 97.5 197 ARG B N 1
ATOM 3450 C CA . ARG B 1 197 ? -1 32.5 18.438 1 97.5 197 ARG B CA 1
ATOM 3451 C C . ARG B 1 197 ? -2.465 32.562 18.859 1 97.5 197 ARG B C 1
ATOM 3453 O O . ARG B 1 197 ? -2.824 32.125 19.953 1 97.5 197 ARG B O 1
ATOM 3460 N N . GLN B 1 198 ? -3.299 33.094 18 1 97.69 198 GLN B N 1
ATOM 3461 C CA . GLN B 1 198 ? -4.727 33.156 18.281 1 97.69 198 GLN B CA 1
ATOM 3462 C C . GLN B 1 198 ? -5.312 31.781 18.516 1 97.69 198 GLN B C 1
ATOM 3464 O O . GLN B 1 198 ? -6.113 31.578 19.438 1 97.69 198 GLN B O 1
ATOM 3469 N N . GLN B 1 199 ? -4.941 30.797 17.703 1 97.31 199 GLN B N 1
ATOM 3470 C CA . GLN B 1 199 ? -5.477 29.453 17.812 1 97.31 199 GLN B CA 1
ATOM 3471 C C . GLN B 1 199 ? -5.105 28.812 19.141 1 97.31 199 GLN B C 1
ATOM 3473 O O . GLN B 1 199 ? -5.961 28.234 19.828 1 97.31 199 GLN B O 1
ATOM 3478 N N . VAL B 1 200 ? -3.852 28.969 19.578 1 95.94 200 VAL B N 1
ATOM 3479 C CA . VAL B 1 200 ? -3.404 28.234 20.75 1 95.94 200 VAL B CA 1
ATOM 3480 C C . VAL B 1 200 ? -3.787 29 22.016 1 95.94 200 VAL B C 1
ATOM 3482 O O . VAL B 1 200 ? -4.07 28.391 23.047 1 95.94 200 VAL B O 1
ATOM 3485 N N . GLU B 1 201 ? -3.842 30.312 22 1 95.38 201 GLU B N 1
ATOM 3486 C CA . GLU B 1 201 ? -4.066 31.094 23.203 1 95.38 201 GLU B CA 1
ATOM 3487 C C . GLU B 1 201 ? -5.551 31.391 23.406 1 95.38 201 GLU B C 1
ATOM 3489 O O . GLU B 1 201 ? -6.004 31.594 24.531 1 95.38 201 GLU B O 1
ATOM 3494 N N . GLU B 1 202 ? -6.281 31.422 22.266 1 95.25 202 GLU B N 1
ATOM 3495 C CA . GLU B 1 202 ? -7.668 31.859 22.375 1 95.25 202 GLU B CA 1
ATOM 3496 C C . GLU B 1 202 ? -8.625 30.797 21.859 1 95.25 202 GLU B C 1
ATOM 3498 O O . GLU B 1 202 ? -9.844 30.953 21.938 1 95.25 202 GLU B O 1
ATOM 3503 N N . GLN B 1 203 ? -8.094 29.703 21.281 1 95.31 203 GLN B N 1
ATOM 3504 C CA . GLN B 1 203 ? -8.906 28.672 20.672 1 95.31 203 GLN B CA 1
ATOM 3505 C C . GLN B 1 203 ? -9.898 29.266 19.672 1 95.31 203 GLN B C 1
ATOM 3507 O O . GLN B 1 203 ? -11.094 28.969 19.734 1 95.31 203 GLN B O 1
ATOM 3512 N N . SER B 1 204 ? -9.406 30.109 18.906 1 96.88 204 SER B N 1
ATOM 3513 C CA . SER B 1 204 ? -10.203 30.766 17.859 1 96.88 204 SER B CA 1
ATOM 3514 C C . SER B 1 204 ? -9.344 31.141 16.656 1 96.88 204 SER B C 1
ATOM 3516 O O . SER B 1 204 ? -8.117 31.062 16.719 1 96.88 204 SER B O 1
ATOM 3518 N N . VAL B 1 205 ? -10.023 31.516 15.586 1 97.31 205 VAL B N 1
ATOM 3519 C CA . VAL B 1 205 ? -9.328 31.953 14.383 1 97.31 205 VAL B CA 1
ATOM 3520 C C . VAL B 1 205 ? -10.117 33.094 13.719 1 97.31 205 VAL B C 1
ATOM 3522 O O . VAL B 1 205 ? -11.336 33.188 13.898 1 97.31 205 VAL B O 1
ATOM 3525 N N . THR B 1 206 ? -9.422 34 13.094 1 97.38 206 THR B N 1
ATOM 3526 C CA . THR B 1 206 ? -10.07 35 12.25 1 97.38 206 THR B CA 1
ATOM 3527 C C . THR B 1 206 ? -10.242 34.469 10.82 1 97.38 206 THR B C 1
ATOM 3529 O O . THR B 1 206 ? -9.25 34.219 10.125 1 97.38 206 THR B O 1
ATOM 3532 N N . ALA B 1 207 ? -11.445 34.312 10.438 1 97.5 207 ALA B N 1
ATOM 3533 C CA . ALA B 1 207 ? -11.766 33.781 9.117 1 97.5 207 ALA B CA 1
ATOM 3534 C C . ALA B 1 207 ? -11.406 34.781 8.016 1 97.5 207 ALA B C 1
ATOM 3536 O O . ALA B 1 207 ? -11.094 35.938 8.305 1 97.5 207 ALA B O 1
ATOM 3537 N N . VAL B 1 208 ? -11.484 34.344 6.809 1 95.5 208 VAL B N 1
ATOM 3538 C CA . VAL B 1 208 ? -11.086 35.156 5.656 1 95.5 208 VAL B CA 1
ATOM 3539 C C . VAL B 1 208 ? -11.977 36.375 5.555 1 95.5 208 VAL B C 1
ATOM 3541 O O . VAL B 1 208 ? -11.539 37.438 5.066 1 95.5 208 VAL B O 1
ATOM 3544 N N . ASP B 1 209 ? -13.188 36.281 6.02 1 96.88 209 ASP B N 1
ATOM 3545 C CA . ASP B 1 209 ? -14.102 37.406 5.922 1 96.88 209 ASP B CA 1
ATOM 3546 C C . ASP B 1 209 ? -14.016 38.281 7.168 1 96.88 209 ASP B C 1
ATOM 3548 O O . ASP B 1 209 ? -14.805 39.219 7.332 1 96.88 209 ASP B O 1
ATOM 3552 N N . GLY B 1 210 ? -13.172 37.906 8.07 1 96.88 210 GLY B N 1
ATOM 3553 C CA . GLY B 1 210 ? -12.93 38.719 9.242 1 96.88 210 GLY B CA 1
ATOM 3554 C C . GLY B 1 210 ? -13.664 38.219 10.477 1 96.88 210 GLY B C 1
ATOM 3555 O O . GLY B 1 210 ? -13.383 38.656 11.594 1 96.88 210 GLY B O 1
ATOM 3556 N N . THR B 1 211 ? -14.531 37.281 10.289 1 97.38 211 THR B N 1
ATOM 3557 C CA . THR B 1 211 ? -15.297 36.75 11.414 1 97.38 211 THR B CA 1
ATOM 3558 C C . THR B 1 211 ? -14.391 35.938 12.336 1 97.38 211 THR B C 1
ATOM 3560 O O . THR B 1 211 ? -13.555 35.156 11.867 1 97.38 211 THR B O 1
ATOM 3563 N N . VAL B 1 212 ? -14.539 36.188 13.617 1 97.38 212 VAL B N 1
ATOM 3564 C CA . VAL B 1 212 ? -13.828 35.344 14.586 1 97.38 212 VAL B CA 1
ATOM 3565 C C . VAL B 1 212 ? -14.625 34.062 14.852 1 97.38 212 VAL B C 1
ATOM 3567 O O . VAL B 1 212 ? -15.789 34.125 15.258 1 97.38 212 VAL B O 1
ATOM 3570 N N . VAL B 1 213 ? -13.977 32.969 14.625 1 96.44 213 VAL B N 1
ATOM 3571 C CA . VAL B 1 213 ? -14.625 31.656 14.781 1 96.44 213 VAL B CA 1
ATOM 3572 C C . VAL B 1 213 ? -13.977 30.891 15.938 1 96.44 213 VAL B C 1
ATOM 3574 O O . VAL B 1 213 ? -12.75 30.812 16.016 1 96.44 213 VAL B O 1
ATOM 3577 N N . GLN B 1 214 ? -14.797 30.422 16.812 1 95.75 214 GLN B N 1
ATOM 3578 C CA . GLN B 1 214 ? -14.297 29.594 17.906 1 95.75 214 GLN B CA 1
ATOM 3579 C C . GLN B 1 214 ? -13.938 28.188 17.422 1 95.75 214 GLN B C 1
ATOM 3581 O O . GLN B 1 214 ? -14.648 27.625 16.578 1 95.75 214 GLN B O 1
ATOM 3586 N N . LEU B 1 215 ? -12.867 27.625 17.906 1 95 215 LEU B N 1
ATOM 3587 C CA . LEU B 1 215 ? -12.422 26.266 17.625 1 95 215 LEU B CA 1
ATOM 3588 C C . LEU B 1 215 ? -12.695 25.344 18.812 1 95 215 LEU B C 1
ATOM 3590 O O . LEU B 1 215 ? -12.023 25.438 19.844 1 95 215 LEU B O 1
ATOM 3594 N N . PRO B 1 216 ? -13.617 24.469 18.734 1 94.06 216 PRO B N 1
ATOM 3595 C CA . PRO B 1 216 ? -14.016 23.609 19.859 1 94.06 216 PRO B CA 1
ATOM 3596 C C . PRO B 1 216 ? -13.047 22.453 20.094 1 94.06 216 PRO B C 1
ATOM 3598 O O . PRO B 1 216 ? -13.414 21.297 19.891 1 94.06 216 PRO B O 1
ATOM 3601 N N . LEU B 1 217 ? -11.891 22.719 20.625 1 95.31 217 LEU B N 1
ATOM 3602 C CA . LEU B 1 217 ? -10.789 21.766 20.719 1 95.31 217 LEU B CA 1
ATOM 3603 C C . LEU B 1 217 ? -10.984 20.828 21.906 1 95.31 217 LEU B C 1
ATOM 3605 O O . LEU B 1 217 ? -10.367 19.766 21.969 1 95.31 217 LEU B O 1
ATOM 3609 N N . LYS B 1 218 ? -11.797 21.219 22.859 1 93.31 218 LYS B N 1
ATOM 3610 C CA . LYS B 1 218 ? -11.984 20.422 24.078 1 93.31 218 LYS B CA 1
ATOM 3611 C C . LYS B 1 218 ? -10.648 20.031 24.688 1 93.31 218 LYS B C 1
ATOM 3613 O O . LYS B 1 218 ? -9.781 20.891 24.891 1 93.31 218 LYS B O 1
ATOM 3618 N N . ASN B 1 219 ? -10.5 18.781 25.188 1 93.25 219 ASN B N 1
ATOM 3619 C CA . ASN B 1 219 ? -9.242 18.359 25.812 1 93.25 219 ASN B CA 1
ATOM 3620 C C . ASN B 1 219 ? -8.477 17.391 24.922 1 93.25 219 ASN B C 1
ATOM 3622 O O . ASN B 1 219 ? -7.734 16.547 25.406 1 93.25 219 ASN B O 1
ATOM 3626 N N . TYR B 1 220 ? -8.727 17.484 23.594 1 96.56 220 TYR B N 1
ATOM 3627 C CA . TYR B 1 220 ? -8.039 16.578 22.672 1 96.56 220 TYR B CA 1
ATOM 3628 C C . TYR B 1 220 ? -6.543 16.891 22.641 1 96.56 220 TYR B C 1
ATOM 3630 O O . TYR B 1 220 ? -6.133 18.047 22.719 1 96.56 220 TYR B O 1
ATOM 3638 N N . PRO B 1 221 ? -5.695 15.797 22.484 1 96.38 221 PRO B N 1
ATOM 3639 C CA . PRO B 1 221 ? -4.352 16.125 22 1 96.38 221 PRO B CA 1
ATOM 3640 C C . PRO B 1 221 ? -4.367 16.922 20.703 1 96.38 221 PRO B C 1
ATOM 3642 O O . PRO B 1 221 ? -5.316 16.812 19.922 1 96.38 221 PRO B O 1
ATOM 3645 N N . LEU B 1 222 ? -3.383 17.781 20.516 1 94.25 222 LEU B N 1
ATOM 3646 C CA . LEU B 1 222 ? -3.5 18.625 19.344 1 94.25 222 LEU B CA 1
ATOM 3647 C C . LEU B 1 222 ? -2.141 18.828 18.688 1 94.25 222 LEU B C 1
ATOM 3649 O O . LEU B 1 222 ? -1.103 18.656 19.328 1 94.25 222 LEU B O 1
ATOM 3653 N N . SER B 1 223 ? -2.162 19.062 17.422 1 96.81 223 SER B N 1
ATOM 3654 C CA . SER B 1 223 ? -0.994 19.438 16.625 1 96.81 223 SER B CA 1
ATOM 3655 C C . SER B 1 223 ? -1.335 20.516 15.609 1 96.81 223 SER B C 1
ATOM 3657 O O . SER B 1 223 ? -2.479 20.625 15.164 1 96.81 223 SER B O 1
ATOM 3659 N N . ILE B 1 224 ? -0.341 21.406 15.391 1 98.06 224 ILE B N 1
ATOM 3660 C CA . ILE B 1 224 ? -0.458 22.453 14.391 1 98.06 224 ILE B CA 1
ATOM 3661 C C . ILE B 1 224 ? 0.173 22 13.078 1 98.06 224 ILE B C 1
ATOM 3663 O O . ILE B 1 224 ? 1.367 21.703 13.031 1 98.06 224 ILE B O 1
ATOM 3667 N N . CYS B 1 225 ? -0.587 22 12.062 1 98.19 225 CYS B N 1
ATOM 3668 C CA . CYS B 1 225 ? -0.115 21.5 10.773 1 98.19 225 CYS B CA 1
ATOM 3669 C C . CYS B 1 225 ? 0.488 22.641 9.945 1 98.19 225 CYS B C 1
ATOM 3671 O O . CYS B 1 225 ? -0.088 23.719 9.859 1 98.19 225 CYS B O 1
ATOM 3673 N N . CYS B 1 226 ? 1.593 22.422 9.398 1 96.12 226 CYS B N 1
ATOM 3674 C CA . CYS B 1 226 ? 2.211 23.219 8.336 1 96.12 226 CYS B CA 1
ATOM 3675 C C . CYS B 1 226 ? 2.502 22.359 7.117 1 96.12 226 CYS B C 1
ATOM 3677 O O . CYS B 1 226 ? 2.543 21.125 7.215 1 96.12 226 CYS B O 1
ATOM 3679 N N . HIS B 1 227 ? 2.633 22.953 6.016 1 92.88 227 HIS B N 1
ATOM 3680 C CA . HIS B 1 227 ? 2.748 22.188 4.781 1 92.88 227 HIS B CA 1
ATOM 3681 C C . HIS B 1 227 ? 4.07 22.469 4.074 1 92.88 227 HIS B C 1
ATOM 3683 O O . HIS B 1 227 ? 4.445 23.641 3.906 1 92.88 227 HIS B O 1
ATOM 3689 N N . SER B 1 228 ? 4.66 21.406 3.607 1 91.38 228 SER B N 1
ATOM 3690 C CA . SER B 1 228 ? 5.957 21.547 2.953 1 91.38 228 SER B CA 1
ATOM 3691 C C . SER B 1 228 ? 5.82 22.188 1.576 1 91.38 228 SER B C 1
ATOM 3693 O O . SER B 1 228 ? 6.801 22.672 1.015 1 91.38 228 SER B O 1
ATOM 3695 N N . ASP B 1 229 ? 4.648 22.141 1.028 1 87.88 229 ASP B N 1
ATOM 3696 C CA . ASP B 1 229 ? 4.457 22.688 -0.309 1 87.88 229 ASP B CA 1
ATOM 3697 C C . ASP B 1 229 ? 4.059 24.156 -0.244 1 87.88 229 ASP B C 1
ATOM 3699 O O . ASP B 1 229 ? 3.842 24.797 -1.277 1 87.88 229 ASP B O 1
ATOM 3703 N N . SER B 1 230 ? 3.939 24.766 0.92 1 90.5 230 SER B N 1
ATOM 3704 C CA . SER B 1 230 ? 3.666 26.203 1.045 1 90.5 230 SER B CA 1
ATOM 3705 C C . SER B 1 230 ? 4.879 27.031 0.642 1 90.5 230 SER B C 1
ATOM 3707 O O . SER B 1 230 ? 6.004 26.734 1.05 1 90.5 230 SER B O 1
ATOM 3709 N N . PRO B 1 231 ? 4.637 28.109 -0.262 1 91.75 231 PRO B N 1
ATOM 3710 C CA . PRO B 1 231 ? 5.754 29.016 -0.499 1 91.75 231 PRO B CA 1
ATOM 3711 C C . PRO B 1 231 ? 6.324 29.594 0.793 1 91.75 231 PRO B C 1
ATOM 3713 O O . PRO B 1 231 ? 5.582 30.156 1.608 1 91.75 231 PRO B O 1
ATOM 3716 N N . GLY B 1 232 ? 7.617 29.422 1.037 1 93.38 232 GLY B N 1
ATOM 3717 C CA . GLY B 1 232 ? 8.25 29.906 2.256 1 93.38 232 GLY B CA 1
ATOM 3718 C C . GLY B 1 232 ? 8 29.016 3.451 1 93.38 232 GLY B C 1
ATOM 3719 O O . GLY B 1 232 ? 7.969 29.484 4.59 1 93.38 232 GLY B O 1
ATOM 3720 N N . CYS B 1 233 ? 7.801 27.766 3.199 1 94.19 233 CYS B N 1
ATOM 3721 C CA . CYS B 1 233 ? 7.395 26.812 4.227 1 94.19 233 CYS B CA 1
ATOM 3722 C C . CYS B 1 233 ? 8.406 26.766 5.363 1 94.19 233 CYS B C 1
ATOM 3724 O O . CYS B 1 233 ? 8.031 26.594 6.527 1 94.19 233 CYS B O 1
ATOM 3726 N N . VAL B 1 234 ? 9.695 26.953 5.125 1 96.31 234 VAL B N 1
ATOM 3727 C CA . VAL B 1 234 ? 10.711 26.922 6.176 1 96.31 234 VAL B CA 1
ATOM 3728 C C . VAL B 1 234 ? 10.453 28.031 7.184 1 96.31 234 VAL B C 1
ATOM 3730 O O . VAL B 1 234 ? 10.391 27.797 8.391 1 96.31 234 VAL B O 1
ATOM 3733 N N . ASP B 1 235 ? 10.242 29.219 6.641 1 97 235 ASP B N 1
ATOM 3734 C CA . ASP B 1 235 ? 9.977 30.375 7.504 1 97 235 ASP B CA 1
ATOM 3735 C C . ASP B 1 235 ? 8.648 30.203 8.242 1 97 235 ASP B C 1
ATOM 3737 O O . ASP B 1 235 ? 8.531 30.562 9.414 1 97 235 ASP B O 1
ATOM 3741 N N . ILE B 1 236 ? 7.672 29.688 7.586 1 97.31 236 ILE B N 1
ATOM 3742 C CA . ILE B 1 236 ? 6.359 29.453 8.18 1 97.31 236 ILE B CA 1
ATOM 3743 C C . ILE B 1 236 ? 6.48 28.516 9.367 1 97.31 236 ILE B C 1
ATOM 3745 O O . ILE B 1 236 ? 5.957 28.797 10.453 1 97.31 236 ILE B O 1
ATOM 3749 N N . ILE B 1 237 ? 7.188 27.438 9.195 1 97.56 237 ILE B N 1
ATOM 3750 C CA . ILE B 1 237 ? 7.328 26.438 10.242 1 97.56 237 ILE B CA 1
ATOM 3751 C C . ILE B 1 237 ? 8.164 27 11.391 1 97.56 237 ILE B C 1
ATOM 3753 O O . ILE B 1 237 ? 7.906 26.703 12.562 1 97.56 237 ILE B O 1
ATOM 3757 N N . GLN B 1 238 ? 9.195 27.797 11.047 1 97.56 238 GLN B N 1
ATOM 3758 C CA . GLN B 1 238 ? 10.016 28.422 12.078 1 97.56 238 GLN B CA 1
ATOM 3759 C C . GLN B 1 238 ? 9.18 29.344 12.961 1 97.56 238 GLN B C 1
ATOM 3761 O O . GLN B 1 238 ? 9.305 29.312 14.188 1 97.56 238 GLN B O 1
ATOM 3766 N N . VAL B 1 239 ? 8.359 30.156 12.328 1 98.12 239 VAL B N 1
ATOM 3767 C CA . VAL B 1 239 ? 7.492 31.078 13.07 1 98.12 239 VAL B CA 1
ATOM 3768 C C . VAL B 1 239 ? 6.5 30.266 13.906 1 98.12 239 VAL B C 1
ATOM 3770 O O . VAL B 1 239 ? 6.266 30.578 15.078 1 98.12 239 VAL B O 1
ATOM 3773 N N . THR B 1 240 ? 5.902 29.234 13.336 1 98.38 240 THR B N 1
ATOM 3774 C CA . THR B 1 240 ? 4.957 28.375 14.039 1 98.38 240 THR B CA 1
ATOM 3775 C C . THR B 1 240 ? 5.617 27.719 15.25 1 98.38 240 THR B C 1
ATOM 3777 O O . THR B 1 240 ? 5.039 27.688 16.328 1 98.38 240 THR B O 1
ATOM 3780 N N . ARG B 1 241 ? 6.809 27.219 15.062 1 97.75 241 ARG B N 1
ATOM 3781 C CA . ARG B 1 241 ? 7.574 26.594 16.141 1 97.75 241 ARG B CA 1
ATOM 3782 C C . ARG B 1 241 ? 7.84 27.578 17.266 1 97.75 241 ARG B C 1
ATOM 3784 O O . ARG B 1 241 ? 7.711 27.219 18.438 1 97.75 241 ARG B O 1
ATOM 3791 N N . LYS B 1 242 ? 8.258 28.766 16.906 1 97.56 242 LYS B N 1
ATOM 3792 C CA . LYS B 1 242 ? 8.5 29.797 17.906 1 97.56 242 LYS B CA 1
ATOM 3793 C C . LYS B 1 242 ? 7.258 30.031 18.766 1 97.56 242 LYS B C 1
ATOM 3795 O O . LYS B 1 242 ? 7.336 30.016 20 1 97.56 242 LYS B O 1
ATOM 3800 N N . VAL B 1 243 ? 6.121 30.203 18.125 1 97.44 243 VAL B N 1
ATOM 3801 C CA . VAL B 1 243 ? 4.875 30.453 18.844 1 97.44 243 VAL B CA 1
ATOM 3802 C C . VAL B 1 243 ? 4.523 29.25 19.719 1 97.44 243 VAL B C 1
ATOM 3804 O O . VAL B 1 243 ? 4.164 29.422 20.891 1 97.44 243 VAL B O 1
ATOM 3807 N N . ALA B 1 244 ? 4.598 28.031 19.156 1 97 244 ALA B N 1
ATOM 3808 C CA . ALA B 1 244 ? 4.277 26.812 19.891 1 97 244 ALA B CA 1
ATOM 3809 C C . ALA B 1 244 ? 5.172 26.656 21.125 1 97 244 ALA B C 1
ATOM 3811 O O . ALA B 1 244 ? 4.695 26.312 22.203 1 97 244 ALA B O 1
ATOM 3812 N N . ASP B 1 245 ? 6.473 26.891 20.938 1 96.38 245 ASP B N 1
ATOM 3813 C CA . ASP B 1 245 ? 7.422 26.766 22.047 1 96.38 245 ASP B CA 1
ATOM 3814 C C . ASP B 1 245 ? 7.125 27.781 23.156 1 96.38 245 ASP B C 1
ATOM 3816 O O . ASP B 1 245 ? 7.18 27.438 24.328 1 96.38 245 ASP B O 1
ATOM 3820 N N . GLU B 1 246 ? 6.941 29.016 22.75 1 96.44 246 GLU B N 1
ATOM 3821 C CA . GLU B 1 246 ? 6.578 30.047 23.719 1 96.44 246 GLU B CA 1
ATOM 3822 C C . GLU B 1 246 ? 5.324 29.641 24.5 1 96.44 246 GLU B C 1
ATOM 3824 O O . GLU B 1 246 ? 5.277 29.781 25.719 1 96.44 246 GLU B O 1
ATOM 3829 N N . PHE B 1 247 ? 4.379 29.156 23.781 1 96.06 247 PHE B N 1
ATOM 3830 C CA . PHE B 1 247 ? 3.141 28.719 24.422 1 96.06 247 PHE B CA 1
ATOM 3831 C C . PHE B 1 247 ? 3.402 27.562 25.375 1 96.06 247 PHE B C 1
ATOM 3833 O O . PHE B 1 247 ? 2.924 27.562 26.5 1 96.06 247 PHE B O 1
ATOM 3840 N N . ASN B 1 248 ? 4.078 26.484 24.859 1 95.31 248 ASN B N 1
ATOM 3841 C CA . ASN B 1 248 ? 4.355 25.297 25.656 1 95.31 248 ASN B CA 1
ATOM 3842 C C . ASN B 1 248 ? 5.117 25.625 26.938 1 95.31 248 ASN B C 1
ATOM 3844 O O . ASN B 1 248 ? 4.934 24.969 27.953 1 95.31 248 ASN B O 1
ATOM 3848 N N . GLN B 1 249 ? 5.992 26.5 26.906 1 92.62 249 GLN B N 1
ATOM 3849 C CA . GLN B 1 249 ? 6.773 26.906 28.062 1 92.62 249 GLN B CA 1
ATOM 3850 C C . GLN B 1 249 ? 5.895 27.609 29.109 1 92.62 249 GLN B C 1
ATOM 3852 O O . GLN B 1 249 ? 6.098 27.453 30.312 1 92.62 249 GLN B O 1
ATOM 3857 N N . LYS B 1 250 ? 4.98 28.344 28.672 1 88.12 250 LYS B N 1
ATOM 3858 C CA . LYS B 1 250 ? 4.164 29.172 29.547 1 88.12 250 LYS B CA 1
ATOM 3859 C C . LYS B 1 250 ? 2.939 28.406 30.047 1 88.12 250 LYS B C 1
ATOM 3861 O O . LYS B 1 250 ? 2.588 28.484 31.219 1 88.12 250 LYS B O 1
ATOM 3866 N N . ASP B 1 251 ? 2.35 27.719 29.094 1 78.06 251 ASP B N 1
ATOM 3867 C CA . ASP B 1 251 ? 1.004 27.234 29.391 1 78.06 251 ASP B CA 1
ATOM 3868 C C . ASP B 1 251 ? 0.859 25.75 29.031 1 78.06 251 ASP B C 1
ATOM 3870 O O . ASP B 1 251 ? -0.144 25.125 29.375 1 78.06 251 ASP B O 1
ATOM 3874 N N . GLY B 1 252 ? 1.802 25.359 28.234 1 65.06 252 GLY B N 1
ATOM 3875 C CA . GLY B 1 252 ? 1.669 24.016 27.703 1 65.06 252 GLY B CA 1
ATOM 3876 C C . GLY B 1 252 ? 2.012 22.922 28.703 1 65.06 252 GLY B C 1
ATOM 3877 O O . GLY B 1 252 ? 2.811 23.156 29.609 1 65.06 252 GLY B O 1
ATOM 3878 N N . LYS B 1 253 ? 1.109 21.938 28.75 1 68.81 253 LYS B N 1
ATOM 3879 C CA . LYS B 1 253 ? 1.433 20.844 29.672 1 68.81 253 LYS B CA 1
ATOM 3880 C C . LYS B 1 253 ? 2.387 19.844 29.016 1 68.81 253 LYS B C 1
ATOM 3882 O O . LYS B 1 253 ? 2.369 19.672 27.797 1 68.81 253 LYS B O 1
#

Foldseek 3Di:
DAFAQAAAFAEEEDQFADDVGDFFDLLLCLLLGQAYAYEQPQLGHDLVSLLVSLVSNVVNNHAYAHAFAHNCNPLSRQDDDDDDLQVLLVSLLVSRVSSVVSCVVVVHDHAAYEYDHVLLVCQQEDLSSLLSNVNNPDPPHAYEHAPPGSNVVNCVVVVHAYEYEAEQQWAAAQVRGTDGDSAGDADDLVCSLVQLLCCRRVQWGQHPVRHIGHGPRDNHHYYYYFYSNHVVSSSSSVSNSVSSVVCCVPRHD/DAFAQAAAFAEEEDQFADDVGDFFDLLLCLLLGQAYAYEQPQLGHDLVSLLVSLVSNVVNNHAYAHAFAHNCNPLSRQDDDDDDLQVLLVSLLVSRVSSVVSCVVVVHDHAAYEYDHVLLVCQQEDLSSLLSNVNNDDPPHAYEHAPPGSNVVNCVVVVHAYEYEAEQQWAAAQVGGTDGDSAGDADDLVCSLVQLLCCRRVQWGQHPVRHIGHGPRDNHHYYYYFYRNHVVSSSSSVSNSVSSVVCCVPRHD

InterPro domains:
  IPR005501 LamB/YcsF/PxpA-like [NF003814] (10-243)
  IPR005501 LamB/YcsF/PxpA-like [PF03746] (10-242)
  IPR005501 LamB/YcsF/PxpA-like [PTHR30292] (7-248)
  IPR011330 Glycoside hydrolase/deacetylase, beta/alpha-barrel [SSF88713] (10-246)

pLDDT: mean 95.5, std 5.2, range [65.06, 98.94]

Organism: Aspergillus flavus (strain ATCC 200026 / FGSC A1120 / IAM 13836 / NRRL 3357 / JCM 12722 / SRRC 167) (NCBI:txid332952)

Radius of gyration: 25.75 Å; Cα contacts (8 Å, |Δi|>4): 1189; chains: 2; bounding box: 42×81×58 Å

Secondary structure (DSSP, 8-state):
-PPP-S-EEEEEEE---BTTB--S-HHHHGGG-SEEEEE-SSSS--HHHHHHHHHHHHHTT-EEEEE---S-TTTTT-S-----HHHHHHHHHHHHHHHHHHHHHHT-----B---HHHHHHHHH-HHHHHHHHTTSPTT--EEE-TTSHHHHHHHHHT--EEEEEESS--B-TTS-B---SSPPPPPHHHHHHHHHHHHHHSEEE-TTS-EEE---TT--EEEEEETTSTTHHHHHHHHHHHHHHHHHHT--/-PPP-S-EEEEEEE---BTTB--S-HHHHGGG-SEEEEE-SSSS--HHHHHHHHHHHHHTT-EEEEE---S-TTTTT-S-----HHHHHHHHHHHHHHHHHHHHHHT-----B---HHHHHHHHH-HHHHHHHHTTSPTT--EEE-TTSHHHHHHHHHT--EEEEEESS--B-TTS-B---SSPPPPPHHHHHHHHHHHHHHSEEE-TTS-EEE---TT--EEEEEETTSTTHHHHHHHHHHHHHHHHHHT--

Solvent-accessible surface area (backbone atoms only — not comparable to full-atom values): 25066 Å² total; per-residue (Å²): 99,73,48,55,63,49,39,58,40,34,28,30,53,32,36,49,23,44,88,92,44,78,43,50,62,56,79,77,45,47,85,67,37,48,31,34,30,32,23,41,44,33,27,21,6,36,42,52,46,34,48,51,44,52,52,51,32,55,76,60,70,27,45,39,22,32,19,35,41,42,86,29,50,90,57,51,10,56,61,87,73,95,70,54,51,63,47,39,17,24,47,32,21,28,22,42,14,18,48,46,32,50,30,58,75,69,74,42,72,75,58,30,36,34,59,26,60,35,49,38,53,46,14,40,74,30,46,65,52,20,37,22,37,55,69,23,52,61,88,94,40,29,37,50,36,48,48,82,30,25,32,40,51,31,27,58,76,70,69,36,53,61,27,28,50,46,53,46,81,55,53,30,37,74,86,63,43,74,54,82,63,89,67,71,69,73,72,56,66,68,56,35,43,52,49,38,44,36,36,50,49,32,27,26,43,69,12,79,87,62,44,76,29,76,48,64,51,81,89,38,53,40,31,34,36,37,47,37,71,35,60,62,30,67,61,51,46,51,44,47,41,52,49,31,50,56,42,33,74,74,55,28,92,99,72,48,55,63,49,38,57,40,35,27,29,52,31,36,46,21,45,89,90,42,78,43,49,62,56,79,76,44,46,85,68,37,49,30,34,29,32,24,41,43,33,29,21,6,37,43,52,46,34,48,50,41,52,53,52,32,54,75,61,70,28,47,40,21,31,19,36,43,42,87,28,49,91,57,52,10,57,61,86,74,94,68,54,52,63,48,39,18,24,46,31,20,28,23,43,15,20,49,45,32,50,28,58,76,70,75,42,73,76,58,30,36,36,59,25,59,35,50,38,54,46,14,40,74,29,47,65,52,21,37,21,37,55,69,22,51,61,88,93,40,29,36,51,36,48,49,82,30,24,31,41,51,31,28,58,76,70,69,38,54,59,28,27,51,46,51,45,81,56,53,31,39,75,87,63,44,74,54,83,64,90,68,71,68,73,70,55,65,69,56,34,42,52,49,38,45,36,35,50,49,32,27,25,43,68,12,80,85,61,44,76,29,77,49,63,50,82,89,39,53,38,32,34,35,37,48,37,71,36,60,61,30,68,61,51,46,52,45,47,42,52,50,33,50,57,43,32,74,75,55,27,93

Nearest PDB structures (foldseek):
  2dfa-assembly1_A  TM=8.988E-01  e=8.827E-31  Thermus thermophilus HB8
  1v6t-assembly1_A  TM=9.233E-01  e=9.212E-30  Pyrococcus horikoshii OT3
  2xu2-assembly1_A  TM=9.196E-01  e=9.622E-26  Pseudomonas aeruginosa PAO1
  1xw8-assembly1_A-2  TM=8.556E-01  e=1.533E-23  Escherichia coli
  8q87-assembly1_A  TM=3.292E-01  e=9.701E-02  Gallus gallus